Protein AF-A0AAN8Q9J7-F1 (afdb_monomer)

Nearest PDB structures (foldseek):
  6deh-assembly2_B  TM=2.857E-01  e=5.276E-06  Legionella pneumophila subsp. pneumophila str. Philadelphia 1
  7kzt-assembly1_V  TM=1.355E-01  e=4.125E+00  Homo sapiens

Radius of gyration: 26.32 Å; Cα contacts (8 Å, |Δi|>4): 710; chains: 1; bounding box: 63×50×73 Å

Structure (mmCIF, N/CA/C/O backbone):
data_AF-A0AAN8Q9J7-F1
#
_entry.id   AF-A0AAN8Q9J7-F1
#
loop_
_atom_site.group_PDB
_atom_site.id
_atom_site.type_symbol
_atom_site.label_atom_id
_atom_site.label_alt_id
_atom_site.label_comp_id
_atom_site.label_asym_id
_atom_site.label_entity_id
_atom_site.label_seq_id
_atom_site.pdbx_PDB_ins_code
_atom_site.Cartn_x
_atom_site.Cartn_y
_atom_site.Cartn_z
_atom_site.occupancy
_atom_site.B_iso_or_equiv
_atom_site.auth_seq_id
_atom_site.auth_comp_id
_atom_site.auth_asym_id
_atom_site.auth_atom_id
_atom_site.pdbx_PDB_model_num
ATOM 1 N N . MET A 1 1 ? 13.804 21.101 31.210 1.00 40.50 1 MET A N 1
ATOM 2 C CA . MET A 1 1 ? 14.594 20.624 30.059 1.00 40.50 1 MET A CA 1
ATOM 3 C C . MET A 1 1 ? 15.859 20.011 30.633 1.00 40.50 1 MET A C 1
ATOM 5 O O . MET A 1 1 ? 16.742 20.748 31.032 1.00 40.50 1 MET A O 1
ATOM 9 N N . GLU A 1 2 ? 15.914 18.690 30.745 1.00 24.64 2 GLU A N 1
ATOM 10 C CA . GLU A 1 2 ? 17.177 17.952 30.787 1.00 24.64 2 GLU A CA 1
ATOM 11 C C . GLU A 1 2 ? 17.130 17.060 29.550 1.00 24.64 2 GLU A C 1
ATOM 13 O O . GLU A 1 2 ? 16.285 16.171 29.439 1.00 24.64 2 GLU A O 1
ATOM 18 N N . LEU A 1 3 ? 17.947 17.389 28.551 1.00 27.78 3 LEU A N 1
ATOM 19 C CA . LEU A 1 3 ? 18.168 16.514 27.409 1.00 27.78 3 LEU A CA 1
ATOM 20 C C . LEU A 1 3 ? 18.913 15.290 27.941 1.00 27.78 3 LEU A C 1
ATOM 22 O O . LEU A 1 3 ? 20.107 15.360 28.224 1.00 27.78 3 LEU A O 1
ATOM 26 N N . VAL A 1 4 ? 18.205 14.172 28.106 1.00 27.62 4 VAL A N 1
ATOM 27 C CA . VAL A 1 4 ? 18.843 12.891 28.416 1.00 27.62 4 VAL A CA 1
ATOM 28 C C . VAL A 1 4 ? 19.590 12.445 27.162 1.00 27.62 4 VAL A C 1
ATOM 30 O O . VAL A 1 4 ? 19.025 11.849 26.247 1.00 27.62 4 VAL A O 1
ATOM 33 N N . CYS A 1 5 ? 20.870 12.796 27.103 1.00 31.28 5 CYS A N 1
ATOM 34 C CA . CYS A 1 5 ? 21.796 12.360 26.071 1.00 31.28 5 CYS A CA 1
ATOM 35 C C . CYS A 1 5 ? 22.150 10.892 26.342 1.00 31.28 5 CYS A C 1
ATOM 37 O O . CYS A 1 5 ? 22.930 10.590 27.247 1.00 31.28 5 CYS A O 1
ATOM 39 N N . TYR A 1 6 ? 21.550 9.962 25.598 1.00 40.44 6 TYR A N 1
ATOM 40 C CA . TYR A 1 6 ? 21.874 8.543 25.725 1.00 40.44 6 TYR A CA 1
ATOM 41 C C . TYR A 1 6 ? 23.104 8.229 24.868 1.00 40.44 6 TYR A C 1
ATOM 43 O O . TYR A 1 6 ? 23.051 8.263 23.640 1.00 40.44 6 TYR A O 1
ATOM 51 N N . ARG A 1 7 ? 24.237 7.959 25.520 1.00 37.88 7 ARG A N 1
ATOM 52 C CA . ARG A 1 7 ? 25.479 7.554 24.854 1.00 37.88 7 ARG A CA 1
ATOM 53 C C . ARG A 1 7 ? 25.479 6.030 24.752 1.00 37.88 7 ARG A C 1
ATOM 55 O O . ARG A 1 7 ? 25.598 5.348 25.769 1.00 37.88 7 ARG A O 1
ATOM 62 N N . PHE A 1 8 ? 25.289 5.498 23.549 1.00 41.09 8 PHE A N 1
ATOM 63 C CA . PHE A 1 8 ? 25.371 4.055 23.320 1.00 41.09 8 PHE A CA 1
ATOM 64 C C . PHE A 1 8 ? 26.795 3.565 23.623 1.00 41.09 8 PHE A C 1
ATOM 66 O O . PHE A 1 8 ? 27.769 4.241 23.289 1.00 41.09 8 PHE A O 1
ATOM 73 N N . ARG A 1 9 ? 26.904 2.428 24.323 1.00 40.47 9 ARG A N 1
ATOM 74 C CA . ARG A 1 9 ? 28.193 1.814 24.694 1.00 40.47 9 ARG A CA 1
ATOM 75 C C . ARG A 1 9 ? 28.806 0.998 23.555 1.00 40.47 9 ARG A C 1
ATOM 77 O O . ARG A 1 9 ? 30.019 0.834 23.537 1.00 40.47 9 ARG A O 1
ATOM 84 N N . ASP A 1 10 ? 27.975 0.554 22.616 1.00 37.03 10 ASP A N 1
ATOM 85 C CA . ASP A 1 10 ? 28.377 -0.233 21.453 1.00 37.03 10 ASP A CA 1
ATOM 86 C C . ASP A 1 10 ? 28.339 0.628 20.180 1.00 37.03 10 ASP A C 1
ATOM 88 O O . ASP A 1 10 ? 27.499 1.534 20.081 1.00 37.03 10 ASP A O 1
ATOM 92 N N . PRO A 1 11 ? 29.222 0.369 19.196 1.00 39.38 11 PRO A N 1
ATOM 93 C CA . PRO A 1 11 ? 29.170 1.042 17.907 1.00 39.38 11 PRO A CA 1
ATOM 94 C C . PRO A 1 11 ? 27.822 0.771 17.232 1.00 39.38 11 PRO A C 1
ATOM 96 O O . PRO A 1 11 ? 27.410 -0.374 17.043 1.00 39.38 11 PRO A O 1
ATOM 99 N N . ILE A 1 12 ? 27.121 1.845 16.873 1.00 42.59 12 ILE A N 1
ATOM 100 C CA . ILE A 1 12 ? 25.923 1.766 16.042 1.00 42.59 12 ILE A CA 1
ATOM 101 C C . ILE A 1 12 ? 26.398 1.414 14.633 1.00 42.59 12 ILE A C 1
ATOM 103 O O . ILE A 1 12 ? 27.066 2.223 13.990 1.00 42.59 12 ILE A O 1
ATOM 107 N N . HIS A 1 13 ? 26.059 0.220 14.152 1.00 35.44 13 HIS A N 1
ATOM 108 C CA . HIS A 1 13 ? 26.163 -0.084 12.731 1.00 35.44 13 HIS A CA 1
ATOM 109 C C . HIS A 1 13 ? 25.012 0.620 12.011 1.00 35.44 13 HIS A C 1
ATOM 111 O O . HIS A 1 13 ? 23.863 0.187 12.083 1.00 35.44 13 HIS A O 1
ATOM 117 N N . LEU A 1 14 ? 25.322 1.744 11.365 1.00 41.03 14 LEU A N 1
ATOM 118 C CA . LEU A 1 14 ? 24.473 2.299 10.320 1.00 41.03 14 LEU A CA 1
ATOM 119 C C . LEU A 1 14 ? 24.719 1.469 9.060 1.00 41.03 14 LEU A C 1
ATOM 121 O O . LEU A 1 14 ? 25.851 1.425 8.585 1.00 41.03 14 LEU A O 1
ATOM 125 N N . ASP A 1 15 ? 23.679 0.816 8.549 1.00 37.69 15 ASP A N 1
ATOM 126 C CA . ASP A 1 15 ? 23.682 0.329 7.173 1.00 37.69 15 ASP A CA 1
ATOM 127 C C . ASP A 1 15 ? 23.227 1.494 6.288 1.00 37.69 15 ASP A C 1
ATOM 129 O O . ASP A 1 15 ? 22.051 1.851 6.195 1.00 37.69 15 ASP A O 1
ATOM 133 N N . ASP A 1 16 ? 24.216 2.200 5.761 1.00 44.53 16 ASP A N 1
ATOM 134 C CA . ASP A 1 16 ? 24.122 3.484 5.076 1.00 44.53 16 ASP A CA 1
ATOM 135 C C . ASP A 1 16 ? 23.669 3.366 3.614 1.00 44.53 16 ASP A C 1
ATOM 137 O O . ASP A 1 16 ? 23.516 4.380 2.930 1.00 44.53 16 ASP A O 1
ATOM 141 N N . THR A 1 17 ? 23.393 2.152 3.137 1.00 42.88 17 THR A N 1
ATOM 142 C CA . THR A 1 17 ? 23.034 1.921 1.735 1.00 42.88 17 THR A CA 1
ATOM 143 C C . THR A 1 17 ? 21.559 2.154 1.409 1.00 42.88 17 THR A C 1
ATOM 145 O O . THR A 1 17 ? 21.257 2.480 0.263 1.00 42.88 17 THR A O 1
ATOM 148 N N . ASP A 1 18 ? 20.647 2.091 2.388 1.00 51.59 18 ASP A N 1
ATOM 149 C CA . ASP A 1 18 ? 19.205 2.157 2.103 1.00 51.59 18 ASP A CA 1
ATOM 150 C C . ASP A 1 18 ? 18.405 3.205 2.890 1.00 51.59 18 ASP A C 1
ATOM 152 O O . ASP A 1 18 ? 17.250 3.451 2.541 1.00 51.59 18 ASP A O 1
ATOM 156 N N . GLY A 1 19 ? 18.974 3.869 3.903 1.00 54.72 19 GLY A N 1
ATOM 157 C CA . GLY A 1 19 ? 18.200 4.785 4.759 1.00 54.72 19 GLY A CA 1
ATOM 158 C C . GLY A 1 19 ? 17.335 4.079 5.804 1.00 54.72 19 GLY A C 1
ATOM 159 O O . GLY A 1 19 ? 16.417 4.676 6.374 1.00 54.72 19 GLY A O 1
ATOM 160 N N . TYR A 1 20 ? 17.612 2.797 6.025 1.00 52.31 20 TYR A N 1
ATOM 161 C CA . TYR A 1 20 ? 17.050 1.993 7.093 1.00 52.31 20 TYR A CA 1
ATOM 162 C C . TYR A 1 20 ? 17.973 2.091 8.305 1.00 52.31 20 TYR A C 1
ATOM 164 O O . TYR A 1 20 ? 19.178 1.883 8.198 1.00 52.31 20 TYR A O 1
ATOM 172 N N . PHE A 1 21 ? 17.424 2.420 9.468 1.00 59.34 21 PHE A N 1
ATOM 173 C CA . PHE A 1 21 ? 18.171 2.405 10.713 1.00 59.34 21 PHE A CA 1
ATOM 174 C C . PHE A 1 21 ? 17.582 1.363 11.647 1.00 59.34 21 PHE A C 1
ATOM 176 O O . PHE A 1 21 ? 16.366 1.233 11.790 1.00 59.34 21 PHE A O 1
ATOM 183 N N . VAL A 1 22 ? 18.473 0.659 12.332 1.00 54.31 22 VAL A N 1
ATOM 184 C CA . VAL A 1 22 ? 18.131 -0.183 13.470 1.00 54.31 22 VAL A CA 1
ATOM 185 C C . VAL A 1 22 ? 18.980 0.297 14.631 1.00 54.31 22 VAL A C 1
ATOM 187 O O . VAL A 1 22 ? 20.178 0.040 14.699 1.00 54.31 22 VAL A O 1
ATOM 190 N N . VAL A 1 23 ? 18.366 1.018 15.564 1.00 62.03 23 VAL A N 1
ATOM 191 C CA . VAL A 1 23 ? 18.978 1.235 16.873 1.00 62.03 23 VAL A CA 1
ATOM 192 C C . VAL A 1 23 ? 18.860 -0.081 17.632 1.00 62.03 23 VAL A C 1
ATOM 194 O O . VAL A 1 23 ? 17.752 -0.580 17.853 1.00 62.03 23 VAL A O 1
ATOM 197 N N . SER A 1 24 ? 20.015 -0.651 17.972 1.00 49.41 24 SER A N 1
ATOM 198 C CA . SER A 1 24 ? 20.171 -2.008 18.489 1.00 49.41 24 SER A CA 1
ATOM 199 C C . SER A 1 24 ? 19.206 -2.354 19.630 1.00 49.41 24 SER A C 1
ATOM 201 O O . SER A 1 24 ? 18.928 -1.564 20.533 1.00 49.41 24 SER A O 1
ATOM 203 N N . GLY A 1 25 ? 18.704 -3.589 19.584 1.00 46.22 25 GLY A N 1
ATOM 204 C CA . GLY A 1 25 ? 17.911 -4.214 20.632 1.00 46.22 25 GLY A CA 1
ATOM 205 C C . GLY A 1 25 ? 18.426 -5.620 20.905 1.00 46.22 25 GLY A C 1
ATOM 206 O O . GLY A 1 25 ? 18.593 -6.412 19.982 1.00 46.22 25 GLY A O 1
ATOM 207 N N . GLY A 1 26 ? 18.715 -5.927 22.167 1.00 39.22 26 GLY A N 1
ATOM 208 C CA . GLY A 1 26 ? 19.098 -7.276 22.580 1.00 39.22 26 GLY A CA 1
ATOM 209 C C . GLY A 1 26 ? 17.883 -8.181 22.800 1.00 39.22 26 GLY A C 1
ATOM 210 O O . GLY A 1 26 ? 16.735 -7.750 22.745 1.00 39.22 26 GLY A O 1
ATOM 211 N N . ARG A 1 27 ? 18.125 -9.435 23.199 1.00 34.97 27 ARG A N 1
ATOM 212 C CA . ARG A 1 27 ? 17.069 -10.393 23.601 1.00 34.97 27 ARG A CA 1
ATOM 213 C C . ARG A 1 27 ? 16.102 -9.840 24.668 1.00 34.97 27 ARG A C 1
ATOM 215 O O . ARG A 1 27 ? 14.987 -10.337 24.801 1.00 34.97 27 ARG A O 1
ATOM 222 N N . PHE A 1 28 ? 16.532 -8.815 25.406 1.00 37.84 28 PHE A N 1
ATOM 223 C CA . PHE A 1 28 ? 15.805 -8.187 26.511 1.00 37.84 28 PHE A CA 1
ATOM 224 C C . PHE A 1 28 ? 15.392 -6.724 26.262 1.00 37.84 28 PHE A C 1
ATOM 226 O O . PHE A 1 28 ? 14.591 -6.197 27.028 1.00 37.84 28 PHE A O 1
ATOM 233 N N . MET A 1 29 ? 15.891 -6.065 25.209 1.00 40.44 29 MET A N 1
ATOM 234 C CA . MET A 1 29 ? 15.525 -4.684 24.868 1.00 40.44 29 MET A CA 1
ATOM 235 C C . MET A 1 29 ? 15.033 -4.629 23.429 1.00 40.44 29 MET A C 1
ATOM 237 O O . MET A 1 29 ? 15.730 -5.058 22.518 1.00 40.44 29 MET A O 1
ATOM 241 N N . ARG A 1 30 ? 13.828 -4.096 23.215 1.00 43.56 30 ARG A N 1
ATOM 242 C CA . ARG A 1 30 ? 13.313 -3.887 21.858 1.00 43.56 30 ARG A CA 1
ATOM 243 C C . ARG A 1 30 ? 14.168 -2.840 21.152 1.00 43.56 30 ARG A C 1
ATOM 245 O O . ARG A 1 30 ? 14.327 -1.745 21.683 1.00 43.56 30 ARG A O 1
ATOM 252 N N . GLY A 1 31 ? 14.677 -3.188 19.974 1.00 52.00 31 GLY A N 1
ATOM 253 C CA . GLY A 1 31 ? 15.330 -2.232 19.088 1.00 52.00 31 GLY A CA 1
ATOM 254 C C . GLY A 1 31 ? 14.319 -1.237 18.523 1.00 52.00 31 GLY A C 1
ATOM 255 O O . GLY A 1 31 ? 13.109 -1.490 18.540 1.00 52.00 31 GLY A O 1
ATOM 256 N N . ILE A 1 32 ? 14.818 -0.104 18.040 1.00 55.06 32 ILE A N 1
ATOM 257 C CA . ILE A 1 32 ? 14.027 0.863 17.276 1.00 55.06 32 ILE A CA 1
ATOM 258 C C . ILE A 1 32 ? 14.460 0.718 15.830 1.00 55.06 32 ILE A C 1
ATOM 260 O O . ILE A 1 32 ? 15.601 1.020 15.501 1.00 55.06 32 ILE A O 1
ATOM 264 N N . GLU A 1 33 ? 13.551 0.260 14.986 1.00 58.53 33 GLU A N 1
ATOM 265 C CA . GLU A 1 33 ? 13.760 0.209 13.546 1.00 58.53 33 GLU A CA 1
ATOM 266 C C . GLU A 1 33 ? 12.921 1.285 12.859 1.00 58.53 33 GLU A C 1
ATOM 268 O O . GLU A 1 33 ? 11.818 1.622 13.311 1.00 58.53 33 GLU A O 1
ATOM 273 N N . GLY A 1 34 ? 13.452 1.848 11.784 1.00 55.81 34 GLY A N 1
ATOM 274 C CA . GLY A 1 34 ? 12.728 2.807 10.972 1.00 55.81 34 GLY A CA 1
ATOM 275 C C . GLY A 1 34 ? 13.454 3.127 9.679 1.00 55.81 34 GLY A C 1
ATOM 276 O O . GLY A 1 34 ? 14.642 2.870 9.518 1.00 55.81 34 GLY A O 1
ATOM 277 N N . TYR A 1 35 ? 12.715 3.720 8.754 1.00 54.75 35 TYR A N 1
ATOM 278 C CA . TYR A 1 35 ? 13.225 4.165 7.469 1.00 54.75 35 TYR A CA 1
ATOM 279 C C . TYR A 1 35 ? 13.162 5.691 7.414 1.00 54.75 35 TYR A C 1
ATOM 281 O O . TYR A 1 35 ? 12.073 6.256 7.527 1.00 54.75 35 TYR A O 1
ATOM 289 N N . TYR A 1 36 ? 14.304 6.366 7.276 1.00 60.09 36 TYR A N 1
ATOM 290 C CA . TYR A 1 36 ? 14.356 7.821 7.077 1.00 60.09 36 TYR A CA 1
ATOM 291 C C . TYR A 1 36 ? 14.706 8.211 5.629 1.00 60.09 36 TYR A C 1
ATOM 293 O O . TYR A 1 36 ? 14.695 9.397 5.304 1.00 60.09 36 TYR A O 1
ATOM 301 N N . GLY A 1 37 ? 14.949 7.231 4.748 1.00 48.62 37 GLY A N 1
ATOM 302 C CA . GLY A 1 37 ? 15.274 7.456 3.336 1.00 48.62 37 GLY A CA 1
ATOM 303 C C . GLY A 1 37 ? 16.772 7.573 3.045 1.00 48.62 37 GLY A C 1
ATOM 304 O O . GLY A 1 37 ? 17.579 7.670 3.970 1.00 48.62 37 GLY A O 1
ATOM 305 N N . PRO A 1 38 ? 17.170 7.549 1.762 1.00 45.66 38 PRO A N 1
ATOM 306 C CA . PRO A 1 38 ? 18.577 7.624 1.381 1.00 45.66 38 PRO A CA 1
ATOM 307 C C . PRO A 1 38 ? 19.191 8.964 1.827 1.00 45.66 38 PRO A C 1
ATOM 309 O O . PRO A 1 38 ? 18.768 10.029 1.375 1.00 45.66 38 PRO A O 1
ATOM 312 N N . LEU A 1 39 ? 20.197 8.923 2.712 1.00 45.56 39 LEU A N 1
ATOM 313 C CA . LEU A 1 39 ? 20.986 10.103 3.087 1.00 45.56 39 LEU A CA 1
ATOM 314 C C . LEU A 1 39 ? 22.143 10.268 2.097 1.00 45.56 39 LEU A C 1
ATOM 316 O O . LEU A 1 39 ? 22.950 9.357 1.935 1.00 45.56 39 LEU A O 1
ATOM 320 N N . VAL A 1 40 ? 22.295 11.445 1.494 1.00 42.34 40 VAL A N 1
ATOM 321 C CA . VAL A 1 40 ? 23.512 11.767 0.736 1.00 42.34 40 VAL A CA 1
ATOM 322 C C . VAL A 1 40 ? 24.518 12.420 1.683 1.00 42.34 40 VAL A C 1
ATOM 324 O O . VAL A 1 40 ? 24.353 13.576 2.074 1.00 42.34 40 VAL A O 1
ATOM 327 N N . TYR A 1 41 ? 25.566 11.684 2.060 1.00 40.66 41 TYR A N 1
ATOM 328 C CA . TYR A 1 41 ? 26.693 12.235 2.814 1.00 40.66 41 TYR A CA 1
ATOM 329 C C . TYR A 1 41 ? 27.675 12.923 1.854 1.00 40.66 41 TYR A C 1
ATOM 331 O O . TYR A 1 41 ? 28.265 12.285 0.983 1.00 40.66 41 TYR A O 1
ATOM 339 N N . TYR A 1 42 ? 27.883 14.232 2.005 1.00 38.16 42 TYR A N 1
ATOM 340 C CA . TYR A 1 42 ? 28.943 14.938 1.283 1.00 38.16 42 TYR A CA 1
ATOM 341 C C . TYR A 1 42 ? 30.278 14.692 1.996 1.00 38.16 42 TYR A C 1
ATOM 343 O O . TYR A 1 42 ? 30.622 15.396 2.944 1.00 38.16 42 TYR A O 1
ATOM 351 N N . SER A 1 43 ? 31.049 13.705 1.531 1.00 37.28 43 SER A N 1
ATOM 352 C CA . SER A 1 43 ? 32.257 13.200 2.205 1.00 37.28 43 SER A CA 1
ATOM 353 C C . SER A 1 43 ? 33.438 14.174 2.329 1.00 37.28 43 SER A C 1
ATOM 355 O O . SER A 1 43 ? 34.487 13.756 2.794 1.00 37.28 43 SER A O 1
ATOM 357 N N . ASN A 1 44 ? 33.311 15.455 1.962 1.00 35.88 44 ASN A N 1
ATOM 358 C CA . ASN A 1 44 ? 34.439 16.402 1.990 1.00 35.88 44 ASN A CA 1
ATOM 359 C C . ASN A 1 44 ? 34.130 17.802 2.540 1.00 35.88 44 ASN A C 1
ATOM 361 O O . ASN A 1 44 ? 34.946 18.712 2.401 1.00 35.88 44 ASN A O 1
ATOM 365 N N . ARG A 1 45 ? 32.988 18.005 3.201 1.00 38.88 45 ARG A N 1
ATOM 366 C CA . ARG A 1 45 ? 32.755 19.213 4.005 1.00 38.88 45 ARG A CA 1
ATOM 367 C C . ARG A 1 45 ? 31.925 18.833 5.214 1.00 38.88 45 ARG A C 1
ATOM 369 O O . ARG A 1 45 ? 30.713 18.979 5.184 1.00 38.88 45 ARG A O 1
ATOM 376 N N . ILE A 1 46 ? 32.579 18.369 6.274 1.00 41.59 46 ILE A N 1
ATOM 377 C CA . ILE A 1 46 ? 32.032 18.558 7.617 1.00 41.59 46 ILE A CA 1
ATOM 378 C C . ILE A 1 46 ? 32.238 20.056 7.864 1.00 41.59 46 ILE A C 1
ATOM 380 O O . ILE A 1 46 ? 33.386 20.468 8.056 1.00 41.59 46 ILE A O 1
ATOM 384 N N . PRO A 1 47 ? 31.208 20.923 7.774 1.00 40.56 47 PRO A N 1
ATOM 385 C CA . PRO A 1 47 ? 31.378 22.249 8.341 1.00 40.56 47 PRO A CA 1
ATOM 386 C C . PRO A 1 47 ? 31.711 22.012 9.817 1.00 40.56 47 PRO A C 1
ATOM 388 O O . PRO A 1 47 ? 31.213 21.047 10.395 1.00 40.56 47 PRO A O 1
ATOM 391 N N . A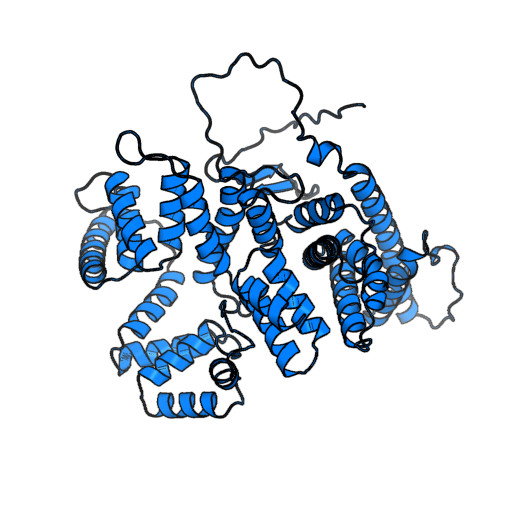SN A 1 48 ? 32.545 22.850 10.433 1.00 40.25 48 ASN A N 1
ATOM 392 C CA . ASN A 1 48 ? 32.734 22.857 11.887 1.00 40.25 48 ASN A CA 1
ATOM 393 C C . ASN A 1 48 ? 31.403 23.232 12.567 1.00 40.25 48 ASN A C 1
ATOM 395 O O . ASN A 1 48 ? 31.228 24.322 13.107 1.00 40.25 48 ASN A O 1
ATOM 399 N N . VAL A 1 49 ? 30.422 22.340 12.501 1.00 43.53 49 VAL A N 1
ATOM 400 C CA . VAL A 1 49 ? 29.169 22.418 13.210 1.00 43.53 49 VAL A CA 1
ATOM 401 C C . VAL A 1 49 ? 29.521 21.918 14.597 1.00 43.53 49 VAL A C 1
ATOM 403 O O . VAL A 1 49 ? 29.471 20.723 14.882 1.00 43.53 49 VAL A O 1
ATOM 406 N N . ARG A 1 50 ? 29.941 22.850 15.464 1.00 43.31 50 ARG A N 1
ATOM 407 C CA . ARG A 1 50 ? 29.753 22.698 16.914 1.00 43.31 50 ARG A CA 1
ATOM 408 C C . ARG A 1 50 ? 28.361 22.123 17.075 1.00 43.31 50 ARG A C 1
ATOM 410 O O . ARG A 1 50 ? 27.464 22.825 16.629 1.00 43.31 50 ARG A O 1
ATOM 417 N N . THR A 1 51 ? 28.229 20.898 17.597 1.00 44.09 51 THR A N 1
ATOM 418 C CA . THR A 1 51 ? 26.977 20.164 17.874 1.00 44.09 51 THR A CA 1
ATOM 419 C C . THR A 1 51 ? 25.784 21.110 17.925 1.00 44.09 51 THR A C 1
ATOM 421 O O . THR A 1 51 ? 25.425 21.605 18.993 1.00 44.09 51 THR A O 1
ATOM 424 N N . SER A 1 52 ? 25.257 21.469 16.754 1.00 43.28 52 SER A N 1
ATOM 425 C CA . SER A 1 52 ? 24.229 22.490 16.675 1.00 43.28 52 SER A CA 1
ATOM 426 C C . SER A 1 52 ? 22.993 21.754 17.107 1.00 43.28 52 SER A C 1
ATOM 428 O O . SER A 1 52 ? 22.710 20.690 16.547 1.00 43.28 52 SER A O 1
ATOM 430 N N . GLU A 1 53 ? 22.351 22.269 18.151 1.00 48.22 53 GLU A N 1
ATOM 431 C CA . GLU A 1 53 ? 21.094 21.771 18.693 1.00 48.22 53 GLU A CA 1
ATOM 432 C C . GLU A 1 53 ? 20.260 21.148 17.580 1.00 48.22 53 GLU A C 1
ATOM 434 O O . GLU A 1 53 ? 20.029 21.791 16.556 1.00 48.22 53 GLU A O 1
ATOM 439 N N . VAL A 1 54 ? 19.866 19.882 17.750 1.00 49.44 54 VAL A N 1
ATOM 440 C CA . VAL A 1 54 ? 18.988 19.199 16.799 1.00 49.44 54 VAL A CA 1
ATOM 441 C C . VAL A 1 54 ? 17.811 20.132 16.532 1.00 49.44 54 VAL A C 1
ATOM 443 O O . VAL A 1 54 ? 16.990 20.374 17.422 1.00 49.44 54 VAL A O 1
ATOM 446 N N . ILE A 1 55 ? 17.757 20.709 15.328 1.00 53.62 55 ILE A N 1
ATOM 447 C CA . ILE A 1 55 ? 16.699 21.638 14.943 1.00 53.62 55 ILE A CA 1
ATOM 448 C C . ILE A 1 55 ? 15.467 20.779 14.696 1.00 53.62 55 ILE A C 1
ATOM 450 O O . ILE A 1 55 ? 15.192 20.338 13.586 1.00 53.62 55 ILE A O 1
ATOM 454 N N . VAL A 1 56 ? 14.754 20.479 15.779 1.00 56.28 56 VAL A N 1
ATOM 455 C CA . VAL A 1 56 ? 13.454 19.824 15.712 1.00 56.28 56 VAL A CA 1
ATOM 456 C C . VAL A 1 56 ? 12.520 20.789 14.984 1.00 56.28 56 VAL A C 1
ATOM 458 O O . VAL A 1 56 ? 12.349 21.907 15.476 1.00 56.28 56 VAL A O 1
ATOM 461 N N . PRO A 1 57 ? 11.916 20.395 13.852 1.00 61.03 57 PRO A N 1
ATOM 462 C CA . PRO A 1 57 ? 11.002 21.261 13.129 1.00 61.03 57 PRO A CA 1
ATOM 463 C C . PRO A 1 57 ? 9.867 21.763 14.030 1.00 61.03 57 PRO A C 1
ATOM 465 O O . PRO A 1 57 ? 9.339 21.007 14.851 1.00 61.03 57 PRO A O 1
ATOM 468 N N . ASP A 1 58 ? 9.461 23.025 13.882 1.00 65.81 58 ASP A N 1
ATOM 469 C CA . ASP A 1 58 ? 8.509 23.668 14.807 1.00 65.81 58 ASP A CA 1
ATOM 470 C C . ASP A 1 58 ? 7.158 22.943 14.892 1.00 65.81 58 ASP A C 1
ATOM 472 O O . ASP A 1 58 ? 6.510 22.900 15.942 1.00 65.81 58 ASP A O 1
ATOM 476 N N . HIS A 1 59 ? 6.764 22.284 13.804 1.00 62.03 59 HIS A N 1
ATOM 477 C CA . HIS A 1 59 ? 5.583 21.435 13.759 1.00 62.03 59 HIS A CA 1
ATOM 478 C C . HIS A 1 59 ? 5.717 20.231 14.708 1.00 62.03 59 HIS A C 1
ATOM 480 O O . HIS A 1 59 ? 4.771 19.987 15.458 1.00 62.03 59 HIS A O 1
ATOM 486 N N . ILE A 1 60 ? 6.886 19.571 14.786 1.00 65.75 60 ILE A N 1
ATOM 487 C CA . ILE A 1 60 ? 7.178 18.504 15.768 1.00 65.75 60 ILE A CA 1
ATOM 488 C C . ILE A 1 60 ? 7.225 19.064 17.190 1.00 65.75 60 ILE A C 1
ATOM 490 O O . ILE A 1 60 ? 6.641 18.462 18.088 1.00 65.75 60 ILE A O 1
ATOM 494 N N . ARG A 1 61 ? 7.862 20.224 17.412 1.00 67.81 61 ARG A N 1
ATOM 495 C CA . ARG A 1 61 ? 7.924 20.856 18.751 1.00 67.81 61 ARG A CA 1
ATOM 496 C C . ARG A 1 61 ? 6.538 21.136 19.319 1.00 67.81 61 ARG A C 1
ATOM 498 O O . ARG A 1 61 ? 6.327 21.061 20.524 1.00 67.81 61 ARG A O 1
ATOM 505 N N . SER A 1 62 ? 5.589 21.445 18.440 1.00 68.38 62 SER A N 1
ATOM 506 C CA . SER A 1 62 ? 4.206 21.706 18.820 1.00 68.38 62 SER A CA 1
ATOM 507 C C . SER A 1 62 ? 3.361 20.446 19.061 1.00 68.38 62 SER A C 1
ATOM 509 O O . SER A 1 62 ? 2.209 20.562 19.487 1.00 68.38 62 SER A O 1
ATOM 511 N N . LEU A 1 63 ? 3.904 19.250 18.803 1.00 70.44 63 LEU A N 1
ATOM 512 C CA . LEU A 1 63 ? 3.267 17.981 19.145 1.00 70.44 63 LEU A CA 1
ATOM 513 C C . LEU A 1 63 ? 3.570 17.609 20.600 1.00 70.44 63 LEU A C 1
ATOM 515 O O . LEU A 1 63 ? 4.726 17.470 20.990 1.00 70.44 63 LEU A O 1
ATOM 519 N N . ASN A 1 64 ? 2.536 17.329 21.397 1.00 74.62 64 ASN A N 1
ATOM 520 C CA . ASN A 1 64 ? 2.702 16.766 22.743 1.00 74.62 64 ASN A CA 1
ATOM 521 C C . ASN A 1 64 ? 2.985 15.248 22.693 1.00 74.62 64 ASN A C 1
ATOM 523 O O . ASN A 1 64 ? 2.234 14.433 23.235 1.00 74.62 64 ASN A O 1
ATOM 527 N N . LEU A 1 65 ? 4.063 14.865 22.001 1.00 77.06 65 LEU A N 1
ATOM 528 C CA . LEU A 1 65 ? 4.519 13.478 21.854 1.00 77.06 65 LEU A CA 1
ATOM 529 C C . LEU A 1 65 ? 4.790 12.831 23.216 1.00 77.06 65 LEU A C 1
ATOM 531 O O . LEU A 1 65 ? 4.347 11.714 23.476 1.00 77.06 65 LEU A O 1
ATOM 535 N N . THR A 1 66 ? 5.474 13.555 24.103 1.00 79.81 66 THR A N 1
ATOM 536 C CA . THR A 1 66 ? 5.849 13.069 25.434 1.00 79.81 66 THR A CA 1
ATOM 537 C C . THR A 1 66 ? 4.622 12.782 26.293 1.00 79.81 66 THR A C 1
ATOM 539 O O . THR A 1 66 ? 4.517 11.697 26.862 1.00 79.81 66 THR A O 1
ATOM 542 N N . GLY A 1 67 ? 3.656 13.705 26.341 1.00 83.12 67 GLY A N 1
ATOM 543 C CA . GLY A 1 67 ? 2.421 13.508 27.099 1.00 83.12 67 GLY A CA 1
ATOM 544 C C . GLY A 1 67 ? 1.575 12.362 26.544 1.00 83.12 67 GLY A C 1
ATOM 545 O O . GLY A 1 67 ? 1.024 11.572 27.313 1.00 83.12 67 GLY A O 1
ATOM 546 N N . TRP A 1 68 ? 1.522 12.213 25.215 1.00 83.50 68 TRP A N 1
ATOM 547 C CA . TRP A 1 68 ? 0.875 11.063 24.585 1.00 83.50 68 TRP A CA 1
ATOM 548 C C . TRP A 1 68 ? 1.533 9.743 25.003 1.00 83.50 68 TRP A C 1
ATOM 550 O O . TRP A 1 68 ? 0.846 8.839 25.480 1.00 83.50 68 TRP A O 1
ATOM 560 N N . LEU A 1 69 ? 2.860 9.643 24.878 1.00 85.38 69 LEU A N 1
ATOM 561 C CA . LEU A 1 69 ? 3.625 8.443 25.227 1.00 85.38 69 LEU A CA 1
ATOM 562 C C . LEU A 1 69 ? 3.468 8.071 26.704 1.00 85.38 69 LEU A C 1
ATOM 564 O O . LEU A 1 69 ? 3.210 6.908 27.005 1.00 85.38 69 LEU A O 1
ATOM 568 N N . GLN A 1 70 ? 3.542 9.042 27.615 1.00 88.31 70 GLN A N 1
ATOM 569 C CA . GLN A 1 70 ? 3.349 8.817 29.051 1.00 88.31 70 GLN A CA 1
ATOM 570 C C . GLN A 1 70 ? 1.935 8.311 29.368 1.00 88.31 70 GLN A C 1
ATOM 572 O O . GLN A 1 70 ? 1.769 7.317 30.078 1.00 88.31 70 GLN A O 1
ATOM 577 N N . SER A 1 71 ? 0.905 8.942 28.794 1.00 88.19 71 SER A N 1
ATOM 578 C CA . SER A 1 71 ? -0.487 8.495 28.944 1.00 88.19 71 SER A CA 1
ATOM 579 C C . SER A 1 71 ? -0.677 7.063 28.432 1.00 88.19 71 SER A C 1
ATOM 581 O O . SER A 1 71 ? -1.341 6.237 29.070 1.00 88.19 71 SER A O 1
ATOM 583 N N . CYS A 1 72 ? -0.036 6.752 27.304 1.00 90.75 72 CYS A N 1
ATOM 584 C CA . CYS A 1 72 ? -0.071 5.452 26.658 1.00 90.75 72 CYS A CA 1
ATOM 585 C C . CYS A 1 72 ? 0.627 4.365 27.489 1.00 90.75 72 CYS A C 1
ATOM 587 O O . CYS A 1 72 ? 0.050 3.301 27.708 1.00 90.75 72 CYS A O 1
ATOM 589 N N . GLN A 1 73 ? 1.821 4.647 28.020 1.00 91.69 73 GLN A N 1
ATOM 590 C CA . GLN A 1 73 ? 2.557 3.756 28.922 1.00 91.69 73 GLN A CA 1
ATOM 591 C C . GLN A 1 73 ? 1.765 3.478 30.203 1.00 91.69 73 GLN A C 1
ATOM 593 O O . GLN A 1 73 ? 1.616 2.321 30.598 1.00 91.69 73 GLN A O 1
ATOM 598 N N . GLY A 1 74 ? 1.174 4.513 30.810 1.00 91.81 74 GLY A N 1
ATOM 599 C CA . GLY A 1 74 ? 0.317 4.350 31.985 1.00 91.81 74 GLY A CA 1
ATOM 600 C C . GLY A 1 74 ? -0.910 3.475 31.702 1.00 91.81 74 GLY A C 1
ATOM 601 O O . GLY A 1 74 ? -1.283 2.641 32.523 1.00 91.81 74 GLY A O 1
ATOM 602 N N . PHE A 1 75 ? -1.520 3.615 30.521 1.00 93.81 75 PHE A N 1
ATOM 603 C CA . PHE A 1 75 ? -2.622 2.748 30.095 1.00 93.81 75 PHE A CA 1
ATOM 604 C C . PHE A 1 75 ? -2.178 1.299 29.847 1.00 93.81 75 PHE A C 1
ATOM 606 O O . PHE A 1 75 ? -2.854 0.371 30.293 1.00 93.81 75 PHE A O 1
ATOM 613 N N . GLN A 1 76 ? -1.051 1.092 29.160 1.00 94.38 76 GLN A N 1
ATOM 614 C CA . GLN A 1 76 ? -0.497 -0.240 28.905 1.00 94.38 76 GLN A CA 1
ATOM 615 C C . GLN A 1 76 ? -0.196 -0.980 30.212 1.00 94.38 76 GLN A C 1
ATOM 617 O O . GLN A 1 76 ? -0.563 -2.148 30.339 1.00 94.38 76 GLN A O 1
ATOM 622 N N . LEU A 1 77 ? 0.424 -0.299 31.181 1.00 93.31 77 LEU A N 1
ATOM 623 C CA . LEU A 1 77 ? 0.747 -0.864 32.490 1.00 93.31 77 LEU A CA 1
ATOM 624 C C . LEU A 1 77 ? -0.521 -1.257 33.257 1.00 93.31 77 LEU A C 1
ATOM 626 O O . LEU A 1 77 ? -0.636 -2.393 33.712 1.00 93.31 77 LEU A O 1
ATOM 630 N N . GLU A 1 78 ? -1.501 -0.352 33.341 1.00 93.19 78 GLU A N 1
ATOM 631 C CA . GLU A 1 78 ? -2.785 -0.628 33.995 1.00 93.19 78 GLU A CA 1
ATOM 632 C C . GLU A 1 78 ? -3.476 -1.849 33.375 1.00 93.19 78 GLU A C 1
ATOM 634 O O . GLU A 1 78 ? -3.923 -2.752 34.088 1.00 93.19 78 GLU A O 1
ATOM 639 N N . LEU A 1 79 ? -3.560 -1.894 32.042 1.00 92.94 79 LEU A N 1
ATOM 640 C CA . LEU A 1 79 ? -4.227 -2.988 31.348 1.00 92.94 79 LEU A CA 1
ATOM 641 C C . LEU A 1 79 ? -3.467 -4.305 31.518 1.00 92.94 79 LEU A C 1
ATOM 643 O O . LEU A 1 79 ? -4.098 -5.346 31.677 1.00 92.94 79 LEU A O 1
ATOM 647 N N . HIS A 1 80 ? -2.134 -4.267 31.521 1.00 92.56 80 HIS A N 1
ATOM 648 C CA . HIS A 1 80 ? -1.298 -5.442 31.743 1.00 92.56 80 HIS A CA 1
ATOM 649 C C . HIS A 1 80 ? -1.525 -6.055 33.129 1.00 92.56 80 HIS A C 1
ATOM 651 O O . HIS A 1 80 ? -1.749 -7.264 33.230 1.00 92.56 80 HIS A O 1
ATOM 657 N N . ILE A 1 81 ? -1.533 -5.227 34.178 1.00 91.12 81 ILE A N 1
ATOM 658 C CA . ILE A 1 81 ? -1.802 -5.665 35.554 1.00 91.12 81 ILE A CA 1
ATOM 659 C C . ILE A 1 81 ? -3.188 -6.311 35.629 1.00 91.12 81 ILE A C 1
ATOM 661 O O . ILE A 1 81 ? -3.325 -7.449 36.081 1.00 91.12 81 ILE A O 1
ATOM 665 N N . LYS A 1 82 ? -4.217 -5.627 35.111 1.00 91.25 82 LYS A N 1
ATOM 666 C CA . LYS A 1 82 ? -5.599 -6.123 35.171 1.00 91.25 82 LYS A CA 1
ATOM 667 C C . LYS A 1 82 ? -5.790 -7.418 34.388 1.00 91.25 82 LYS A C 1
ATOM 669 O O . LYS A 1 82 ? -6.421 -8.347 34.880 1.00 91.25 82 LYS A O 1
ATOM 674 N N . LEU A 1 83 ? -5.231 -7.495 33.181 1.00 90.12 83 LEU A N 1
ATOM 675 C CA . LEU A 1 83 ? -5.303 -8.685 32.337 1.00 90.12 83 LEU A CA 1
ATOM 676 C C . LEU A 1 83 ? -4.630 -9.884 33.011 1.00 90.12 83 LEU A C 1
ATOM 678 O O . LEU A 1 83 ? -5.185 -10.979 32.990 1.00 90.12 83 LEU A O 1
ATOM 682 N N . THR A 1 84 ? -3.481 -9.669 33.653 1.00 89.31 84 THR A N 1
ATOM 683 C CA . THR A 1 84 ? -2.779 -10.710 34.415 1.00 89.31 84 THR A CA 1
ATOM 684 C C . THR A 1 84 ? -3.637 -11.203 35.580 1.00 89.31 84 THR A C 1
ATOM 686 O O . THR A 1 84 ? -3.835 -12.409 35.711 1.00 89.31 84 THR A O 1
ATOM 689 N N . GLY A 1 85 ? -4.241 -10.291 36.350 1.00 89.31 85 GLY A N 1
ATOM 690 C CA . GLY A 1 85 ? -5.174 -10.646 37.425 1.00 89.31 85 GLY A CA 1
ATOM 691 C C . GLY A 1 85 ? -6.392 -11.438 36.935 1.00 89.31 85 GLY A C 1
ATOM 692 O O . GLY A 1 85 ? -6.758 -12.450 37.528 1.00 89.31 85 GLY A O 1
ATOM 693 N N . TYR A 1 86 ? -7.002 -11.039 35.813 1.00 89.56 86 TYR A N 1
ATOM 694 C CA . TYR A 1 86 ? -8.135 -11.773 35.239 1.00 89.56 86 TYR A CA 1
ATOM 695 C C . TYR A 1 86 ? -7.752 -13.159 34.714 1.00 89.56 86 TYR A C 1
ATOM 697 O O . TYR A 1 86 ? -8.537 -14.093 34.859 1.00 89.56 86 TYR A O 1
ATOM 705 N N . LEU A 1 87 ? -6.567 -13.310 34.116 1.00 87.88 87 LEU A N 1
ATOM 706 C CA . LEU A 1 87 ? -6.078 -14.603 33.633 1.00 87.88 87 LEU A CA 1
ATOM 707 C C . LEU A 1 87 ? -5.763 -15.564 34.786 1.00 87.88 87 LEU A C 1
ATOM 709 O O . LEU A 1 87 ? -6.059 -16.749 34.660 1.00 87.88 87 LEU A O 1
ATOM 713 N N . LEU A 1 88 ? -5.212 -15.066 35.899 1.00 85.94 88 LEU A N 1
ATOM 714 C CA . LEU A 1 88 ? -5.000 -15.861 37.115 1.00 85.94 88 LEU A CA 1
ATOM 715 C C . LEU A 1 88 ? -6.334 -16.370 37.672 1.00 85.94 88 LEU A C 1
ATOM 717 O O . LEU A 1 88 ? -6.515 -17.574 37.815 1.00 85.94 88 LEU A O 1
ATOM 721 N N . ARG A 1 89 ? -7.327 -15.485 37.822 1.00 82.88 89 ARG A N 1
ATOM 722 C CA . ARG A 1 89 ? -8.682 -15.875 38.252 1.00 82.88 89 ARG A CA 1
ATOM 723 C C . ARG A 1 89 ? -9.355 -16.869 37.324 1.00 82.88 89 ARG A C 1
ATOM 725 O O . ARG A 1 89 ? -10.084 -17.739 37.777 1.00 82.88 89 ARG A O 1
ATOM 732 N N . ALA A 1 90 ? -9.179 -16.706 36.015 1.00 81.88 90 ALA A N 1
ATOM 733 C CA . ALA A 1 90 ? -9.758 -17.622 35.041 1.00 81.88 90 ALA A CA 1
ATOM 734 C C . ALA A 1 90 ? -9.150 -19.030 35.148 1.00 81.88 90 ALA A C 1
ATOM 736 O O . ALA A 1 90 ? -9.843 -19.994 34.837 1.00 81.88 90 ALA A O 1
ATOM 737 N N . ARG A 1 91 ? -7.893 -19.147 35.607 1.00 77.62 91 ARG A N 1
ATOM 738 C CA . ARG A 1 91 ? -7.261 -20.431 35.944 1.00 77.62 91 ARG A CA 1
ATOM 739 C C . ARG A 1 91 ? -7.801 -20.986 37.261 1.00 77.62 91 ARG A C 1
ATOM 741 O O . ARG A 1 91 ? -8.254 -22.117 37.282 1.00 77.62 91 ARG A O 1
ATOM 748 N N . GLU A 1 92 ? -7.866 -20.174 38.313 1.00 76.31 92 GLU A N 1
ATOM 749 C CA . GLU A 1 92 ? -8.383 -20.593 39.631 1.00 76.31 92 GLU A CA 1
ATOM 750 C C . GLU A 1 92 ? -9.869 -21.001 39.592 1.00 76.31 92 GLU A C 1
ATOM 752 O O . GLU A 1 92 ? -10.290 -21.944 40.257 1.00 76.31 92 GLU A O 1
ATOM 757 N N . LYS A 1 93 ? -10.690 -20.340 38.764 1.00 64.75 93 LYS A N 1
ATOM 758 C CA . LYS A 1 93 ? -12.106 -20.698 38.565 1.00 64.75 93 LYS A CA 1
ATOM 759 C C . LYS A 1 93 ? -12.327 -21.985 37.769 1.00 64.75 93 LYS A C 1
ATOM 761 O O . LYS A 1 93 ? -13.454 -22.474 37.762 1.00 64.75 93 LYS A O 1
ATOM 766 N N . GLN A 1 94 ? -11.303 -22.541 37.114 1.00 57.03 94 GLN A N 1
ATOM 767 C CA . GLN A 1 94 ? -11.381 -23.927 36.638 1.00 57.03 94 GLN A CA 1
ATOM 768 C C . GLN A 1 94 ? -11.328 -24.931 37.802 1.00 57.03 94 GLN A C 1
ATOM 770 O O . GLN A 1 94 ? -11.754 -26.065 37.616 1.00 57.03 94 GLN A O 1
ATOM 775 N N . GLU A 1 95 ? -10.883 -24.515 38.993 1.00 51.03 95 GLU A N 1
ATOM 776 C CA . GLU A 1 95 ? -10.725 -25.375 40.174 1.00 51.03 95 GLU A CA 1
ATOM 777 C C . GLU A 1 95 ? -11.770 -25.112 41.276 1.00 51.03 95 GLU A C 1
ATOM 779 O O . GLU A 1 95 ? -12.002 -25.984 42.110 1.00 51.03 95 GLU A O 1
ATOM 784 N N . SER A 1 96 ? -12.464 -23.965 41.292 1.00 49.31 96 SER A N 1
ATOM 785 C CA . SER A 1 96 ? -13.544 -23.719 42.265 1.00 49.31 96 SER A CA 1
ATOM 786 C C . SER A 1 96 ? -14.585 -22.679 41.821 1.00 49.31 96 SER A C 1
ATOM 788 O O . SER A 1 96 ? -14.280 -21.633 41.240 1.00 49.31 96 SER A O 1
ATOM 790 N N . ALA A 1 97 ? -15.857 -22.962 42.123 1.00 46.88 97 ALA A N 1
ATOM 791 C CA . ALA A 1 97 ? -16.999 -22.109 41.805 1.00 46.88 97 ALA A CA 1
ATOM 792 C C . ALA A 1 97 ? -17.301 -21.136 42.959 1.00 46.88 97 ALA A C 1
ATOM 794 O O . ALA A 1 97 ? -18.064 -21.460 43.864 1.00 46.88 97 ALA A O 1
ATOM 795 N N . VAL A 1 98 ? -16.735 -19.923 42.915 1.00 46.31 98 VAL A N 1
ATOM 796 C CA . VAL A 1 98 ? -17.118 -18.831 43.833 1.00 46.31 98 VAL A CA 1
ATOM 797 C C . VAL A 1 98 ? -17.597 -17.587 43.069 1.00 46.31 98 VAL A C 1
ATOM 799 O O . VAL A 1 98 ? -17.054 -17.178 42.030 1.00 46.31 98 VAL A O 1
ATOM 802 N N . THR A 1 99 ? -18.680 -17.013 43.596 1.00 50.09 99 THR A N 1
ATOM 803 C CA . THR A 1 99 ? -19.446 -15.856 43.110 1.00 50.09 99 THR A CA 1
ATOM 804 C C . THR A 1 99 ? -18.614 -14.569 43.006 1.00 50.09 99 THR A C 1
ATOM 806 O O . THR A 1 99 ? -17.741 -14.337 43.840 1.00 50.09 99 THR A O 1
ATOM 809 N N . PRO A 1 100 ? -18.860 -13.691 42.009 1.00 52.59 100 PRO A N 1
ATOM 810 C CA . PRO A 1 100 ? -18.013 -12.528 41.768 1.00 52.59 100 PRO A CA 1
ATOM 811 C C . PRO A 1 100 ? -18.439 -11.319 42.614 1.00 52.59 100 PRO A C 1
ATOM 813 O O . PRO A 1 100 ? -19.463 -10.699 42.337 1.00 52.59 100 PRO A O 1
ATOM 816 N N . HIS A 1 101 ? -17.611 -10.924 43.582 1.00 53.03 101 HIS A N 1
ATOM 817 C CA . HIS A 1 101 ? -17.620 -9.557 44.107 1.00 53.03 101 HIS A CA 1
ATOM 818 C C . HIS A 1 101 ? -16.693 -8.689 43.234 1.00 53.03 101 HIS A C 1
ATOM 820 O O . HIS A 1 101 ? -15.603 -9.127 42.859 1.00 53.03 101 HIS A O 1
ATOM 826 N N . CYS A 1 102 ? -17.129 -7.487 42.842 1.00 55.81 102 CYS A N 1
ATOM 827 C CA . CYS A 1 102 ? -16.275 -6.544 42.111 1.00 55.81 102 CYS A CA 1
ATOM 828 C C . CYS A 1 102 ? -15.214 -5.999 43.069 1.00 55.81 102 CYS A C 1
ATOM 830 O O . CYS A 1 102 ? -15.532 -5.211 43.955 1.00 55.81 102 CYS A O 1
ATOM 832 N N . GLU A 1 103 ? -13.961 -6.409 42.898 1.00 64.69 103 GLU A N 1
ATOM 833 C CA . GLU A 1 103 ? -12.882 -5.915 43.749 1.00 64.69 103 GLU A CA 1
ATOM 834 C C . GLU A 1 103 ? -12.428 -4.501 43.359 1.00 64.69 103 GLU A C 1
ATOM 836 O O . GLU A 1 103 ? -12.448 -4.155 42.173 1.00 64.69 103 GLU A O 1
ATOM 841 N N . PRO A 1 104 ? -11.963 -3.685 44.324 1.00 67.38 104 PRO A N 1
ATOM 842 C CA . PRO A 1 104 ? -11.565 -2.295 44.087 1.00 67.38 104 PRO A CA 1
ATOM 843 C C . PRO A 1 104 ? -10.526 -2.120 42.970 1.00 67.38 104 PRO A C 1
ATOM 845 O O . PRO A 1 104 ? -10.583 -1.148 42.218 1.00 67.38 104 PRO A O 1
ATOM 848 N N . TRP A 1 105 ? -9.616 -3.086 42.797 1.00 74.56 105 TRP A N 1
ATOM 849 C CA . TRP A 1 105 ? -8.607 -3.044 41.735 1.00 74.56 105 TRP A CA 1
ATOM 850 C C . TRP A 1 105 ? -9.191 -3.252 40.331 1.00 74.56 105 TRP A C 1
ATOM 852 O O . TRP A 1 105 ? -8.526 -2.926 39.348 1.00 74.56 105 TRP A O 1
ATOM 862 N N . GLU A 1 106 ? -10.421 -3.765 40.187 1.00 76.06 106 GLU A N 1
ATOM 863 C CA . GLU A 1 106 ? -11.078 -3.931 38.887 1.00 76.06 106 GLU A CA 1
ATOM 864 C C . GLU A 1 106 ? -11.543 -2.583 38.308 1.00 76.06 106 GLU A C 1
ATOM 866 O O . GLU A 1 106 ? -11.638 -2.442 37.084 1.00 76.06 106 GLU A O 1
ATOM 871 N N . ALA A 1 107 ? -11.739 -1.558 39.146 1.00 78.31 107 ALA A N 1
ATOM 872 C CA . ALA A 1 107 ? -12.147 -0.228 38.707 1.00 78.31 107 ALA A CA 1
ATOM 873 C C . ALA A 1 107 ? -11.069 0.427 37.812 1.00 78.31 107 ALA A C 1
ATOM 875 O O . ALA A 1 107 ? -9.883 0.406 38.147 1.00 78.31 107 ALA A O 1
ATOM 876 N N . PRO A 1 108 ? -11.429 0.970 36.637 1.00 81.75 108 PRO A N 1
ATOM 877 C CA . PRO A 1 108 ? -10.475 1.631 35.751 1.00 81.75 108 PRO A CA 1
ATOM 878 C C . PRO A 1 108 ? -10.063 2.993 36.307 1.00 81.75 108 PRO A C 1
ATOM 880 O O . PRO A 1 108 ? -10.902 3.717 36.842 1.00 81.75 108 PRO A O 1
ATOM 883 N N . SER A 1 109 ? -8.805 3.376 36.086 1.00 81.62 109 SER A N 1
ATOM 884 C CA . SER A 1 109 ? -8.263 4.658 36.565 1.00 81.62 109 SER A CA 1
ATOM 885 C C . SER A 1 109 ? -8.912 5.882 35.904 1.00 81.62 109 SER A C 1
ATOM 887 O O . SER A 1 109 ? -8.906 6.972 36.466 1.00 81.62 109 SER A O 1
ATOM 889 N N . ALA A 1 110 ? -9.513 5.708 34.721 1.00 83.75 110 ALA A N 1
ATOM 890 C CA . ALA A 1 110 ? -10.222 6.758 33.999 1.00 83.75 110 ALA A CA 1
ATOM 891 C C . ALA A 1 110 ? -11.520 6.233 33.351 1.00 83.75 110 ALA A C 1
ATOM 893 O O . ALA A 1 110 ? -11.546 5.096 32.860 1.00 83.75 110 ALA A O 1
ATOM 894 N N . PRO A 1 111 ? -12.586 7.056 33.240 1.00 84.62 111 PRO A N 1
ATOM 895 C CA . PRO A 1 111 ? -13.865 6.645 32.648 1.00 84.62 111 PRO A CA 1
ATOM 896 C C . PRO A 1 111 ? -13.728 6.091 31.226 1.00 84.62 111 PRO A C 1
ATOM 898 O O . PRO A 1 111 ? -14.318 5.065 30.894 1.00 84.62 111 PRO A O 1
ATOM 901 N N . GLN A 1 112 ? -12.878 6.714 30.411 1.00 83.56 112 GLN A N 1
ATOM 902 C CA . GLN A 1 112 ? -12.598 6.299 29.036 1.00 83.56 112 GLN A CA 1
ATOM 903 C C . GLN A 1 112 ? -11.966 4.900 28.921 1.00 83.56 112 GLN A C 1
ATOM 905 O O . GLN A 1 112 ? -12.143 4.234 27.904 1.00 83.56 112 GLN A O 1
ATOM 910 N N . ARG A 1 113 ? -11.275 4.409 29.962 1.00 88.38 113 ARG A N 1
ATOM 911 C CA . ARG A 1 113 ? -10.617 3.084 29.984 1.00 88.38 113 ARG A CA 1
ATOM 912 C C . ARG A 1 113 ? -11.573 1.948 30.375 1.00 88.38 113 ARG A C 1
ATOM 914 O O . ARG A 1 113 ? -11.225 0.777 30.226 1.00 88.38 113 ARG A O 1
ATOM 921 N N . ARG A 1 114 ? -12.801 2.269 30.819 1.00 87.62 114 ARG A N 1
ATOM 922 C CA . ARG A 1 114 ? -13.830 1.291 31.240 1.00 87.62 114 ARG A CA 1
ATOM 923 C C . ARG A 1 114 ? -14.070 0.201 30.206 1.00 87.62 114 ARG A C 1
ATOM 925 O O . ARG A 1 114 ? -14.209 -0.965 30.571 1.00 87.62 114 ARG A O 1
ATOM 932 N N . TYR A 1 115 ? -14.118 0.572 28.930 1.00 87.06 115 TYR A N 1
ATOM 933 C CA . TYR A 1 115 ? -14.413 -0.375 27.862 1.00 87.06 115 TYR A CA 1
ATOM 934 C C . TYR A 1 115 ? -13.292 -1.409 27.680 1.00 87.06 115 TYR A C 1
ATOM 936 O O . TYR A 1 115 ? -13.568 -2.607 27.664 1.00 87.06 115 TYR A O 1
ATOM 944 N N . ALA A 1 116 ? -12.031 -0.968 27.633 1.00 91.31 116 ALA A N 1
ATOM 945 C CA . ALA A 1 116 ? -10.878 -1.859 27.506 1.00 91.31 116 ALA A CA 1
ATOM 946 C C . ALA A 1 116 ? -10.730 -2.812 28.698 1.00 91.31 116 ALA A C 1
ATOM 948 O O . ALA A 1 116 ? -10.471 -3.998 28.502 1.00 91.31 116 ALA A O 1
ATOM 949 N N . VAL A 1 117 ? -10.962 -2.325 29.921 1.00 91.50 117 VAL A N 1
ATOM 950 C CA . VAL A 1 117 ? -10.911 -3.160 31.131 1.00 91.50 117 VAL A CA 1
ATOM 951 C C . VAL A 1 117 ? -12.009 -4.228 31.128 1.00 91.50 117 VAL A C 1
ATOM 953 O O . VAL A 1 117 ? -11.729 -5.399 31.382 1.00 91.50 117 VAL A O 1
ATOM 956 N N . ARG A 1 118 ? -13.249 -3.865 30.769 1.00 90.44 118 ARG A N 1
ATOM 957 C CA . ARG A 1 118 ? -14.342 -4.845 30.627 1.00 90.44 118 ARG A CA 1
ATOM 958 C C . ARG A 1 118 ? -14.033 -5.887 29.557 1.00 90.44 118 ARG A C 1
ATOM 960 O O . ARG A 1 118 ? -14.256 -7.074 29.783 1.00 90.44 118 ARG A O 1
ATOM 967 N N . LEU A 1 119 ? -13.494 -5.458 28.416 1.00 90.94 119 LEU A N 1
ATOM 968 C CA . LEU A 1 119 ? -13.095 -6.367 27.347 1.00 90.94 119 LEU A CA 1
ATOM 969 C C . LEU A 1 119 ? -11.998 -7.336 27.804 1.00 90.94 119 LEU A C 1
ATOM 971 O O . LEU A 1 119 ? -12.086 -8.524 27.503 1.00 90.94 119 LEU A O 1
ATOM 975 N N . ALA A 1 120 ? -11.009 -6.856 28.562 1.00 91.31 120 ALA A N 1
ATOM 976 C CA . ALA A 1 120 ? -9.943 -7.694 29.108 1.00 91.31 120 ALA A CA 1
ATOM 977 C C . ALA A 1 120 ? -10.512 -8.794 30.008 1.00 91.31 120 ALA A C 1
ATOM 979 O O . ALA A 1 120 ? -10.138 -9.955 29.859 1.00 91.31 120 ALA A O 1
ATOM 980 N N . LYS A 1 121 ? -11.471 -8.447 30.876 1.00 90.44 121 LYS A N 1
ATOM 981 C CA . LYS A 1 121 ? -12.161 -9.404 31.751 1.00 90.44 121 LYS A CA 1
ATOM 982 C C . LYS A 1 121 ? -12.899 -10.484 30.953 1.00 90.44 121 LYS A C 1
ATOM 984 O O . LYS A 1 121 ? -12.753 -11.664 31.253 1.00 90.44 121 LYS A O 1
ATOM 989 N N . ILE A 1 122 ? -13.649 -10.089 29.919 1.00 89.88 122 ILE A N 1
ATOM 990 C CA . ILE A 1 122 ? -14.413 -11.015 29.061 1.00 89.88 122 ILE A CA 1
ATOM 991 C C . ILE A 1 122 ? -13.486 -11.933 28.255 1.00 89.88 122 ILE A C 1
ATOM 993 O O . ILE A 1 122 ? -13.745 -13.126 28.131 1.00 89.88 122 ILE A O 1
ATOM 997 N N . LEU A 1 123 ? -12.411 -11.394 27.677 1.00 89.06 123 LEU A N 1
ATOM 998 C CA . LEU A 1 123 ? -11.477 -12.200 26.890 1.00 89.06 123 LEU A CA 1
ATOM 999 C C . LEU A 1 123 ? -10.687 -13.163 27.775 1.00 89.06 123 LEU A C 1
ATOM 1001 O O . LEU A 1 123 ? -10.514 -14.320 27.397 1.00 89.06 123 LEU A O 1
ATOM 1005 N N . ALA A 1 124 ? -10.264 -12.719 28.959 1.00 88.75 124 ALA A N 1
ATOM 1006 C CA . ALA A 1 124 ? -9.600 -13.578 29.929 1.00 88.75 124 ALA A CA 1
ATOM 1007 C C . ALA A 1 124 ? -10.508 -14.730 30.387 1.00 88.75 124 ALA A C 1
ATOM 1009 O O . ALA A 1 124 ? -10.054 -15.872 30.420 1.00 88.75 124 ALA A O 1
ATOM 1010 N N . SER A 1 125 ? -11.793 -14.465 30.666 1.00 86.12 125 SER A N 1
ATOM 1011 C CA . SER A 1 125 ? -12.735 -15.520 31.059 1.00 86.12 125 SER A CA 1
ATOM 1012 C C . SER A 1 125 ? -13.051 -16.484 29.914 1.00 86.12 125 SER A C 1
ATOM 1014 O O . SER A 1 125 ? -13.062 -17.693 30.120 1.00 86.12 125 SER A O 1
ATOM 1016 N N . LYS A 1 126 ? -13.254 -15.978 28.690 1.00 86.06 126 LYS A N 1
ATOM 1017 C CA . LYS A 1 126 ? -13.606 -16.802 27.522 1.00 86.06 126 LYS A CA 1
ATOM 1018 C C . LYS A 1 126 ? -12.465 -17.709 27.056 1.00 86.06 126 LYS A C 1
ATOM 1020 O O . LYS A 1 126 ? -12.721 -18.799 26.556 1.00 86.06 126 LYS A O 1
ATOM 1025 N N . HIS A 1 127 ? -11.217 -17.256 27.170 1.00 83.94 127 HIS A N 1
ATOM 1026 C CA . HIS A 1 127 ? -10.054 -18.001 26.681 1.00 83.94 127 HIS A CA 1
ATOM 1027 C C . HIS A 1 127 ? -9.387 -18.899 27.736 1.00 83.94 127 HIS A C 1
ATOM 1029 O O . HIS A 1 127 ? -8.375 -19.526 27.416 1.00 83.94 127 HIS A O 1
ATOM 1035 N N . GLY A 1 128 ? -9.966 -18.999 28.943 1.00 61.44 128 GLY A N 1
ATOM 1036 C CA . GLY A 1 128 ? -9.798 -20.132 29.866 1.00 61.44 128 GLY A CA 1
ATOM 1037 C C . GLY A 1 128 ? -8.355 -20.594 30.087 1.00 61.44 128 GLY A C 1
ATOM 1038 O O . GLY A 1 128 ? -8.073 -21.781 29.982 1.00 61.44 128 GLY A O 1
ATOM 1039 N N . GLY A 1 129 ? -7.427 -19.656 30.305 1.00 62.53 129 GLY A N 1
ATOM 1040 C CA . GLY A 1 129 ? -6.019 -19.950 30.603 1.00 62.53 129 GLY A CA 1
ATOM 1041 C C . GLY A 1 129 ? -5.018 -19.723 29.459 1.00 62.53 129 GLY A C 1
ATOM 1042 O O . GLY A 1 129 ? -3.814 -19.641 29.737 1.00 62.53 129 GLY A O 1
ATOM 1043 N N . ARG A 1 130 ? -5.469 -19.528 28.204 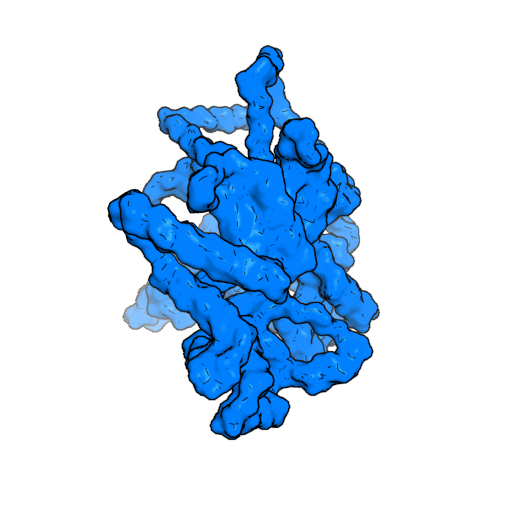1.00 74.44 130 ARG A N 1
ATOM 1044 C CA . ARG A 1 130 ? -4.593 -19.054 27.110 1.00 74.44 130 ARG A CA 1
ATOM 1045 C C . ARG A 1 130 ? -4.180 -17.603 27.365 1.00 74.44 130 ARG A C 1
ATOM 1047 O O . ARG A 1 130 ? -5.017 -16.755 27.665 1.00 74.44 130 ARG A O 1
ATOM 1054 N N . LYS A 1 131 ? -2.883 -17.308 27.227 1.00 73.38 131 LYS A N 1
ATOM 1055 C CA . LYS A 1 131 ? -2.338 -15.961 27.444 1.00 73.38 131 LYS A CA 1
ATOM 1056 C C . LYS A 1 131 ? -2.915 -14.994 26.405 1.00 73.38 131 LYS A C 1
ATOM 1058 O O . LYS A 1 131 ? -2.550 -15.050 25.235 1.00 73.38 131 LYS A O 1
ATOM 1063 N N . VAL A 1 132 ? -3.802 -14.105 26.844 1.00 87.25 132 VAL A N 1
ATOM 1064 C CA . VAL A 1 132 ? -4.199 -12.915 26.083 1.00 87.25 132 VAL A CA 1
ATOM 1065 C C . VAL A 1 132 ? -3.101 -11.869 26.279 1.00 87.25 132 VAL A C 1
ATOM 1067 O O . VAL A 1 132 ? -2.675 -11.626 27.406 1.00 87.25 132 VAL A O 1
ATOM 1070 N N . ASP A 1 133 ? -2.614 -11.270 25.197 1.00 89.25 133 ASP A N 1
ATOM 1071 C CA . ASP A 1 133 ? -1.597 -10.220 25.238 1.00 89.25 133 ASP A CA 1
ATOM 1072 C C . ASP A 1 133 ? -2.175 -8.845 24.864 1.00 89.25 133 ASP A C 1
ATOM 1074 O O . ASP A 1 133 ? -3.293 -8.717 24.354 1.00 89.25 133 ASP A O 1
ATOM 1078 N N . LEU A 1 134 ? -1.396 -7.789 25.119 1.00 91.25 134 LEU A N 1
ATOM 1079 C CA . LEU A 1 134 ? -1.799 -6.416 24.806 1.00 91.25 134 LEU A CA 1
ATOM 1080 C C . LEU A 1 134 ? -2.076 -6.232 23.304 1.00 91.25 134 LEU A C 1
ATOM 1082 O O . LEU A 1 134 ? -3.032 -5.556 22.938 1.00 91.25 134 LEU A O 1
ATOM 1086 N N . ALA A 1 135 ? -1.312 -6.888 22.426 1.00 91.00 135 ALA A N 1
ATOM 1087 C CA . ALA A 1 135 ? -1.524 -6.794 20.983 1.00 91.00 135 ALA A CA 1
ATOM 1088 C C . ALA A 1 135 ? -2.878 -7.394 20.555 1.00 91.00 135 ALA A C 1
ATOM 1090 O O . ALA A 1 135 ? -3.596 -6.800 19.747 1.00 91.00 135 ALA A O 1
ATOM 1091 N N . SER A 1 136 ? -3.270 -8.541 21.119 1.00 91.88 136 SER A N 1
ATOM 1092 C CA . SER A 1 136 ? -4.594 -9.138 20.898 1.00 91.88 136 SER A CA 1
ATOM 1093 C C . SER A 1 136 ? -5.708 -8.245 21.429 1.00 91.88 136 SER A C 1
ATOM 1095 O O . SER A 1 136 ? -6.718 -8.076 20.747 1.00 91.88 136 SER A O 1
ATOM 1097 N N . MET A 1 137 ? -5.501 -7.607 22.586 1.00 93.94 137 MET A N 1
ATOM 1098 C CA . MET A 1 137 ? -6.420 -6.597 23.120 1.00 93.94 137 MET A CA 1
ATOM 1099 C C . MET A 1 137 ? -6.585 -5.412 22.157 1.00 93.94 137 MET A C 1
ATOM 1101 O O . MET A 1 137 ? -7.711 -4.997 21.888 1.00 93.94 137 MET A O 1
ATOM 1105 N N . GLY A 1 138 ? -5.493 -4.909 21.572 1.00 94.69 138 GLY A N 1
ATOM 1106 C CA . GLY A 1 138 ? -5.529 -3.842 20.566 1.00 94.69 138 GLY A CA 1
ATOM 1107 C C . GLY A 1 138 ? -6.271 -4.235 19.286 1.00 94.69 138 GLY A C 1
ATOM 1108 O O . GLY A 1 138 ? -7.037 -3.441 18.734 1.00 94.69 138 GLY A O 1
ATOM 1109 N N . ARG A 1 139 ? -6.106 -5.477 18.810 1.00 94.19 139 ARG A N 1
ATOM 1110 C CA . ARG A 1 139 ? -6.884 -6.010 17.674 1.00 94.19 139 ARG A CA 1
ATOM 1111 C C . ARG A 1 139 ? -8.368 -6.136 18.012 1.00 94.19 139 ARG A C 1
ATOM 1113 O O . ARG A 1 139 ? -9.206 -5.735 17.205 1.00 94.19 139 ARG A O 1
ATOM 1120 N N . ALA A 1 140 ? -8.686 -6.642 19.202 1.00 94.31 140 ALA A N 1
ATOM 1121 C CA . ALA A 1 140 ? -10.057 -6.807 19.666 1.00 94.31 140 ALA A CA 1
ATOM 1122 C C . ALA A 1 140 ? -10.771 -5.454 19.808 1.00 94.31 140 ALA A C 1
ATOM 1124 O O . ALA A 1 140 ? -11.859 -5.293 19.257 1.00 94.31 140 ALA A O 1
ATOM 1125 N N . LEU A 1 141 ? -10.136 -4.462 20.445 1.00 95.75 141 LEU A N 1
ATOM 1126 C CA . LEU A 1 141 ? -10.673 -3.102 20.561 1.00 95.75 141 LEU A CA 1
ATOM 1127 C C . LEU A 1 141 ? -10.976 -2.495 19.191 1.00 95.75 141 LEU A C 1
ATOM 1129 O O . LEU A 1 141 ? -12.091 -2.037 18.969 1.00 95.75 141 LEU A O 1
ATOM 1133 N N . TYR A 1 142 ? -10.031 -2.564 18.251 1.00 95.69 142 TYR A N 1
ATOM 1134 C CA . TYR A 1 142 ? -10.249 -2.071 16.890 1.00 95.69 142 TYR A CA 1
ATOM 1135 C C . TYR A 1 142 ? -11.423 -2.777 16.198 1.00 95.69 142 TYR A C 1
ATOM 1137 O O . TYR A 1 142 ? -12.299 -2.121 15.638 1.00 95.69 142 TYR A O 1
ATOM 1145 N N . SER A 1 143 ? -11.485 -4.111 16.278 1.00 94.31 143 SER A N 1
ATOM 1146 C CA . SER A 1 143 ? -12.572 -4.887 15.668 1.00 94.31 143 SER A CA 1
ATOM 1147 C C . SER A 1 143 ? -13.947 -4.549 16.256 1.00 94.31 143 SER A C 1
ATOM 1149 O O . SER A 1 143 ? -14.931 -4.473 15.522 1.00 94.31 143 SER A O 1
ATOM 1151 N N . LEU A 1 144 ? -14.015 -4.287 17.564 1.00 92.62 144 LEU A N 1
ATOM 1152 C CA . LEU A 1 144 ? -15.241 -3.896 18.252 1.00 92.62 144 LEU A CA 1
ATOM 1153 C C . LEU A 1 144 ? -15.656 -2.468 17.910 1.00 92.62 144 LEU A C 1
ATOM 1155 O O . LEU A 1 144 ? -16.844 -2.235 17.702 1.00 92.62 144 LEU A O 1
ATOM 1159 N N . SER A 1 145 ? -14.703 -1.541 17.786 1.00 92.81 145 SER A N 1
ATOM 1160 C CA . SER A 1 145 ? -14.972 -0.187 17.294 1.00 92.81 145 SER A CA 1
ATOM 1161 C C . SER A 1 145 ? -15.613 -0.225 15.907 1.00 92.81 145 SER A C 1
ATOM 1163 O O . SER A 1 145 ? -16.651 0.398 15.702 1.00 92.81 145 SER A O 1
ATOM 1165 N N . LEU A 1 146 ? -15.062 -1.019 14.980 1.00 91.56 146 LEU A N 1
ATOM 1166 C CA . LEU A 1 146 ? -15.647 -1.187 13.645 1.00 91.56 146 LEU A CA 1
ATOM 1167 C C . LEU A 1 146 ? -17.019 -1.873 13.685 1.00 91.56 146 LEU A C 1
ATOM 1169 O O . LEU A 1 146 ? -17.926 -1.478 12.961 1.00 91.56 146 LEU A O 1
ATOM 1173 N N . ARG A 1 147 ? -17.205 -2.881 14.547 1.00 90.62 147 ARG A N 1
ATOM 1174 C CA . ARG A 1 147 ? -18.514 -3.527 14.724 1.00 90.62 147 ARG A CA 1
ATOM 1175 C C . ARG A 1 147 ? -19.563 -2.539 15.233 1.00 90.62 147 ARG A C 1
ATOM 1177 O O . ARG A 1 147 ? -20.696 -2.582 14.768 1.00 90.62 147 ARG A O 1
ATOM 1184 N N . LYS A 1 148 ? -19.190 -1.656 16.160 1.00 89.00 148 LYS A N 1
ATOM 1185 C CA . LYS A 1 148 ? -20.089 -0.633 16.697 1.00 89.00 148 LYS A CA 1
ATOM 1186 C C . LYS A 1 148 ? -20.503 0.381 15.628 1.00 89.00 148 LYS A C 1
ATOM 1188 O O . LYS A 1 148 ? -21.673 0.735 15.578 1.00 89.00 148 LYS A O 1
ATOM 1193 N N . LEU A 1 149 ? -19.583 0.777 14.743 1.00 87.75 149 LEU A N 1
ATOM 1194 C CA . LEU A 1 149 ? -19.923 1.613 13.583 1.00 87.75 149 LEU A CA 1
ATOM 1195 C C . LEU A 1 149 ? -20.960 0.951 12.675 1.00 87.75 149 LEU A C 1
ATOM 1197 O O . LEU A 1 149 ? -21.924 1.599 12.293 1.00 87.75 149 LEU A O 1
ATOM 1201 N N . ARG A 1 150 ? -20.792 -0.345 12.384 1.00 86.81 150 ARG A N 1
ATOM 1202 C CA . ARG A 1 150 ? -21.730 -1.106 11.541 1.00 86.81 150 ARG A CA 1
ATOM 1203 C C . ARG A 1 150 ? -23.129 -1.224 12.140 1.00 86.81 150 ARG A C 1
ATOM 1205 O O . ARG A 1 150 ? -24.109 -1.229 11.413 1.00 86.81 150 ARG A O 1
ATOM 1212 N N . GLN A 1 151 ? -23.220 -1.386 13.458 1.00 82.94 151 GLN A N 1
ATOM 1213 C CA . GLN A 1 151 ? -24.491 -1.639 14.144 1.00 82.94 151 GLN A CA 1
ATOM 1214 C C . GLN A 1 151 ? -25.346 -0.382 14.328 1.00 82.94 151 GLN A C 1
ATOM 1216 O O . GLN A 1 151 ? -26.562 -0.489 14.419 1.00 82.94 151 GLN A O 1
ATOM 1221 N N . GLU A 1 152 ? -24.727 0.794 14.400 1.00 72.38 152 GLU A N 1
ATOM 1222 C CA . GLU A 1 152 ? -25.415 2.063 14.660 1.00 72.38 152 GLU A CA 1
ATOM 1223 C C . GLU A 1 152 ? -25.580 2.897 13.371 1.00 72.38 152 GLU A C 1
ATOM 1225 O O . GLU A 1 152 ? -25.508 4.123 13.408 1.00 72.38 152 GLU A O 1
ATOM 1230 N N . SER A 1 153 ? -25.811 2.237 12.224 1.00 57.44 153 SER A N 1
ATOM 1231 C CA . SER A 1 153 ? -25.828 2.812 10.861 1.00 57.44 153 SER A CA 1
ATOM 1232 C C . SER A 1 153 ? -26.928 3.852 10.579 1.00 57.44 153 SER A C 1
ATOM 1234 O O . SER A 1 153 ? -27.127 4.259 9.434 1.00 57.44 153 SER A O 1
ATOM 1236 N N . THR A 1 154 ? -27.648 4.325 11.595 1.00 53.00 154 THR A N 1
ATOM 1237 C CA . THR A 1 154 ? -28.662 5.376 11.479 1.00 53.00 154 THR A CA 1
ATOM 1238 C C . THR A 1 154 ? -28.005 6.757 11.437 1.00 53.00 154 THR A C 1
ATOM 1240 O O . THR A 1 154 ? -28.091 7.485 12.420 1.00 53.00 154 THR A O 1
ATOM 1243 N N . GLY A 1 155 ? -27.298 7.103 10.352 1.00 55.28 155 GLY A N 1
ATOM 1244 C CA . GLY A 1 155 ? -26.914 8.477 9.949 1.00 55.28 155 GLY A CA 1
ATOM 1245 C C . GLY A 1 155 ? -26.201 9.394 10.964 1.00 55.28 155 GLY A C 1
ATOM 1246 O O . GLY A 1 155 ? -25.909 10.545 10.652 1.00 55.28 155 GLY A O 1
ATOM 1247 N N . SER A 1 156 ? -25.921 8.933 12.183 1.00 63.50 156 SER A N 1
ATOM 1248 C CA . SER A 1 156 ? -25.460 9.760 13.289 1.00 63.50 156 SER A CA 1
ATOM 1249 C C . SER A 1 156 ? -23.949 9.674 13.380 1.00 63.50 156 SER A C 1
ATOM 1251 O O . SER A 1 156 ? -23.369 8.681 13.819 1.00 63.50 156 SER A O 1
ATOM 1253 N N . THR A 1 157 ? -23.283 10.765 13.029 1.00 69.00 157 THR A N 1
ATOM 1254 C CA . THR A 1 157 ? -21.833 10.919 13.199 1.00 69.00 157 THR A CA 1
ATOM 1255 C C . THR A 1 157 ? -21.397 10.832 14.673 1.00 69.00 157 THR A C 1
ATOM 1257 O O . THR A 1 157 ? -20.222 10.607 14.959 1.00 69.00 157 THR A O 1
ATOM 1260 N N . GLY A 1 158 ? -22.334 10.892 15.631 1.00 76.25 158 GLY A N 1
ATOM 1261 C CA . GLY A 1 158 ? -22.077 10.729 17.066 1.00 76.25 158 GLY A CA 1
ATOM 1262 C C . GLY A 1 158 ? -21.587 9.333 17.482 1.00 76.25 158 GLY A C 1
ATOM 1263 O O . GLY A 1 158 ? -21.044 9.166 18.579 1.00 76.25 158 GLY A O 1
ATOM 1264 N N . VAL A 1 159 ? -21.740 8.309 16.633 1.00 83.81 159 VAL A N 1
ATOM 1265 C CA . VAL A 1 159 ? -21.111 6.992 16.856 1.00 83.81 159 VAL A CA 1
ATOM 1266 C C . VAL A 1 159 ? -19.589 7.103 16.760 1.00 83.81 159 VAL A C 1
ATOM 1268 O O . VAL A 1 159 ? -18.883 6.502 17.572 1.00 83.81 159 VAL A O 1
ATOM 1271 N N . VAL A 1 160 ? -19.085 7.917 15.824 1.00 85.06 160 VAL A N 1
ATOM 1272 C CA . VAL A 1 160 ? -17.648 8.098 15.592 1.00 85.06 160 VAL A CA 1
ATOM 1273 C C . VAL A 1 160 ? -16.974 8.682 16.831 1.00 85.06 160 VAL A C 1
ATOM 1275 O O . VAL A 1 160 ? -16.025 8.090 17.341 1.00 85.06 160 VAL A O 1
ATOM 1278 N N . ASN A 1 161 ? -17.533 9.748 17.411 1.00 85.69 161 ASN A N 1
ATOM 1279 C CA . ASN A 1 161 ? -17.010 10.337 18.647 1.00 85.69 161 ASN A CA 1
ATOM 1280 C C . ASN A 1 161 ? -16.893 9.295 19.783 1.00 85.69 161 ASN A C 1
ATOM 1282 O O . ASN A 1 161 ? -15.884 9.206 20.483 1.00 85.69 161 ASN A O 1
ATOM 1286 N N . ARG A 1 162 ? -17.894 8.412 19.917 1.00 86.38 162 ARG A N 1
ATOM 1287 C CA . ARG A 1 162 ? -17.915 7.361 20.952 1.00 86.38 162 ARG A CA 1
ATOM 1288 C C . ARG A 1 162 ? -16.877 6.258 20.740 1.00 86.38 162 ARG A C 1
ATOM 1290 O O . ARG A 1 162 ? -16.508 5.601 21.715 1.00 86.38 162 ARG A O 1
ATOM 1297 N N . ILE A 1 163 ? -16.418 6.025 19.510 1.00 90.25 163 ILE A N 1
ATOM 1298 C CA . ILE A 1 163 ? -15.387 5.016 19.222 1.00 90.25 163 ILE A CA 1
ATOM 1299 C C . ILE A 1 163 ? -13.964 5.586 19.187 1.00 90.25 163 ILE A C 1
ATOM 1301 O O . ILE A 1 163 ? -13.018 4.796 19.200 1.00 90.25 163 ILE A O 1
ATOM 1305 N N . MET A 1 164 ? -13.787 6.914 19.208 1.00 89.94 164 MET A N 1
ATOM 1306 C CA . MET A 1 164 ? -12.459 7.539 19.185 1.00 89.94 164 MET A CA 1
ATOM 1307 C C . MET A 1 164 ? -11.589 7.090 20.358 1.00 89.94 164 MET A C 1
ATOM 1309 O O . MET A 1 164 ? -10.471 6.626 20.151 1.00 89.94 164 MET A O 1
ATOM 1313 N N . ALA A 1 165 ? -12.103 7.135 21.591 1.00 90.06 165 ALA A N 1
ATOM 1314 C CA . ALA A 1 165 ? -11.338 6.690 22.757 1.00 90.06 165 ALA A CA 1
ATOM 1315 C C . ALA A 1 165 ? -10.914 5.202 22.665 1.00 90.06 165 ALA A C 1
ATOM 1317 O O . ALA A 1 165 ? -9.731 4.915 22.865 1.00 90.06 165 ALA A O 1
ATOM 1318 N N . PRO A 1 166 ? -11.805 4.250 22.311 1.00 92.94 166 PRO A N 1
ATOM 1319 C CA . PRO A 1 166 ? -11.413 2.872 22.008 1.00 92.94 166 PRO A CA 1
ATOM 1320 C C . PRO A 1 166 ? -10.390 2.712 20.872 1.00 92.94 166 PRO A C 1
ATOM 1322 O O . PRO A 1 166 ? -9.508 1.862 20.983 1.00 92.94 166 PRO A O 1
ATOM 1325 N N . LEU A 1 167 ? -10.475 3.500 19.792 1.00 94.00 167 LEU A N 1
ATOM 1326 C CA . LEU A 1 167 ? -9.503 3.457 18.688 1.00 94.00 167 LEU A CA 1
ATOM 1327 C C . LEU A 1 167 ? -8.117 3.939 19.127 1.00 94.00 167 LEU A C 1
ATOM 1329 O O . LEU A 1 167 ? -7.118 3.277 18.852 1.00 94.00 167 LEU A O 1
ATOM 1333 N N . LEU A 1 168 ? -8.058 5.049 19.859 1.00 92.69 168 LEU A N 1
ATOM 1334 C CA . LEU A 1 168 ? -6.826 5.585 20.427 1.00 92.69 168 LEU A CA 1
ATOM 1335 C C . LEU A 1 168 ? -6.179 4.599 21.410 1.00 92.69 168 LEU A C 1
ATOM 1337 O O . LEU A 1 168 ? -4.973 4.363 21.357 1.00 92.69 168 LEU A O 1
ATOM 1341 N N . GLN A 1 169 ? -6.987 3.943 22.248 1.00 94.00 169 GLN A N 1
ATOM 1342 C CA . GLN A 1 169 ? -6.526 2.865 23.126 1.00 94.00 169 GLN A CA 1
ATOM 1343 C C . GLN A 1 169 ? -6.020 1.657 22.333 1.00 94.00 169 GLN A C 1
ATOM 1345 O O . GLN A 1 169 ? -4.965 1.122 22.661 1.00 94.00 169 GLN A O 1
ATOM 1350 N N . ALA A 1 170 ? -6.714 1.241 21.270 1.00 95.75 170 ALA A N 1
ATOM 1351 C CA . ALA A 1 170 ? -6.236 0.177 20.389 1.00 95.75 170 ALA A CA 1
ATOM 1352 C C . ALA A 1 170 ? -4.878 0.528 19.764 1.00 95.75 170 ALA A C 1
ATOM 1354 O O . ALA A 1 170 ? -3.981 -0.315 19.725 1.00 95.75 170 ALA A O 1
ATOM 1355 N N . GLY A 1 171 ? -4.715 1.780 19.334 1.00 93.31 171 GLY A N 1
ATOM 1356 C CA . GLY A 1 171 ? -3.455 2.324 18.848 1.00 93.31 171 GLY A CA 1
ATOM 1357 C C . GLY A 1 171 ? -2.343 2.255 19.887 1.00 93.31 171 GLY A C 1
ATOM 1358 O O . GLY A 1 171 ? -1.262 1.746 19.602 1.00 93.31 171 GLY A O 1
ATOM 1359 N N . CYS A 1 172 ? -2.649 2.638 21.126 1.00 92.62 172 CYS A N 1
ATOM 1360 C CA . CYS A 1 172 ? -1.742 2.489 22.258 1.00 92.62 172 CYS A CA 1
ATOM 1361 C C . CYS A 1 172 ? -1.307 1.050 22.527 1.00 92.62 172 CYS A C 1
ATOM 1363 O O . CYS A 1 172 ? -0.218 0.822 23.036 1.00 92.62 172 CYS A O 1
ATOM 1365 N N . LEU A 1 173 ? -2.119 0.062 22.169 1.00 93.06 173 LEU A N 1
ATOM 1366 C CA . LEU A 1 173 ? -1.771 -1.353 22.288 1.00 93.06 173 LEU A CA 1
ATOM 1367 C C . LEU A 1 173 ? -1.042 -1.902 21.045 1.00 93.06 173 LEU A C 1
ATOM 1369 O O . LEU A 1 173 ? -0.907 -3.116 20.893 1.00 93.06 173 LEU A O 1
ATOM 1373 N N . GLY A 1 174 ? -0.560 -1.019 20.164 1.00 89.25 174 GLY A N 1
ATOM 1374 C CA . GLY A 1 174 ? 0.236 -1.355 18.983 1.00 89.25 174 GLY A CA 1
ATOM 1375 C C . GLY A 1 174 ? -0.582 -1.646 17.724 1.00 89.25 174 GLY A C 1
ATOM 1376 O O . GLY A 1 174 ? -0.094 -2.343 16.834 1.00 89.25 174 GLY A O 1
ATOM 1377 N N . ASN A 1 175 ? -1.831 -1.174 17.639 1.00 93.81 175 ASN A N 1
ATOM 1378 C CA . ASN A 1 175 ? -2.653 -1.33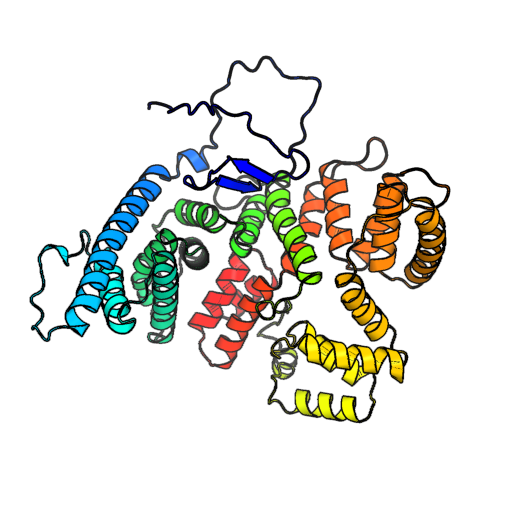2 16.440 1.00 93.81 175 ASN A CA 1
ATOM 1379 C C . ASN A 1 175 ? -2.530 -0.120 15.500 1.00 93.81 175 ASN A C 1
ATOM 1381 O O . ASN A 1 175 ? -3.290 0.845 15.601 1.00 93.81 175 ASN A O 1
ATOM 1385 N N . ASN A 1 176 ? -1.621 -0.212 14.530 1.00 92.88 176 ASN A N 1
ATOM 1386 C CA . ASN A 1 176 ? -1.361 0.853 13.554 1.00 92.88 176 ASN A CA 1
ATOM 1387 C C . ASN A 1 176 ? -2.588 1.198 12.695 1.00 92.88 176 ASN A C 1
ATOM 1389 O O . ASN A 1 176 ? -2.809 2.364 12.376 1.00 92.88 176 ASN A O 1
ATOM 1393 N N . ARG A 1 177 ? -3.454 0.214 12.394 1.00 92.62 177 ARG A N 1
ATOM 1394 C CA . ARG A 1 177 ? -4.705 0.445 11.645 1.00 92.62 177 ARG A CA 1
ATOM 1395 C C . ARG A 1 177 ? -5.662 1.351 12.417 1.00 92.62 177 ARG A C 1
ATOM 1397 O O . ARG A 1 177 ? -6.360 2.160 11.812 1.00 92.62 177 ARG A O 1
ATOM 1404 N N . ALA A 1 178 ? -5.701 1.206 13.742 1.00 95.00 178 ALA A N 1
ATOM 1405 C CA . ALA A 1 178 ? -6.524 2.045 14.606 1.00 95.00 178 ALA A CA 1
ATOM 1406 C C . ALA A 1 178 ? -5.988 3.481 14.678 1.00 95.00 178 ALA A C 1
ATOM 1408 O O . ALA A 1 178 ? -6.779 4.421 14.627 1.00 95.00 178 ALA A O 1
ATOM 1409 N N . LEU A 1 179 ? -4.661 3.651 14.747 1.00 94.12 179 LEU A N 1
ATOM 1410 C CA . LEU A 1 179 ? -4.012 4.967 14.716 1.00 94.12 179 LEU A CA 1
ATOM 1411 C C . LEU A 1 179 ? -4.239 5.685 13.382 1.00 94.12 179 LEU A C 1
ATOM 1413 O O . LEU A 1 179 ? -4.631 6.848 13.393 1.00 94.12 179 LEU A O 1
ATOM 1417 N N . HIS A 1 180 ? -4.090 4.990 12.251 1.00 94.69 180 HIS A N 1
ATOM 1418 C CA . HIS A 1 180 ? -4.370 5.579 10.938 1.00 94.69 180 HIS A CA 1
ATOM 1419 C C . HIS A 1 180 ? -5.834 5.943 10.765 1.00 94.69 180 HIS A C 1
ATOM 1421 O O . HIS A 1 180 ? -6.136 7.048 10.340 1.00 94.69 180 HIS A O 1
ATOM 1427 N N . LEU A 1 181 ? -6.759 5.056 11.148 1.00 94.12 181 LEU A N 1
ATOM 1428 C CA . LEU A 1 181 ? -8.179 5.396 11.109 1.00 94.12 181 LEU A CA 1
ATOM 1429 C C . LEU A 1 181 ? -8.477 6.616 11.991 1.00 94.12 181 LEU A C 1
ATOM 1431 O O . LEU A 1 181 ? -9.196 7.513 11.572 1.00 94.12 181 LEU A O 1
ATOM 1435 N N . SER A 1 182 ? -7.887 6.690 13.185 1.00 92.94 182 SER A N 1
ATOM 1436 C CA . SER A 1 182 ? -8.036 7.863 14.054 1.00 92.94 182 SER A CA 1
ATOM 1437 C C . SER A 1 182 ? -7.491 9.124 13.380 1.00 92.94 182 SER A C 1
ATOM 1439 O O . SER A 1 182 ? -8.146 10.160 13.416 1.00 92.94 182 SER A O 1
ATOM 1441 N N . SER A 1 183 ? -6.328 9.033 12.727 1.00 91.88 183 SER A N 1
ATOM 1442 C CA . SER A 1 183 ? -5.745 10.129 11.949 1.00 91.88 183 SER A CA 1
ATOM 1443 C C . SER A 1 183 ? -6.691 10.620 10.851 1.00 91.88 183 SER A C 1
ATOM 1445 O O . SER A 1 183 ? -6.958 11.815 10.768 1.00 91.88 183 SER A O 1
ATOM 1447 N N . VAL A 1 184 ? -7.247 9.694 10.068 1.00 92.00 184 VAL A N 1
ATOM 1448 C CA . VAL A 1 184 ? -8.218 9.951 8.994 1.00 92.00 184 VAL A CA 1
ATOM 1449 C C . VAL A 1 184 ? -9.471 10.647 9.528 1.00 92.00 184 VAL A C 1
ATOM 1451 O O . VAL A 1 184 ? -9.928 11.627 8.945 1.00 92.00 184 VAL A O 1
ATOM 1454 N N . LEU A 1 185 ? -10.004 10.197 10.666 1.00 90.69 185 LEU A N 1
ATOM 1455 C CA . LEU A 1 185 ? -11.186 10.798 11.294 1.00 90.69 185 LEU A CA 1
ATOM 1456 C C . LEU A 1 185 ? -10.912 12.216 11.817 1.00 90.69 185 LEU A C 1
ATOM 1458 O O . LEU A 1 185 ? -11.739 13.106 11.632 1.00 90.69 185 LEU A O 1
ATOM 1462 N N . TYR A 1 186 ? -9.741 12.457 12.416 1.00 88.69 186 TYR A N 1
ATOM 1463 C CA . TYR A 1 186 ? -9.334 13.807 12.823 1.00 88.69 186 TYR A CA 1
ATOM 1464 C C . TYR A 1 186 ? -9.081 14.734 11.626 1.00 88.69 186 TYR A C 1
ATOM 1466 O O . TYR A 1 186 ? -9.407 15.913 11.707 1.00 88.69 186 TYR A O 1
ATOM 1474 N N . SER A 1 187 ? -8.512 14.210 10.536 1.00 87.19 187 SER A N 1
ATOM 1475 C CA . SER A 1 187 ? -8.209 14.956 9.304 1.00 87.19 187 SER A CA 1
ATOM 1476 C C . SER A 1 187 ? -9.476 15.399 8.577 1.00 87.19 187 SER A C 1
ATOM 1478 O O . SER A 1 187 ? -9.655 16.577 8.285 1.00 87.19 187 SER A O 1
ATOM 1480 N N . SER A 1 188 ? -10.393 14.453 8.357 1.00 86.69 188 SER A N 1
ATOM 1481 C CA . SER A 1 188 ? -11.668 14.684 7.666 1.00 86.69 188 SER A CA 1
ATOM 1482 C C . SER A 1 188 ? -12.694 15.437 8.520 1.00 86.69 188 SER A C 1
ATOM 1484 O O . SER A 1 188 ? -13.652 16.002 7.996 1.00 86.69 188 SER A O 1
ATOM 1486 N N . GLY A 1 189 ? -12.535 15.429 9.849 1.00 85.69 189 GLY A N 1
ATOM 1487 C CA . GLY A 1 189 ? -13.521 15.967 10.785 1.00 85.69 189 GLY A CA 1
ATOM 1488 C C . GLY A 1 189 ? -14.810 15.140 10.864 1.00 85.69 189 GLY A C 1
ATOM 1489 O O . GLY A 1 189 ? -15.813 15.617 11.399 1.00 85.69 189 GLY A O 1
ATOM 1490 N N . LEU A 1 190 ? -14.818 13.909 10.340 1.00 85.38 190 LEU A N 1
ATOM 1491 C CA . LEU A 1 190 ? -16.003 13.060 10.349 1.00 85.38 190 LEU A CA 1
ATOM 1492 C C . LEU A 1 190 ? -16.339 12.612 11.775 1.00 85.38 190 LEU A C 1
ATOM 1494 O O . LEU A 1 190 ? -15.653 11.776 12.355 1.00 85.38 190 LEU A O 1
ATOM 1498 N N . GLY A 1 191 ? -17.425 13.153 12.333 1.00 77.81 191 GLY A N 1
ATOM 1499 C CA . GLY A 1 191 ? -17.939 12.774 13.654 1.00 77.81 191 GLY A CA 1
ATOM 1500 C C . GLY A 1 191 ? -16.986 13.042 14.820 1.00 77.81 191 GLY A C 1
ATOM 1501 O O . GLY A 1 191 ? -17.151 12.474 15.900 1.00 77.81 191 GLY A O 1
ATOM 1502 N N . VAL A 1 192 ? -16.020 13.935 14.606 1.00 81.50 192 VAL A N 1
ATOM 1503 C CA . VAL A 1 192 ? -15.127 14.494 15.618 1.00 81.50 192 VAL A CA 1
ATOM 1504 C C . VAL A 1 192 ? -15.299 16.013 15.600 1.00 81.50 192 VAL A C 1
ATOM 1506 O O . VAL A 1 192 ? -15.473 16.611 14.540 1.00 81.50 192 VAL A O 1
ATOM 1509 N N . GLU A 1 193 ? -15.282 16.662 16.765 1.00 69.56 193 GLU A N 1
ATOM 1510 C CA . GLU A 1 193 ? -15.413 18.120 16.829 1.00 69.56 193 GLU A CA 1
ATOM 1511 C C . GLU A 1 193 ? -14.287 18.802 16.034 1.00 69.56 193 GLU A C 1
ATOM 1513 O O . GLU A 1 193 ? -13.105 18.584 16.318 1.00 69.56 193 GLU A O 1
ATOM 1518 N N . ARG A 1 194 ? -14.649 19.685 15.086 1.00 58.00 194 ARG A N 1
ATOM 1519 C CA . ARG A 1 194 ? -13.715 20.478 14.249 1.00 58.00 194 ARG A CA 1
ATOM 1520 C C . ARG A 1 194 ? -12.706 21.314 15.043 1.00 58.00 194 ARG A C 1
ATOM 1522 O O . ARG A 1 194 ? -11.713 21.759 14.485 1.00 58.00 194 ARG A O 1
ATOM 1529 N N . ARG A 1 195 ? -12.941 21.527 16.342 1.00 56.75 195 ARG A N 1
ATOM 1530 C CA . ARG A 1 195 ? -11.986 22.176 17.257 1.00 56.75 195 ARG A CA 1
ATOM 1531 C C . ARG A 1 195 ? -10.754 21.308 17.552 1.00 56.75 195 ARG A C 1
ATOM 1533 O O . ARG A 1 195 ? -9.820 21.783 18.192 1.00 56.75 195 ARG A O 1
ATOM 1540 N N . SER A 1 196 ? -10.742 20.052 17.104 1.00 61.88 196 SER A N 1
ATOM 1541 C CA . SER A 1 196 ? -9.606 19.149 17.268 1.00 61.88 196 SER A CA 1
ATOM 1542 C C . SER A 1 196 ? -8.409 19.613 16.422 1.00 61.88 196 SER A C 1
ATOM 1544 O O . SER A 1 196 ? -8.556 19.811 15.218 1.00 61.88 196 SER A O 1
ATOM 1546 N N . PRO A 1 197 ? -7.210 19.777 17.010 1.00 69.94 197 PRO A N 1
ATOM 1547 C CA . PRO A 1 197 ? -6.037 20.248 16.281 1.00 69.94 197 PRO A CA 1
ATOM 1548 C C . PRO A 1 197 ? -5.644 19.291 15.151 1.00 69.94 197 PRO A C 1
ATOM 1550 O O . PRO A 1 197 ? -5.385 18.118 15.413 1.00 69.94 197 PRO A O 1
ATOM 1553 N N . ILE A 1 198 ? -5.456 19.800 13.930 1.00 77.00 198 ILE A N 1
ATOM 1554 C CA . ILE A 1 198 ? -4.919 19.032 12.786 1.00 77.00 198 ILE A CA 1
ATOM 1555 C C . ILE A 1 198 ? -3.555 18.380 13.087 1.00 77.00 198 ILE A C 1
ATOM 1557 O O . ILE A 1 198 ? -3.195 17.333 12.551 1.00 77.00 198 ILE A O 1
ATOM 1561 N N . LYS A 1 199 ? -2.841 18.950 14.063 1.00 78.19 199 LYS A N 1
ATOM 1562 C CA . LYS A 1 199 ? -1.627 18.412 14.683 1.00 78.19 199 LYS A CA 1
ATOM 1563 C C . LYS A 1 199 ? -1.805 16.980 15.208 1.00 78.19 199 LYS A C 1
ATOM 1565 O O . LYS A 1 199 ? -0.880 16.182 15.100 1.00 78.19 199 LYS A O 1
ATOM 1570 N N . TRP A 1 200 ? -2.984 16.625 15.729 1.00 81.81 200 TRP A N 1
ATOM 1571 C CA . TRP A 1 200 ? -3.283 15.255 16.164 1.00 81.81 200 TRP A CA 1
ATOM 1572 C C . TRP A 1 200 ? -3.391 14.286 14.995 1.00 81.81 200 TRP A C 1
ATOM 1574 O O . TRP A 1 200 ? -2.872 13.178 15.092 1.00 81.81 200 TRP A O 1
ATOM 1584 N N . ALA A 1 201 ? -4.007 14.692 13.882 1.00 87.69 201 ALA A N 1
ATOM 1585 C CA . ALA A 1 201 ? -4.067 13.855 12.687 1.00 87.69 201 ALA A CA 1
ATOM 1586 C C . ALA A 1 201 ? -2.652 13.537 12.184 1.00 87.69 201 ALA A C 1
ATOM 1588 O O . ALA A 1 201 ? -2.341 12.382 11.880 1.00 87.69 201 ALA A O 1
ATOM 1589 N N . TRP A 1 202 ? -1.768 14.534 12.166 1.00 85.75 202 TRP A N 1
ATOM 1590 C CA . TRP A 1 202 ? -0.379 14.335 11.767 1.00 85.75 202 TRP A CA 1
ATOM 1591 C C . TRP A 1 202 ? 0.406 13.459 12.755 1.00 85.75 202 TRP A C 1
ATOM 1593 O O . TRP A 1 202 ? 0.999 12.463 12.343 1.00 85.75 202 TRP A O 1
ATOM 1603 N N . LEU A 1 203 ? 0.319 13.734 14.062 1.00 86.44 203 LEU A N 1
ATOM 1604 C CA . LEU A 1 203 ? 0.920 12.899 15.110 1.00 86.44 203 LEU A CA 1
ATOM 1605 C C . LEU A 1 203 ? 0.493 11.430 14.991 1.00 86.44 203 LEU A C 1
ATOM 1607 O O . LEU A 1 203 ? 1.324 10.526 15.028 1.00 86.44 203 LEU A O 1
ATOM 1611 N N . LEU A 1 204 ? -0.805 11.180 14.823 1.00 90.25 204 LEU A N 1
ATOM 1612 C CA . LEU A 1 204 ? -1.332 9.827 14.678 1.00 90.25 204 LEU A CA 1
ATOM 1613 C C . LEU A 1 204 ? -0.864 9.166 13.377 1.00 90.25 204 LEU A C 1
ATOM 1615 O O . LEU A 1 204 ? -0.634 7.960 13.390 1.00 90.25 204 LEU A O 1
ATOM 1619 N N . SER A 1 205 ? -0.654 9.937 12.300 1.00 90.25 205 SER A N 1
ATOM 1620 C CA . SER A 1 205 ? -0.051 9.433 11.054 1.00 90.25 205 SER A CA 1
ATOM 1621 C C . SER A 1 205 ? 1.374 8.938 11.309 1.00 90.25 205 SER A C 1
ATOM 1623 O O . SER A 1 205 ? 1.682 7.790 10.995 1.00 90.25 205 SER A O 1
ATOM 1625 N N . LEU A 1 206 ? 2.208 9.750 11.972 1.00 87.31 206 LEU A N 1
ATOM 1626 C CA . LEU A 1 206 ? 3.582 9.386 12.342 1.00 87.31 206 LEU A CA 1
ATOM 1627 C C . LEU A 1 206 ? 3.628 8.138 13.232 1.00 87.31 206 LEU A C 1
ATOM 1629 O O . LEU A 1 206 ? 4.398 7.216 12.977 1.00 87.31 206 LEU A O 1
ATOM 1633 N N . LEU A 1 207 ? 2.769 8.074 14.252 1.00 88.75 207 LEU A N 1
ATOM 1634 C CA . LEU A 1 207 ? 2.687 6.910 15.137 1.00 88.75 207 LEU A CA 1
ATOM 1635 C C . LEU A 1 207 ? 2.197 5.662 14.396 1.00 88.75 207 LEU A C 1
ATOM 1637 O O . LEU A 1 207 ? 2.684 4.566 14.654 1.00 88.75 207 LEU A O 1
ATOM 1641 N N . SER A 1 208 ? 1.245 5.814 13.474 1.00 91.62 208 SER A N 1
ATOM 1642 C CA . SER A 1 208 ? 0.739 4.692 12.683 1.00 91.62 208 SER A CA 1
ATOM 1643 C C . SER A 1 208 ? 1.754 4.163 11.674 1.00 91.62 208 SER A C 1
ATOM 1645 O O . SER A 1 208 ? 1.718 2.972 11.396 1.00 91.62 208 SER A O 1
ATOM 1647 N N . ALA A 1 209 ? 2.665 5.004 11.174 1.00 90.44 209 ALA A N 1
ATOM 1648 C CA . ALA A 1 209 ? 3.696 4.634 10.205 1.00 90.44 209 ALA A CA 1
ATOM 1649 C C . ALA A 1 209 ? 4.821 3.762 10.787 1.00 90.44 209 ALA A C 1
ATOM 1651 O O . ALA A 1 209 ? 5.594 3.185 10.026 1.00 90.44 209 ALA A O 1
ATOM 1652 N N . GLN A 1 210 ? 4.895 3.619 12.115 1.00 82.81 210 GLN A N 1
ATOM 1653 C CA . GLN A 1 210 ? 5.831 2.700 12.766 1.00 82.81 210 GLN A CA 1
ATOM 1654 C C . GLN A 1 210 ? 5.682 1.272 12.218 1.00 82.81 210 GLN A C 1
ATOM 1656 O O . GLN A 1 210 ? 4.565 0.832 11.937 1.00 82.81 210 GLN A O 1
ATOM 1661 N N . LYS A 1 211 ? 6.790 0.520 12.134 1.00 80.44 211 LYS A N 1
ATOM 1662 C CA . LYS A 1 211 ? 6.835 -0.831 11.529 1.00 80.44 211 LYS A CA 1
ATOM 1663 C C . LYS A 1 211 ? 6.372 -0.847 10.069 1.00 80.44 211 LYS A C 1
ATOM 1665 O O . LYS A 1 211 ? 5.640 -1.745 9.652 1.00 80.44 211 LYS A O 1
ATOM 1670 N N . ASP A 1 212 ? 6.706 0.222 9.358 1.00 84.88 212 ASP A N 1
ATOM 1671 C CA . ASP A 1 212 ? 6.447 0.418 7.939 1.00 84.88 212 ASP A CA 1
ATOM 1672 C C . ASP A 1 212 ? 4.995 0.184 7.502 1.00 84.88 212 ASP A C 1
ATOM 1674 O O . ASP A 1 212 ? 4.704 -0.389 6.446 1.00 84.88 212 ASP A O 1
ATOM 1678 N N . TRP A 1 213 ? 4.038 0.624 8.323 1.00 89.38 213 TRP A N 1
ATOM 1679 C CA . TRP A 1 213 ? 2.632 0.408 8.008 1.00 89.38 213 TRP A CA 1
ATOM 1680 C C . TRP A 1 213 ? 2.194 1.276 6.820 1.00 89.38 213 TRP A C 1
ATOM 1682 O O . TRP A 1 213 ? 2.072 2.502 6.893 1.00 89.38 213 TRP A O 1
ATOM 1692 N N . ARG A 1 214 ? 1.930 0.601 5.702 1.00 90.50 214 ARG A N 1
ATOM 1693 C CA . ARG A 1 214 ? 1.952 1.199 4.362 1.00 90.50 214 ARG A CA 1
ATOM 1694 C C . ARG A 1 214 ? 0.961 2.325 4.111 1.00 90.50 214 ARG A C 1
ATOM 1696 O O . ARG A 1 214 ? 1.341 3.310 3.499 1.00 90.50 214 ARG A O 1
ATOM 1703 N N . LEU A 1 215 ? -0.292 2.234 4.564 1.00 92.19 215 LEU A N 1
ATOM 1704 C CA . LEU A 1 215 ? -1.256 3.316 4.290 1.00 92.19 215 LEU A CA 1
ATOM 1705 C C . LEU A 1 215 ? -0.877 4.612 5.027 1.00 92.19 215 LEU A C 1
ATOM 1707 O O . LEU A 1 215 ? -1.109 5.698 4.508 1.00 92.19 215 LEU A O 1
ATOM 1711 N N . ALA A 1 216 ? -0.240 4.518 6.197 1.00 93.19 216 ALA A N 1
ATOM 1712 C CA . ALA A 1 216 ? 0.250 5.704 6.894 1.00 93.19 216 ALA A CA 1
ATOM 1713 C C . ALA A 1 216 ? 1.487 6.283 6.218 1.00 93.19 216 ALA A C 1
ATOM 1715 O O . ALA A 1 216 ? 1.590 7.500 6.113 1.00 93.19 216 ALA A O 1
ATOM 1716 N N . LEU A 1 217 ? 2.392 5.434 5.719 1.00 93.06 217 LEU A N 1
ATOM 1717 C CA . LEU A 1 217 ? 3.512 5.891 4.895 1.00 93.06 217 LEU A CA 1
ATOM 1718 C C . LEU A 1 217 ? 3.006 6.568 3.608 1.00 93.06 217 LEU A C 1
ATOM 1720 O O . LEU A 1 217 ? 3.475 7.651 3.278 1.00 93.06 217 LEU A O 1
ATOM 1724 N N . LEU A 1 218 ? 1.991 6.007 2.932 1.00 93.69 218 LEU A N 1
ATOM 1725 C CA . LEU A 1 218 ? 1.356 6.619 1.754 1.00 93.69 218 LEU A CA 1
ATOM 1726 C C . LEU A 1 218 ? 0.790 8.003 2.094 1.00 93.69 218 LEU A C 1
ATOM 1728 O O . LEU A 1 218 ? 1.023 8.965 1.362 1.00 93.69 218 LEU A O 1
ATOM 1732 N N . ARG A 1 219 ? 0.093 8.111 3.233 1.00 92.75 219 ARG A N 1
ATOM 1733 C CA . ARG A 1 219 ? -0.433 9.374 3.760 1.00 92.75 219 ARG A CA 1
ATOM 1734 C C . ARG A 1 219 ? 0.664 10.388 4.062 1.00 92.75 219 ARG A C 1
ATOM 1736 O O . ARG A 1 219 ? 0.547 11.531 3.638 1.00 92.75 219 ARG A O 1
ATOM 1743 N N . LEU A 1 220 ? 1.723 10.001 4.768 1.00 91.12 220 LEU A N 1
ATOM 1744 C CA . LEU A 1 220 ? 2.842 10.899 5.071 1.00 91.12 220 LEU A CA 1
ATOM 1745 C C . LEU A 1 220 ? 3.546 11.361 3.790 1.00 91.12 220 LEU A C 1
ATOM 1747 O O . LEU A 1 220 ? 3.792 12.555 3.631 1.00 91.12 220 LEU A O 1
ATOM 1751 N N . GLY A 1 221 ? 3.773 10.449 2.841 1.00 91.94 221 GLY A N 1
ATOM 1752 C CA . GLY A 1 221 ? 4.276 10.786 1.512 1.00 91.94 221 GLY A CA 1
ATOM 1753 C C . GLY A 1 221 ? 3.367 11.779 0.785 1.00 91.94 221 GLY A C 1
ATOM 1754 O O . GLY A 1 221 ? 3.852 12.727 0.174 1.00 91.94 221 GLY A O 1
ATOM 1755 N N . HIS A 1 222 ? 2.045 11.626 0.907 1.00 92.88 222 HIS A N 1
ATOM 1756 C CA . HIS A 1 222 ? 1.077 12.542 0.303 1.00 92.88 222 HIS A CA 1
ATOM 1757 C C . HIS A 1 222 ? 1.138 13.941 0.923 1.00 92.88 222 HIS A C 1
ATOM 1759 O O . HIS A 1 222 ? 1.193 14.926 0.185 1.00 92.88 222 HIS A O 1
ATOM 1765 N N . LEU A 1 223 ? 1.194 14.017 2.256 1.00 89.62 223 LEU A N 1
ATOM 1766 C CA . LEU A 1 223 ? 1.292 15.273 3.002 1.00 89.62 223 LEU A CA 1
ATOM 1767 C C . LEU A 1 223 ? 2.570 16.043 2.650 1.00 89.62 223 LEU A C 1
ATOM 1769 O O . LEU A 1 223 ? 2.493 17.231 2.350 1.00 89.62 223 LEU A O 1
ATOM 1773 N N . HIS A 1 224 ? 3.726 15.372 2.619 1.00 88.25 224 HIS A N 1
ATOM 1774 C CA . HIS A 1 224 ? 4.998 16.003 2.245 1.00 88.25 224 HIS A CA 1
ATOM 1775 C C . HIS A 1 224 ? 5.096 16.327 0.754 1.00 88.25 224 HIS A C 1
ATOM 1777 O O . HIS A 1 224 ? 5.805 17.253 0.383 1.00 88.25 224 HIS A O 1
ATOM 1783 N N . ARG A 1 225 ? 4.372 15.621 -0.117 1.00 90.94 225 ARG A N 1
ATOM 1784 C CA . ARG A 1 225 ? 4.328 15.955 -1.546 1.00 90.94 225 ARG A CA 1
ATOM 1785 C C . ARG A 1 225 ? 3.491 17.205 -1.829 1.00 90.94 225 ARG A C 1
ATOM 1787 O O . ARG A 1 225 ? 3.829 17.947 -2.744 1.00 90.94 225 ARG A O 1
ATOM 1794 N N . LEU A 1 226 ? 2.377 17.396 -1.118 1.00 90.69 226 LEU A N 1
ATOM 1795 C CA . LEU A 1 226 ? 1.481 18.542 -1.330 1.00 90.69 226 LEU A CA 1
ATOM 1796 C C . LEU A 1 226 ? 1.831 19.760 -0.469 1.00 90.69 226 LEU A C 1
ATOM 1798 O O . LEU A 1 226 ? 1.545 20.883 -0.872 1.00 90.69 226 LEU A O 1
ATOM 1802 N N . GLY A 1 227 ? 2.445 19.554 0.696 1.00 86.69 227 GLY A N 1
ATOM 1803 C CA . GLY A 1 227 ? 2.711 20.625 1.651 1.00 86.69 227 GLY A CA 1
ATOM 1804 C C . GLY A 1 227 ? 1.448 21.130 2.364 1.00 86.69 227 GLY A C 1
ATOM 1805 O O . GLY A 1 227 ? 1.237 22.335 2.492 1.00 86.69 227 GLY A O 1
ATOM 1806 N N . GLU A 1 228 ? 0.569 20.220 2.790 1.00 78.94 228 GLU A N 1
ATOM 1807 C CA . GLU A 1 228 ? -0.701 20.565 3.444 1.00 78.94 228 GLU A CA 1
ATOM 1808 C C . GLU A 1 228 ? -0.581 20.691 4.972 1.00 78.94 228 GLU A C 1
ATOM 1810 O O . GLU A 1 228 ? 0.351 20.198 5.606 1.00 78.94 228 GLU A O 1
ATOM 1815 N N . HIS A 1 229 ? -1.562 21.351 5.596 1.00 72.56 229 HIS A N 1
ATOM 1816 C CA . HIS A 1 229 ? -1.712 21.428 7.059 1.00 72.56 229 HIS A CA 1
ATOM 1817 C C . HIS A 1 229 ? -0.516 22.037 7.820 1.00 72.56 229 HIS A C 1
ATOM 1819 O O . HIS A 1 229 ? -0.295 21.730 8.994 1.00 72.56 229 HIS A O 1
ATOM 1825 N N . GLY A 1 230 ? 0.239 22.926 7.167 1.00 73.12 230 GLY A N 1
ATOM 1826 C CA . GLY A 1 230 ? 1.424 23.573 7.742 1.00 73.12 230 GLY A CA 1
ATOM 1827 C C . GLY A 1 230 ? 2.689 22.711 7.696 1.00 73.12 230 GLY A C 1
ATOM 1828 O O . GLY A 1 230 ? 3.691 23.071 8.313 1.00 73.12 230 GLY A O 1
ATOM 1829 N N . ILE A 1 231 ? 2.649 21.584 6.982 1.00 80.94 231 ILE A N 1
ATOM 1830 C CA . ILE A 1 231 ? 3.812 20.755 6.669 1.00 80.94 231 ILE A CA 1
ATOM 1831 C C . ILE A 1 231 ? 4.416 21.298 5.366 1.00 80.94 231 ILE A C 1
ATOM 1833 O O . ILE A 1 231 ? 3.675 21.480 4.404 1.00 80.94 231 ILE A O 1
ATOM 1837 N N . PRO A 1 232 ? 5.725 21.591 5.296 1.00 82.62 232 PRO A N 1
ATOM 1838 C CA . PRO A 1 232 ? 6.336 22.053 4.056 1.00 82.62 232 PRO A CA 1
ATOM 1839 C C . PRO A 1 232 ? 6.360 20.937 3.006 1.00 82.62 232 PRO A C 1
ATOM 1841 O O . PRO A 1 232 ? 6.531 19.759 3.335 1.00 82.62 232 PRO A O 1
ATOM 1844 N N . SER A 1 233 ? 6.227 21.326 1.736 1.00 88.56 233 SER A N 1
ATOM 1845 C CA . SER A 1 233 ? 6.451 20.408 0.623 1.00 88.56 233 SER A CA 1
ATOM 1846 C C . SER A 1 233 ? 7.924 19.998 0.591 1.00 88.56 233 SER A C 1
ATOM 1848 O O . SER A 1 233 ? 8.800 20.845 0.430 1.00 88.56 233 SER A O 1
ATOM 1850 N N . ASP A 1 234 ? 8.183 18.701 0.697 1.00 86.00 234 ASP A N 1
ATOM 1851 C CA . ASP A 1 234 ? 9.511 18.097 0.665 1.00 86.00 234 ASP A CA 1
ATOM 1852 C C . ASP A 1 234 ? 9.470 16.838 -0.220 1.00 86.00 234 ASP A C 1
ATOM 1854 O O . ASP A 1 234 ? 9.043 15.766 0.228 1.00 86.00 234 ASP A O 1
ATOM 1858 N N . PRO A 1 235 ? 9.878 16.953 -1.499 1.00 84.50 235 PRO A N 1
ATOM 1859 C CA . PRO A 1 235 ? 9.915 15.824 -2.420 1.00 84.50 235 PRO A CA 1
ATOM 1860 C C . PRO A 1 235 ? 10.859 14.704 -1.978 1.00 84.50 235 PRO A C 1
ATOM 1862 O O . PRO A 1 235 ? 10.610 13.551 -2.306 1.00 84.50 235 PRO A O 1
ATOM 1865 N N . ASP A 1 236 ? 11.920 15.011 -1.235 1.00 82.00 236 ASP A N 1
ATOM 1866 C CA . ASP A 1 236 ? 12.903 14.013 -0.814 1.00 82.00 236 ASP A CA 1
ATOM 1867 C C . ASP A 1 236 ? 12.367 13.177 0.348 1.00 82.00 236 ASP A C 1
ATOM 1869 O O . ASP A 1 236 ? 12.473 11.947 0.353 1.00 82.00 236 ASP A O 1
ATOM 1873 N N . LEU A 1 237 ? 11.677 13.822 1.286 1.00 83.31 237 LEU A N 1
ATOM 1874 C CA . LEU A 1 237 ? 10.975 13.119 2.352 1.00 83.31 237 LEU A CA 1
ATOM 1875 C C . LEU A 1 237 ? 9.748 12.357 1.825 1.00 83.31 237 LEU A C 1
ATOM 1877 O O . LEU A 1 237 ? 9.498 11.219 2.225 1.00 83.31 237 LEU A O 1
ATOM 1881 N N . ALA A 1 238 ? 9.005 12.935 0.875 1.00 88.69 238 ALA A N 1
ATOM 1882 C CA . ALA A 1 238 ? 7.925 12.227 0.191 1.00 88.69 238 ALA A CA 1
ATOM 1883 C C . ALA A 1 238 ? 8.448 10.993 -0.559 1.00 88.69 238 ALA A C 1
ATOM 1885 O O . ALA A 1 238 ? 7.833 9.926 -0.492 1.00 88.69 238 ALA A O 1
ATOM 1886 N N . TYR A 1 239 ? 9.598 11.124 -1.228 1.00 90.12 239 TYR A N 1
ATOM 1887 C CA . TYR A 1 239 ? 10.280 10.020 -1.891 1.00 90.12 239 TYR A CA 1
ATOM 1888 C C . TYR A 1 239 ? 10.589 8.901 -0.904 1.00 90.12 239 TYR A C 1
ATOM 1890 O O . TYR A 1 239 ? 10.224 7.765 -1.176 1.00 90.12 239 TYR A O 1
ATOM 1898 N N . ALA A 1 240 ? 11.183 9.217 0.250 1.00 85.56 240 ALA A N 1
ATOM 1899 C CA . ALA A 1 240 ? 11.530 8.229 1.267 1.00 85.56 240 ALA A CA 1
ATOM 1900 C C . ALA A 1 240 ? 10.314 7.409 1.733 1.00 85.56 240 ALA A C 1
ATOM 1902 O O . ALA A 1 240 ? 10.373 6.182 1.828 1.00 85.56 240 ALA A O 1
ATOM 1903 N N . TYR A 1 241 ? 9.179 8.065 1.986 1.00 90.81 241 TYR A N 1
ATOM 1904 C CA . TYR A 1 241 ? 7.965 7.352 2.378 1.00 90.81 241 TYR A CA 1
ATOM 1905 C C . TYR A 1 241 ? 7.448 6.430 1.271 1.00 90.81 241 TYR A C 1
ATOM 1907 O O . TYR A 1 241 ? 7.127 5.269 1.534 1.00 90.81 241 TYR A O 1
ATOM 1915 N N . TYR A 1 242 ? 7.378 6.922 0.033 1.00 94.25 242 TYR A N 1
ATOM 1916 C CA . TYR A 1 242 ? 6.871 6.135 -1.088 1.00 94.25 242 TYR A CA 1
ATOM 1917 C C . TYR A 1 242 ? 7.829 5.024 -1.526 1.00 94.25 242 TYR A C 1
ATOM 1919 O O . TYR A 1 242 ? 7.368 3.927 -1.833 1.00 94.25 242 TYR A O 1
ATOM 1927 N N . SER A 1 243 ? 9.141 5.261 -1.522 1.00 91.12 243 SER A N 1
ATOM 1928 C CA . SER A 1 243 ? 10.152 4.288 -1.946 1.00 91.12 243 SER A CA 1
ATOM 1929 C C . SER A 1 243 ? 10.185 3.068 -1.027 1.00 91.12 243 SER A C 1
ATOM 1931 O O . SER A 1 243 ? 10.262 1.946 -1.522 1.00 91.12 243 SER A O 1
ATOM 1933 N N . ASN A 1 244 ? 10.013 3.253 0.287 1.00 89.25 244 ASN A N 1
ATOM 1934 C CA . ASN A 1 244 ? 9.862 2.153 1.243 1.00 89.25 244 ASN A CA 1
ATOM 1935 C C . ASN A 1 244 ? 8.683 1.238 0.858 1.00 89.25 244 ASN A C 1
ATOM 1937 O O . ASN A 1 244 ? 8.824 0.022 0.721 1.00 89.25 244 ASN A O 1
ATOM 1941 N N . ILE A 1 245 ? 7.519 1.831 0.588 1.00 93.69 245 ILE A N 1
ATOM 1942 C CA . ILE A 1 245 ? 6.318 1.084 0.190 1.00 93.69 245 ILE A CA 1
ATOM 1943 C C . ILE A 1 245 ? 6.516 0.424 -1.175 1.00 93.69 245 ILE A C 1
ATOM 1945 O O . ILE A 1 245 ? 6.070 -0.703 -1.376 1.00 93.69 245 ILE A O 1
ATOM 1949 N N . ALA A 1 246 ? 7.171 1.105 -2.113 1.00 91.44 246 ALA A N 1
ATOM 1950 C CA . ALA A 1 246 ? 7.451 0.579 -3.440 1.00 91.44 246 ALA A CA 1
ATOM 1951 C C . ALA A 1 246 ? 8.380 -0.646 -3.368 1.00 91.44 246 ALA A C 1
ATOM 1953 O O . ALA A 1 246 ? 8.053 -1.681 -3.944 1.00 91.44 246 ALA A O 1
ATOM 1954 N N . LYS A 1 247 ? 9.459 -0.592 -2.573 1.00 87.31 247 LYS A N 1
ATOM 1955 C CA . LYS A 1 247 ? 10.346 -1.741 -2.306 1.00 87.31 247 LYS A CA 1
ATOM 1956 C C . LYS A 1 247 ? 9.589 -2.907 -1.666 1.00 87.31 247 LYS A C 1
ATOM 1958 O O . LYS A 1 247 ? 9.721 -4.049 -2.101 1.00 87.31 247 LYS A O 1
ATOM 1963 N N . GLN A 1 248 ? 8.724 -2.629 -0.691 1.00 88.88 248 GLN A N 1
ATOM 1964 C CA . GLN A 1 248 ? 7.840 -3.651 -0.125 1.00 88.88 248 GLN A CA 1
ATOM 1965 C C . GLN A 1 248 ? 6.852 -4.215 -1.155 1.00 88.88 248 GLN A C 1
ATOM 1967 O O . GLN A 1 248 ? 6.553 -5.401 -1.131 1.00 88.88 248 GLN A O 1
ATOM 1972 N N . THR A 1 249 ? 6.346 -3.386 -2.069 1.00 90.62 249 THR A N 1
ATOM 1973 C CA . THR A 1 249 ? 5.431 -3.811 -3.139 1.00 90.62 249 THR A CA 1
ATOM 1974 C C . THR A 1 249 ? 6.135 -4.731 -4.125 1.00 90.62 249 THR A C 1
ATOM 1976 O O . THR A 1 249 ? 5.574 -5.755 -4.497 1.00 90.62 249 THR A O 1
ATOM 1979 N N . SER A 1 250 ? 7.375 -4.410 -4.495 1.00 86.38 250 SER A N 1
ATOM 1980 C CA . SER A 1 250 ? 8.234 -5.314 -5.255 1.00 86.38 250 SER A CA 1
ATOM 1981 C C . SER A 1 250 ? 8.402 -6.649 -4.524 1.00 86.38 250 SER A C 1
ATOM 1983 O O . SER A 1 250 ? 8.072 -7.694 -5.079 1.00 86.38 250 SER A O 1
ATOM 1985 N N . SER A 1 251 ? 8.810 -6.630 -3.251 1.00 84.75 251 SER A N 1
ATOM 1986 C CA . SER A 1 251 ? 8.986 -7.847 -2.441 1.00 84.75 251 SER A CA 1
ATOM 1987 C C . SER A 1 251 ? 7.709 -8.696 -2.356 1.00 84.75 251 SER A C 1
ATOM 1989 O O . SER A 1 251 ? 7.748 -9.910 -2.541 1.00 84.75 251 SER A O 1
ATOM 1991 N N . ASP A 1 252 ? 6.549 -8.063 -2.185 1.00 83.50 252 ASP A N 1
ATOM 1992 C CA . ASP A 1 252 ? 5.249 -8.737 -2.183 1.00 83.50 252 ASP A CA 1
ATOM 1993 C C . ASP A 1 252 ? 4.901 -9.386 -3.523 1.00 83.50 252 ASP A C 1
ATOM 1995 O O . ASP A 1 252 ? 4.324 -10.468 -3.548 1.00 83.50 252 ASP A O 1
ATOM 1999 N N . GLN A 1 253 ? 5.229 -8.743 -4.649 1.00 76.31 253 GLN A N 1
ATOM 2000 C CA . GLN A 1 253 ? 5.030 -9.360 -5.962 1.00 76.31 253 GLN A CA 1
ATOM 2001 C C . GLN A 1 253 ? 5.923 -10.585 -6.150 1.00 76.31 253 GLN A C 1
ATOM 2003 O O . GLN A 1 253 ? 5.533 -11.521 -6.851 1.00 76.31 253 GLN A O 1
ATOM 2008 N N . HIS A 1 254 ? 7.100 -10.580 -5.521 1.00 72.50 254 HIS A N 1
ATOM 2009 C CA . HIS A 1 254 ? 8.011 -11.718 -5.485 1.00 72.50 254 HIS A CA 1
ATOM 2010 C C . HIS A 1 254 ? 7.560 -12.818 -4.512 1.00 72.50 254 HIS A C 1
ATOM 2012 O O . HIS A 1 254 ? 7.892 -13.981 -4.718 1.00 72.50 254 HIS A O 1
ATOM 2018 N N . ASN A 1 255 ? 6.791 -12.477 -3.476 1.00 76.50 255 ASN A N 1
ATOM 2019 C CA . ASN A 1 255 ? 6.281 -13.419 -2.483 1.00 76.50 255 ASN A CA 1
ATOM 2020 C C . ASN A 1 255 ? 4.796 -13.151 -2.168 1.00 76.50 255 ASN A C 1
ATOM 2022 O O . ASN A 1 255 ? 4.470 -12.601 -1.107 1.00 76.50 255 ASN A O 1
ATOM 2026 N N . PRO A 1 256 ? 3.886 -13.514 -3.091 1.00 71.75 256 PRO A N 1
ATOM 2027 C CA . PRO A 1 256 ? 2.473 -13.198 -2.955 1.00 71.75 256 PRO A CA 1
ATOM 2028 C C . PRO A 1 256 ? 1.853 -13.938 -1.766 1.00 71.75 256 PRO A C 1
ATOM 2030 O O . PRO A 1 256 ? 2.055 -15.137 -1.567 1.00 71.75 256 PRO A O 1
ATOM 2033 N N . SER A 1 257 ? 1.045 -13.224 -0.984 1.00 77.62 257 SER A N 1
ATOM 2034 C CA . SER A 1 257 ? 0.296 -13.779 0.143 1.00 77.62 257 SER A CA 1
ATOM 2035 C C . SER A 1 257 ? -1.218 -13.703 -0.096 1.00 77.62 257 SER A C 1
ATOM 2037 O O . SER A 1 257 ? -1.701 -12.724 -0.668 1.00 77.62 257 SER A O 1
ATOM 2039 N N . PRO A 1 258 ? -2.016 -14.641 0.448 1.00 75.62 258 PRO A N 1
ATOM 2040 C CA . PRO A 1 258 ? -3.480 -14.574 0.359 1.00 75.62 258 PRO A CA 1
ATOM 2041 C C . PRO A 1 258 ? -4.112 -13.360 1.065 1.00 75.62 258 PRO A C 1
ATOM 2043 O O . PRO A 1 258 ? -5.314 -13.138 0.970 1.00 75.62 258 PRO A O 1
ATOM 2046 N N . GLN A 1 259 ? -3.329 -12.596 1.835 1.00 75.31 259 GLN A N 1
ATOM 2047 C CA . GLN A 1 259 ? -3.793 -11.402 2.552 1.00 75.31 259 GLN A CA 1
ATOM 2048 C C . GLN A 1 259 ? -3.627 -10.110 1.734 1.00 75.31 259 GLN A C 1
ATOM 2050 O O . GLN A 1 259 ? -3.951 -9.023 2.226 1.00 75.31 259 GLN A O 1
ATOM 2055 N N . GLN A 1 260 ? -3.100 -10.219 0.517 1.00 78.12 260 GLN A N 1
ATOM 2056 C CA . GLN A 1 260 ? -2.971 -9.139 -0.451 1.00 78.12 260 GLN A CA 1
ATOM 2057 C C . GLN A 1 260 ? -4.014 -9.322 -1.550 1.00 78.12 260 GLN A C 1
ATOM 2059 O O . GLN A 1 260 ? -4.346 -10.442 -1.926 1.00 78.12 260 GLN A O 1
ATOM 2064 N N . MET A 1 261 ? -4.520 -8.209 -2.069 1.00 82.94 261 MET A N 1
ATOM 2065 C CA . MET A 1 261 ? -5.334 -8.205 -3.279 1.00 82.94 261 MET A CA 1
ATOM 2066 C C . MET A 1 261 ? -4.855 -7.108 -4.205 1.00 82.94 261 MET A C 1
ATOM 2068 O O . MET A 1 261 ? -4.352 -6.082 -3.752 1.00 82.94 261 MET A O 1
ATOM 2072 N N . PHE A 1 262 ? -5.018 -7.327 -5.499 1.00 85.44 262 PHE A N 1
ATOM 2073 C CA . PHE A 1 262 ? -4.681 -6.350 -6.514 1.00 85.44 262 PHE A CA 1
ATOM 2074 C C . PHE A 1 262 ? -5.415 -5.034 -6.286 1.00 85.44 262 PHE A C 1
ATOM 2076 O O . PHE A 1 262 ? -6.554 -4.992 -5.815 1.00 85.44 262 PHE A O 1
ATOM 2083 N N . VAL A 1 263 ? -4.737 -3.940 -6.607 1.00 88.25 263 VAL A N 1
ATOM 2084 C CA . VAL A 1 263 ? -5.315 -2.608 -6.484 1.00 88.25 263 VAL A CA 1
ATOM 2085 C C . VAL A 1 263 ? -6.157 -2.345 -7.722 1.00 88.25 263 VAL A C 1
ATOM 2087 O O . VAL A 1 263 ? -5.634 -2.139 -8.813 1.00 88.25 263 VAL A O 1
ATOM 2090 N N . GLU A 1 264 ? -7.474 -2.352 -7.545 1.00 85.81 264 GLU A N 1
ATOM 2091 C CA . GLU A 1 264 ? -8.429 -2.060 -8.610 1.00 85.81 264 GLU A CA 1
ATOM 2092 C C . GLU A 1 264 ? -9.029 -0.664 -8.416 1.00 85.81 264 GLU A C 1
ATOM 2094 O O . GLU A 1 264 ? -9.681 -0.373 -7.409 1.00 85.81 264 GLU A O 1
ATOM 2099 N N . SER A 1 265 ? -8.835 0.204 -9.408 1.00 84.31 265 SER A N 1
ATOM 2100 C CA . SER A 1 265 ? -9.457 1.531 -9.465 1.00 84.31 265 SER A CA 1
ATOM 2101 C C . SER A 1 265 ? -10.889 1.422 -9.994 1.00 84.31 265 SER A C 1
ATOM 2103 O O . SER A 1 265 ? -11.169 1.759 -11.142 1.00 84.31 265 SER A O 1
ATOM 2105 N N . ILE A 1 266 ? -11.796 0.900 -9.166 1.00 86.94 266 ILE A N 1
ATOM 2106 C CA . ILE A 1 266 ? -13.216 0.735 -9.508 1.00 86.94 266 ILE A CA 1
ATOM 2107 C C . ILE A 1 266 ? -13.986 2.001 -9.136 1.00 86.94 266 ILE A C 1
ATOM 2109 O O . ILE A 1 266 ? -13.953 2.439 -7.984 1.00 86.94 266 ILE A O 1
ATOM 2113 N N . TYR A 1 267 ? -14.697 2.562 -10.115 1.00 90.19 267 TYR A N 1
ATOM 2114 C CA . TYR A 1 267 ? -15.492 3.774 -9.951 1.00 90.19 267 TYR A CA 1
ATOM 2115 C C . TYR A 1 267 ? -16.971 3.455 -9.716 1.00 90.19 267 TYR A C 1
ATOM 2117 O O . TYR A 1 267 ? -17.614 2.832 -10.556 1.00 90.19 267 TYR A O 1
ATOM 2125 N N . LEU A 1 268 ? -17.520 3.906 -8.583 1.00 89.75 268 LEU A N 1
ATOM 2126 C CA . LEU A 1 268 ? -18.886 3.618 -8.129 1.00 89.75 268 LEU A CA 1
ATOM 2127 C C . LEU A 1 268 ? -19.973 4.227 -9.029 1.00 89.75 268 LEU A C 1
ATOM 2129 O O . LEU A 1 268 ? -21.107 3.762 -9.038 1.00 89.75 268 LEU A O 1
ATOM 2133 N N . ASN A 1 269 ? -19.645 5.261 -9.802 1.00 90.44 269 ASN A N 1
ATOM 2134 C CA . ASN A 1 269 ? -20.554 5.839 -10.792 1.00 90.44 269 ASN A CA 1
ATOM 2135 C C . ASN A 1 269 ? -20.592 5.045 -12.114 1.00 90.44 269 ASN A C 1
ATOM 2137 O O . ASN A 1 269 ? -21.465 5.292 -12.945 1.00 90.44 269 ASN A O 1
ATOM 2141 N N . ASN A 1 270 ? -19.675 4.093 -12.320 1.00 91.69 270 ASN A N 1
ATOM 2142 C CA . ASN A 1 270 ? -19.617 3.269 -13.519 1.00 91.69 270 ASN A CA 1
ATOM 2143 C C . ASN A 1 270 ? -20.369 1.946 -13.301 1.00 91.69 270 ASN A C 1
ATOM 2145 O O . ASN A 1 270 ? -19.819 0.965 -12.798 1.00 91.69 270 ASN A O 1
ATOM 2149 N N . LYS A 1 271 ? -21.641 1.920 -13.712 1.00 88.81 271 LYS A N 1
ATOM 2150 C CA . LYS A 1 271 ? -22.523 0.752 -13.555 1.00 88.81 271 LYS A CA 1
ATOM 2151 C C . LYS A 1 271 ? -22.020 -0.491 -14.292 1.00 88.81 271 LYS A C 1
ATOM 2153 O O . LYS A 1 271 ? -22.212 -1.592 -13.789 1.00 88.81 271 LYS A O 1
ATOM 2158 N N . GLU A 1 272 ? -21.368 -0.330 -15.442 1.00 87.62 272 GLU A N 1
ATOM 2159 C CA . GLU A 1 272 ? -20.849 -1.453 -16.233 1.00 87.62 272 GLU A CA 1
ATOM 2160 C C . GLU A 1 272 ? -19.691 -2.144 -15.507 1.00 87.62 272 GLU A C 1
ATOM 2162 O O . GLU A 1 272 ? -19.705 -3.358 -15.322 1.00 87.62 272 GLU A O 1
ATOM 2167 N N . VAL A 1 273 ? -18.726 -1.371 -14.999 1.00 86.06 273 VAL A N 1
ATOM 2168 C CA . VAL A 1 273 ? -17.586 -1.913 -14.237 1.00 86.06 273 VAL A CA 1
ATOM 2169 C C . VAL A 1 273 ? -18.039 -2.551 -12.923 1.00 86.06 273 VAL A C 1
ATOM 2171 O O . VAL A 1 273 ? -17.463 -3.556 -12.499 1.00 86.06 273 VAL A O 1
ATOM 2174 N N . LEU A 1 274 ? -19.077 -2.000 -12.286 1.00 87.25 274 LEU A N 1
ATOM 2175 C CA . LEU A 1 274 ? -19.694 -2.613 -11.111 1.00 87.25 274 LEU A CA 1
ATOM 2176 C C . LEU A 1 274 ? -20.387 -3.938 -11.448 1.00 87.25 274 LEU A C 1
ATOM 2178 O O . LEU A 1 274 ? -20.262 -4.878 -10.671 1.00 87.25 274 LEU A O 1
ATOM 2182 N N . ALA A 1 275 ? -21.061 -4.040 -12.597 1.00 83.62 275 ALA A N 1
ATOM 2183 C CA . ALA A 1 275 ? -21.698 -5.279 -13.052 1.00 83.62 275 ALA A CA 1
ATOM 2184 C C . ALA A 1 275 ? -20.684 -6.376 -13.428 1.00 83.62 275 ALA A C 1
ATOM 2186 O O . ALA A 1 275 ? -21.001 -7.559 -13.354 1.00 83.62 275 ALA A O 1
ATOM 2187 N N . LEU A 1 276 ? -19.456 -5.993 -13.793 1.00 81.88 276 LEU A N 1
ATOM 2188 C CA . LEU A 1 276 ? -18.343 -6.921 -14.012 1.00 81.88 276 LEU A CA 1
ATOM 2189 C C . LEU A 1 276 ? -17.701 -7.418 -12.707 1.00 81.88 276 LEU A C 1
ATOM 2191 O O . LEU A 1 276 ? -16.868 -8.324 -12.752 1.00 81.88 276 LEU A O 1
ATOM 2195 N N . GLN A 1 277 ? -18.048 -6.844 -11.547 1.00 84.56 277 GLN A N 1
ATOM 2196 C CA . GLN A 1 277 ? -17.584 -7.380 -10.270 1.00 84.56 277 GLN A CA 1
ATOM 2197 C C . G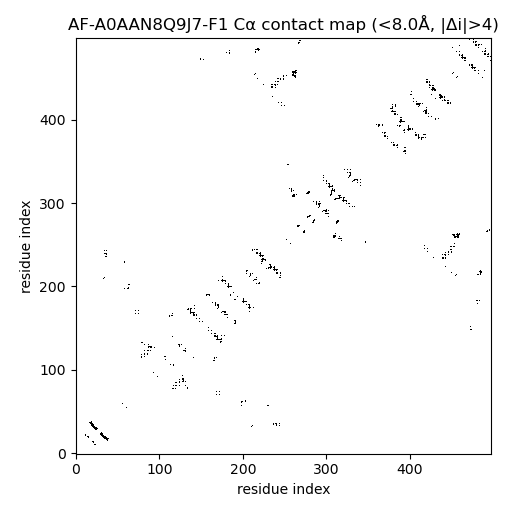LN A 1 277 ? -18.228 -8.737 -10.032 1.00 84.56 277 GLN A C 1
ATOM 2199 O O . GLN A 1 277 ? -19.445 -8.887 -10.044 1.00 84.56 277 GLN A O 1
ATOM 2204 N N . THR A 1 278 ? -17.384 -9.730 -9.808 1.00 77.69 278 THR A N 1
ATOM 2205 C CA . THR A 1 278 ? -17.781 -11.122 -9.684 1.00 77.69 278 THR A CA 1
ATOM 2206 C C . THR A 1 278 ? -17.360 -11.631 -8.304 1.00 77.69 278 THR A C 1
ATOM 2208 O O . THR A 1 278 ? -16.947 -10.883 -7.418 1.00 77.69 278 THR A O 1
ATOM 2211 N N . ASN A 1 279 ? -17.541 -12.918 -8.070 1.00 82.94 279 ASN A N 1
ATOM 2212 C CA . ASN A 1 279 ? -16.957 -13.653 -6.957 1.00 82.94 279 ASN A CA 1
ATOM 2213 C C . ASN A 1 279 ? -16.875 -15.126 -7.371 1.00 82.94 279 ASN A C 1
ATOM 2215 O O . ASN A 1 279 ? -17.221 -15.480 -8.500 1.00 82.94 279 ASN A O 1
ATOM 2219 N N . GLU A 1 280 ? -16.427 -15.993 -6.472 1.00 83.62 280 GLU A N 1
ATOM 2220 C CA . GLU A 1 280 ? -16.255 -17.419 -6.746 1.00 83.62 280 GLU A CA 1
ATOM 2221 C C . GLU A 1 280 ? -17.562 -18.143 -7.091 1.00 83.62 280 GLU A C 1
ATOM 2223 O O . GLU A 1 280 ? -17.507 -19.195 -7.725 1.00 83.62 280 GLU A O 1
ATOM 2228 N N . ASN A 1 281 ? -18.706 -17.582 -6.690 1.00 84.81 281 ASN A N 1
ATOM 2229 C CA . ASN A 1 281 ? -20.040 -18.151 -6.882 1.00 84.81 281 ASN A CA 1
ATOM 2230 C C . ASN A 1 281 ? -20.817 -17.484 -8.025 1.00 84.81 281 ASN A C 1
ATOM 2232 O O . ASN A 1 281 ? -21.970 -17.828 -8.266 1.00 84.81 281 ASN A O 1
ATOM 2236 N N . HIS A 1 282 ? -20.235 -16.489 -8.687 1.00 87.62 282 HIS A N 1
ATOM 2237 C CA . HIS A 1 282 ? -20.930 -15.705 -9.697 1.00 87.62 282 HIS A CA 1
ATOM 2238 C C . HIS A 1 282 ? -20.825 -16.372 -11.076 1.00 87.62 282 HIS A C 1
ATOM 2240 O O . HIS A 1 282 ? -19.787 -16.938 -11.436 1.00 87.62 282 HIS A O 1
ATOM 2246 N N . ASP A 1 283 ? -21.891 -16.273 -11.873 1.00 88.31 283 ASP A N 1
ATOM 2247 C CA . ASP A 1 283 ? -22.032 -17.001 -13.140 1.00 88.31 283 ASP A CA 1
ATOM 2248 C C . ASP A 1 283 ? -20.906 -16.697 -14.133 1.00 88.31 283 ASP A C 1
ATOM 2250 O O . ASP A 1 283 ? -20.416 -17.606 -14.799 1.00 88.31 283 ASP A O 1
ATOM 2254 N N . ILE A 1 284 ? -20.426 -15.448 -14.186 1.00 87.94 284 ILE A N 1
ATOM 2255 C CA . ILE A 1 284 ? -19.292 -15.049 -15.042 1.00 87.94 284 ILE A CA 1
ATOM 2256 C C . ILE A 1 284 ? -18.029 -15.840 -14.684 1.00 87.94 284 ILE A C 1
ATOM 2258 O O . ILE A 1 284 ? -17.331 -16.329 -15.572 1.00 87.94 284 ILE A O 1
ATOM 2262 N N . PHE A 1 285 ? -17.737 -16.010 -13.393 1.00 90.75 285 PHE A N 1
ATOM 2263 C CA . PHE A 1 285 ? -16.560 -16.759 -12.965 1.00 90.75 285 PHE A CA 1
ATOM 2264 C C . PHE A 1 285 ? -16.706 -18.256 -13.261 1.00 90.75 285 PHE A C 1
ATOM 2266 O O . PHE A 1 285 ? -15.767 -18.892 -13.746 1.00 90.75 285 PHE A O 1
ATOM 2273 N N . HIS A 1 286 ? -17.895 -18.824 -13.047 1.00 91.12 286 HIS A N 1
ATOM 2274 C CA . HIS A 1 286 ? -18.184 -20.206 -13.431 1.00 91.12 286 HIS A CA 1
ATOM 2275 C C . HIS A 1 286 ? -18.099 -20.426 -14.945 1.00 91.12 286 HIS A C 1
ATOM 2277 O O . HIS A 1 286 ? -17.528 -21.429 -15.384 1.00 91.12 286 HIS A O 1
ATOM 2283 N N . TRP A 1 287 ? -18.599 -19.480 -15.738 1.00 91.88 287 TRP A N 1
ATOM 2284 C CA . TRP A 1 287 ? -18.500 -19.491 -17.191 1.00 91.88 287 TRP A CA 1
ATOM 2285 C C . TRP A 1 287 ? -17.039 -19.422 -17.651 1.00 91.88 287 TRP A C 1
ATOM 2287 O O . TRP A 1 287 ? -16.623 -20.263 -18.446 1.00 91.88 287 TRP A O 1
ATOM 2297 N N . LEU A 1 288 ? -16.222 -18.525 -17.086 1.00 92.62 288 LEU A N 1
ATOM 2298 C CA . LEU A 1 288 ? -14.781 -18.466 -17.362 1.00 92.62 288 LEU A CA 1
ATOM 2299 C C . LEU A 1 288 ? -14.084 -19.789 -17.019 1.00 92.62 288 LEU A C 1
ATOM 2301 O O . LEU A 1 288 ? -13.296 -20.298 -17.814 1.00 92.62 288 LEU A O 1
ATOM 2305 N N . LYS A 1 289 ? -14.416 -20.413 -15.880 1.00 92.75 289 LYS A N 1
ATOM 2306 C CA . LYS A 1 289 ? -13.880 -21.738 -15.521 1.00 92.75 289 LYS A CA 1
ATOM 2307 C C . LYS A 1 289 ? -14.303 -22.829 -16.501 1.00 92.75 289 LYS A C 1
ATOM 2309 O O . LYS A 1 289 ? -13.513 -23.736 -16.762 1.00 92.75 289 LYS A O 1
ATOM 2314 N N . LEU A 1 290 ? -15.525 -22.776 -17.029 1.00 93.69 290 LEU A N 1
ATOM 2315 C CA . LEU A 1 290 ? -15.987 -23.706 -18.059 1.00 93.69 290 LEU A CA 1
ATOM 2316 C C . LEU A 1 290 ? -15.213 -23.506 -19.370 1.00 93.69 290 LEU A C 1
ATOM 2318 O O . LEU A 1 290 ? -14.715 -24.479 -19.927 1.00 93.69 290 LEU A O 1
ATOM 2322 N N . GLN A 1 291 ? -15.040 -22.261 -19.820 1.00 94.19 291 GLN A N 1
ATOM 2323 C CA . GLN A 1 291 ? -14.261 -21.950 -21.023 1.00 94.19 291 GLN A CA 1
ATOM 2324 C C . GLN A 1 291 ? -12.793 -22.369 -20.879 1.00 94.19 291 GLN A C 1
ATOM 2326 O O . GLN A 1 291 ? -12.230 -22.983 -21.784 1.00 94.19 291 GLN A O 1
ATOM 2331 N N . ALA A 1 292 ? -12.196 -22.141 -19.707 1.00 91.94 292 ALA A N 1
ATOM 2332 C CA . ALA A 1 292 ? -10.851 -22.610 -19.399 1.00 91.94 292 ALA A CA 1
ATOM 2333 C C . ALA A 1 292 ? -10.760 -24.147 -19.474 1.00 91.94 292 ALA A C 1
ATOM 2335 O O . ALA A 1 292 ? -9.843 -24.704 -20.076 1.00 91.94 292 ALA A O 1
ATOM 2336 N N . ARG A 1 293 ? -11.756 -24.873 -18.942 1.00 89.44 293 ARG A N 1
ATOM 2337 C CA . ARG A 1 293 ? -11.827 -26.344 -19.066 1.00 89.44 293 ARG A CA 1
ATOM 2338 C C . ARG A 1 293 ? -11.912 -26.810 -20.518 1.00 89.44 293 ARG A C 1
ATOM 2340 O O . ARG A 1 293 ? -11.296 -27.825 -20.830 1.00 89.44 293 ARG A O 1
ATOM 2347 N N . ASN A 1 294 ? -12.601 -26.054 -21.368 1.00 90.12 294 ASN A N 1
ATOM 2348 C CA . ASN A 1 294 ? -12.713 -26.312 -22.803 1.00 90.12 294 ASN A CA 1
ATOM 2349 C C . ASN A 1 294 ? -11.445 -25.939 -23.596 1.00 90.12 294 ASN A C 1
ATOM 2351 O O . ASN A 1 294 ? -11.398 -26.171 -24.799 1.00 90.12 294 ASN A O 1
ATOM 2355 N N . GLY A 1 295 ? -10.411 -25.398 -22.940 1.00 86.44 295 GLY A N 1
ATOM 2356 C CA . GLY A 1 295 ? -9.127 -25.078 -23.563 1.00 86.44 295 GLY A CA 1
ATOM 2357 C C . GLY A 1 295 ? -9.035 -23.671 -24.155 1.00 86.44 295 GLY A C 1
ATOM 2358 O O . GLY A 1 295 ? -8.122 -23.413 -24.932 1.00 86.44 295 GLY A O 1
ATOM 2359 N N . ALA A 1 296 ? -9.943 -22.755 -23.804 1.00 89.75 296 ALA A N 1
ATOM 2360 C CA . ALA A 1 296 ? -9.830 -21.360 -24.222 1.00 89.75 296 ALA A CA 1
ATOM 2361 C C . ALA A 1 296 ? -8.670 -20.665 -23.485 1.00 89.75 296 ALA A C 1
ATOM 2363 O O . ALA A 1 296 ? -8.704 -20.529 -22.259 1.00 89.75 296 ALA A O 1
ATOM 2364 N N . ALA A 1 297 ? -7.663 -20.201 -24.235 1.00 83.25 297 ALA A N 1
ATOM 2365 C CA . ALA A 1 297 ? -6.455 -19.576 -23.684 1.00 83.25 297 ALA A CA 1
ATOM 2366 C C . ALA A 1 297 ? -6.769 -18.320 -22.867 1.00 83.25 297 ALA A C 1
ATOM 2368 O O . ALA A 1 297 ? -6.327 -18.202 -21.725 1.00 83.25 297 ALA A O 1
ATOM 2369 N N . ASP A 1 298 ? -7.616 -17.443 -23.406 1.00 86.31 298 ASP A N 1
ATOM 2370 C CA . ASP A 1 298 ? -8.014 -16.200 -22.742 1.00 86.31 298 ASP A CA 1
ATOM 2371 C C . ASP A 1 298 ? -8.719 -16.465 -21.407 1.00 86.31 298 ASP A C 1
ATOM 2373 O O . ASP A 1 298 ? -8.536 -15.733 -20.434 1.00 86.31 298 ASP A O 1
ATOM 2377 N N . ALA A 1 299 ? -9.505 -17.544 -21.333 1.00 91.00 299 ALA A N 1
ATOM 2378 C CA . ALA A 1 299 ? -10.212 -17.928 -20.119 1.00 91.00 299 ALA A CA 1
ATOM 2379 C C . ALA A 1 299 ? -9.270 -18.553 -19.079 1.00 91.00 299 ALA A C 1
ATOM 2381 O O . ALA A 1 299 ? -9.362 -18.205 -17.903 1.00 91.00 299 ALA A O 1
ATOM 2382 N N . GLU A 1 300 ? -8.344 -19.428 -19.494 1.00 89.31 300 GLU A N 1
ATOM 2383 C CA . GLU A 1 300 ? -7.279 -19.955 -18.623 1.00 89.31 300 GLU A CA 1
ATOM 2384 C C . GLU A 1 300 ? -6.467 -18.802 -18.016 1.00 89.31 300 GLU A C 1
ATOM 2386 O O . GLU A 1 300 ? -6.283 -18.734 -16.801 1.00 89.31 300 GLU A O 1
ATOM 2391 N N . GLN A 1 301 ? -6.070 -17.838 -18.849 1.00 85.56 301 GLN A N 1
ATOM 2392 C CA . GLN A 1 301 ? -5.335 -16.648 -18.437 1.00 85.56 301 GLN A CA 1
ATOM 2393 C C . GLN A 1 301 ? -6.157 -15.753 -17.498 1.00 85.56 301 GLN A C 1
ATOM 2395 O O . GLN A 1 301 ? -5.639 -15.269 -16.489 1.00 85.56 301 GLN A O 1
ATOM 2400 N N . ALA A 1 302 ? -7.430 -15.499 -17.814 1.00 89.69 302 ALA A N 1
ATOM 2401 C CA . ALA A 1 302 ? -8.305 -14.676 -16.987 1.00 89.69 302 ALA A CA 1
ATOM 2402 C C . ALA A 1 302 ? -8.493 -15.296 -15.598 1.00 89.69 302 ALA A C 1
ATOM 2404 O O . ALA A 1 302 ? -8.241 -14.625 -14.598 1.00 89.69 302 ALA A O 1
ATOM 2405 N N . VAL A 1 303 ? -8.837 -16.586 -15.531 1.00 91.31 303 VAL A N 1
ATOM 2406 C CA . VAL A 1 303 ? -8.999 -17.313 -14.264 1.00 91.31 303 VAL A CA 1
ATOM 2407 C C . VAL A 1 303 ? -7.683 -17.347 -13.487 1.00 91.31 303 VAL A C 1
ATOM 2409 O O . VAL A 1 303 ? -7.688 -17.095 -12.281 1.00 91.31 303 VAL A O 1
ATOM 2412 N N . ALA A 1 304 ? -6.551 -17.583 -14.160 1.00 87.94 304 ALA A N 1
ATOM 2413 C CA . ALA A 1 304 ? -5.237 -17.552 -13.528 1.00 87.94 304 ALA A CA 1
ATOM 2414 C C . ALA A 1 304 ? -4.934 -16.185 -12.900 1.00 87.94 304 ALA A C 1
ATOM 2416 O O . ALA A 1 304 ? -4.543 -16.124 -11.738 1.00 87.94 304 ALA A O 1
ATOM 2417 N N . ARG A 1 305 ? -5.164 -15.078 -13.619 1.00 86.00 305 ARG A N 1
ATOM 2418 C CA . ARG A 1 305 ? -4.951 -13.723 -13.082 1.00 86.00 305 ARG A CA 1
ATOM 2419 C C . ARG A 1 305 ? -5.874 -13.415 -11.913 1.00 86.00 305 ARG A C 1
ATOM 2421 O O . ARG A 1 305 ? -5.397 -12.904 -10.903 1.00 86.00 305 ARG A O 1
ATOM 2428 N N . MET A 1 306 ? -7.157 -13.756 -12.026 1.00 89.69 306 MET A N 1
ATOM 2429 C CA . MET A 1 306 ? -8.135 -13.537 -10.960 1.00 89.69 306 MET A CA 1
ATOM 2430 C C . MET A 1 306 ? -7.738 -14.263 -9.677 1.00 89.69 306 MET A C 1
ATOM 2432 O O . MET A 1 306 ? -7.716 -13.645 -8.619 1.00 89.69 306 MET A O 1
ATOM 2436 N N . LEU A 1 307 ? -7.347 -15.536 -9.780 1.00 87.81 307 LEU A N 1
ATOM 2437 C CA . LEU A 1 307 ? -6.917 -16.343 -8.638 1.00 87.81 307 LEU A CA 1
ATOM 2438 C C . LEU A 1 307 ? -5.526 -15.959 -8.124 1.00 87.81 307 LEU A C 1
ATOM 2440 O O . LEU A 1 307 ? -5.270 -16.068 -6.933 1.00 87.81 307 LEU A O 1
ATOM 2444 N N . PHE A 1 308 ? -4.607 -15.517 -8.979 1.00 81.00 308 PHE A N 1
ATOM 2445 C CA . PHE A 1 308 ? -3.265 -15.143 -8.530 1.00 81.00 308 PHE A CA 1
ATOM 2446 C C . PHE A 1 308 ? -3.281 -13.817 -7.767 1.00 81.00 308 PHE A C 1
ATOM 2448 O O . PHE A 1 308 ? -2.681 -13.689 -6.704 1.00 81.00 308 PHE A O 1
ATOM 2455 N N . TRP A 1 309 ? -3.979 -12.828 -8.325 1.00 78.00 309 TRP A N 1
ATOM 2456 C CA . TRP A 1 309 ? -3.953 -11.444 -7.865 1.00 78.00 309 TRP A CA 1
ATOM 2457 C C . TRP A 1 309 ? -5.158 -11.065 -6.993 1.00 78.00 309 TRP A C 1
ATOM 2459 O O . TRP A 1 309 ? -5.176 -9.979 -6.416 1.00 78.00 309 TRP A O 1
ATOM 2469 N N . GLY A 1 310 ? -6.167 -11.930 -6.888 1.00 84.31 310 GLY A N 1
ATOM 2470 C CA . GLY A 1 310 ? -7.415 -11.636 -6.185 1.00 84.31 310 GLY A CA 1
ATOM 2471 C C . GLY A 1 310 ? -8.244 -10.541 -6.866 1.00 84.31 310 GLY A C 1
ATOM 2472 O O . GLY A 1 310 ? -8.710 -9.614 -6.204 1.00 84.31 310 GLY A O 1
ATOM 2473 N N . GLN A 1 311 ? -8.339 -10.577 -8.201 1.00 86.06 311 GLN A N 1
ATOM 2474 C CA . GLN A 1 311 ? -9.037 -9.553 -8.994 1.00 86.06 311 GLN A CA 1
ATOM 2475 C C . GLN A 1 311 ? -10.547 -9.795 -9.048 1.00 86.06 311 GLN A C 1
ATOM 2477 O O . GLN A 1 311 ? -11.019 -10.927 -8.924 1.00 86.06 311 GLN A O 1
ATOM 2482 N N . GLN A 1 312 ? -11.304 -8.721 -9.284 1.00 83.75 312 GLN A N 1
ATOM 2483 C CA . GLN A 1 312 ? -12.753 -8.733 -9.490 1.00 83.75 312 GLN A CA 1
ATOM 2484 C C . GLN A 1 312 ? -13.560 -9.427 -8.381 1.00 83.75 312 GLN A C 1
ATOM 2486 O O . GLN A 1 312 ? -14.686 -9.835 -8.627 1.00 83.75 312 GLN A O 1
ATOM 2491 N N . GLY A 1 313 ? -13.013 -9.540 -7.167 1.00 79.50 313 GLY A N 1
ATOM 2492 C CA . GLY A 1 313 ? -13.707 -10.078 -5.991 1.00 79.50 313 GLY A CA 1
ATOM 2493 C C . GLY A 1 313 ? -13.468 -11.560 -5.739 1.00 79.50 313 GLY A C 1
ATOM 2494 O O . GLY A 1 313 ? -14.025 -12.103 -4.791 1.00 79.50 313 GLY A O 1
ATOM 2495 N N . VAL A 1 314 ? -12.630 -12.202 -6.552 1.00 87.81 314 VAL A N 1
ATOM 2496 C CA . VAL A 1 314 ? -12.186 -13.580 -6.339 1.00 87.81 314 VAL A CA 1
ATOM 2497 C C . VAL A 1 314 ? -11.072 -13.600 -5.293 1.00 87.81 314 VAL A C 1
ATOM 2499 O O . VAL A 1 314 ? -10.147 -12.793 -5.345 1.00 87.81 314 VAL A O 1
ATOM 2502 N N . SER A 1 315 ? -11.141 -14.524 -4.341 1.00 85.62 315 SER A N 1
ATOM 2503 C CA . SER A 1 315 ? -10.103 -14.723 -3.332 1.00 85.62 315 SER A CA 1
ATOM 2504 C C . SER A 1 315 ? -8.836 -15.309 -3.961 1.00 85.62 315 SER A C 1
ATOM 2506 O O . SER A 1 315 ? -8.935 -16.197 -4.815 1.00 85.62 315 SER A O 1
ATOM 2508 N N . PRO A 1 316 ? -7.636 -14.883 -3.522 1.00 83.38 316 PRO A N 1
ATOM 2509 C CA . PRO A 1 316 ? -6.403 -15.447 -4.045 1.00 83.38 316 PRO A CA 1
ATOM 2510 C C . PRO A 1 316 ? -6.263 -16.956 -3.771 1.00 83.38 316 PRO A C 1
ATOM 2512 O O . PRO A 1 316 ? -6.322 -17.398 -2.623 1.00 83.38 316 PRO A O 1
ATOM 2515 N N . ASP A 1 317 ? -5.990 -17.731 -4.820 1.00 85.50 317 ASP A N 1
ATOM 2516 C CA . ASP A 1 317 ? -5.553 -19.130 -4.783 1.00 85.50 317 ASP A CA 1
ATOM 2517 C C . ASP A 1 317 ? -4.382 -19.306 -5.756 1.00 85.50 317 ASP A C 1
ATOM 2519 O O . ASP A 1 317 ? -4.531 -19.662 -6.929 1.00 85.50 317 ASP A O 1
ATOM 2523 N N . ILE A 1 318 ? -3.187 -19.032 -5.237 1.00 77.38 318 ILE A N 1
ATOM 2524 C CA . ILE A 1 318 ? -1.944 -19.032 -6.010 1.00 77.38 318 ILE A CA 1
ATOM 2525 C C . ILE A 1 318 ? -1.668 -20.422 -6.599 1.00 77.38 318 ILE A C 1
ATOM 2527 O O . ILE A 1 318 ? -1.197 -20.527 -7.728 1.00 77.38 318 ILE A O 1
ATOM 2531 N N . GLN A 1 319 ? -1.982 -21.504 -5.879 1.00 80.38 319 GLN A N 1
ATOM 2532 C CA . GLN A 1 319 ? -1.703 -22.861 -6.360 1.00 80.38 319 GLN A CA 1
ATOM 2533 C C . GLN A 1 319 ? -2.570 -23.213 -7.565 1.00 80.38 319 GLN A C 1
ATOM 2535 O O . GLN A 1 319 ? -2.070 -23.730 -8.566 1.00 80.38 319 GLN A O 1
ATOM 2540 N N . THR A 1 320 ? -3.866 -22.917 -7.484 1.00 86.19 320 THR A N 1
ATOM 2541 C CA . THR A 1 320 ? -4.778 -23.144 -8.606 1.00 86.19 320 THR A CA 1
ATOM 2542 C C . THR A 1 320 ? -4.451 -22.205 -9.766 1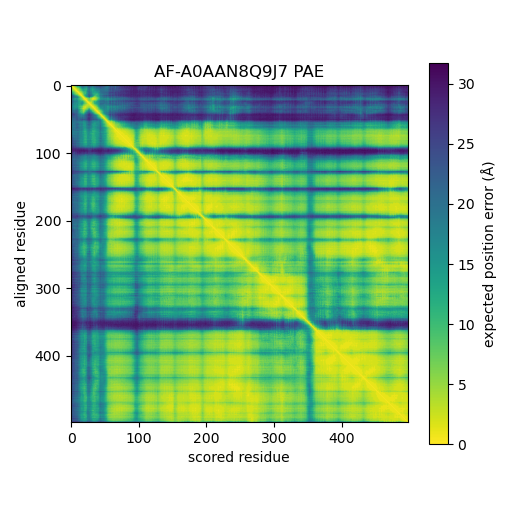.00 86.19 320 THR A C 1
ATOM 2544 O O . THR A 1 320 ? -4.450 -22.647 -10.915 1.00 86.19 320 THR A O 1
ATOM 2547 N N . ALA A 1 321 ? -4.080 -20.953 -9.488 1.00 85.06 321 ALA A N 1
ATOM 2548 C CA . ALA A 1 321 ? -3.641 -20.007 -10.508 1.00 85.06 321 ALA A CA 1
ATOM 2549 C C . ALA A 1 321 ? -2.420 -20.504 -11.297 1.00 85.06 321 ALA A C 1
ATOM 2551 O O . ALA A 1 321 ? -2.424 -20.452 -12.524 1.00 85.06 321 ALA A O 1
ATOM 2552 N N . VAL A 1 322 ? -1.402 -21.041 -10.613 1.00 78.69 322 VAL A N 1
ATOM 2553 C CA . VAL A 1 322 ? -0.204 -21.597 -11.263 1.00 78.69 322 VAL A CA 1
ATOM 2554 C C . VAL A 1 322 ? -0.564 -22.747 -12.196 1.00 78.69 322 VAL A C 1
ATOM 2556 O O . VAL A 1 322 ? -0.080 -22.772 -13.319 1.00 78.69 322 VAL A O 1
ATOM 2559 N N . ARG A 1 323 ? -1.480 -23.640 -11.804 1.00 83.94 323 ARG A N 1
ATOM 2560 C CA . ARG A 1 323 ? -1.945 -24.721 -12.692 1.00 83.94 323 ARG A CA 1
ATOM 2561 C C . ARG A 1 323 ? -2.637 -24.192 -13.949 1.00 83.94 323 ARG A C 1
ATOM 2563 O O . ARG A 1 323 ? -2.476 -24.772 -15.021 1.00 83.94 323 ARG A O 1
ATOM 2570 N N . HIS A 1 324 ? -3.415 -23.115 -13.829 1.00 86.38 324 HIS A N 1
ATOM 2571 C CA . HIS A 1 324 ? -4.025 -22.454 -14.985 1.00 86.38 324 HIS A CA 1
ATOM 2572 C C . HIS A 1 324 ? -2.955 -21.813 -15.889 1.00 86.38 324 HIS A C 1
ATOM 2574 O O . HIS A 1 324 ? -2.995 -22.012 -17.103 1.00 86.38 324 HIS A O 1
ATOM 2580 N N . TYR A 1 325 ? -1.937 -21.154 -15.318 1.00 76.69 325 TYR A N 1
ATOM 2581 C CA . TYR A 1 325 ? -0.796 -20.640 -16.087 1.00 76.69 325 TYR A CA 1
ATOM 2582 C C . TYR A 1 325 ? 0.025 -21.748 -16.761 1.00 76.69 325 TYR A C 1
ATOM 2584 O O . TYR A 1 325 ? 0.386 -21.607 -17.923 1.00 76.69 325 TYR A O 1
ATOM 2592 N N . GLU A 1 326 ? 0.286 -22.872 -16.089 1.00 74.19 326 GLU A N 1
ATOM 2593 C CA . GLU A 1 326 ? 0.966 -24.036 -16.677 1.00 74.19 326 GLU A CA 1
ATOM 2594 C C . GLU A 1 326 ? 0.181 -24.602 -17.859 1.00 74.19 326 GLU A C 1
ATOM 2596 O O . GLU A 1 326 ? 0.751 -24.880 -18.914 1.00 74.19 326 GLU A O 1
ATOM 2601 N N . ARG A 1 327 ? -1.143 -24.737 -17.715 1.00 81.06 327 ARG A N 1
ATOM 2602 C CA . ARG A 1 327 ? -2.012 -25.194 -18.803 1.00 81.06 327 ARG A CA 1
ATOM 2603 C C . ARG A 1 327 ? -1.984 -24.226 -19.982 1.00 81.06 327 ARG A C 1
ATOM 2605 O O . ARG A 1 327 ? -1.800 -24.687 -21.105 1.00 81.06 327 ARG A O 1
ATOM 2612 N N . GLY A 1 328 ? -2.116 -22.923 -19.739 1.00 78.38 328 GLY A N 1
ATOM 2613 C CA . GLY A 1 328 ? -2.036 -21.897 -20.783 1.00 78.38 328 GLY A CA 1
ATOM 2614 C C . GLY A 1 328 ? -0.676 -21.871 -21.488 1.00 78.38 328 GLY A C 1
ATOM 2615 O O . GLY A 1 328 ? -0.612 -21.851 -22.715 1.00 78.38 328 GLY A O 1
ATOM 2616 N N . ALA A 1 329 ? 0.416 -21.962 -20.728 1.00 68.88 329 ALA A N 1
ATOM 2617 C CA . ALA A 1 329 ? 1.775 -21.926 -21.258 1.00 68.88 329 ALA A CA 1
ATOM 2618 C C . ALA A 1 329 ? 2.130 -23.182 -22.069 1.00 68.88 329 ALA A C 1
ATOM 2620 O O . ALA A 1 329 ? 2.605 -23.073 -23.196 1.00 68.88 329 ALA A O 1
ATOM 2621 N N . VAL A 1 330 ? 1.889 -24.378 -21.517 1.00 72.06 330 VAL A N 1
ATOM 2622 C CA . VAL A 1 330 ? 2.325 -25.648 -22.125 1.00 72.06 330 VAL A CA 1
ATOM 2623 C C . VAL A 1 330 ? 1.382 -26.105 -23.232 1.00 72.06 330 VAL A C 1
ATOM 2625 O O . VAL A 1 330 ? 1.839 -26.622 -24.247 1.00 72.06 330 VAL A O 1
ATOM 2628 N N . ARG A 1 331 ? 0.064 -25.959 -23.046 1.00 73.06 331 ARG A N 1
ATOM 2629 C CA . ARG A 1 331 ? -0.916 -26.505 -24.001 1.00 73.06 331 ARG A CA 1
ATOM 2630 C C . ARG A 1 331 ? -1.250 -25.539 -25.123 1.00 73.06 331 ARG A C 1
ATOM 2632 O O . ARG A 1 331 ? -1.541 -25.988 -26.223 1.00 73.06 331 ARG A O 1
ATOM 2639 N N . LEU A 1 332 ? -1.263 -24.242 -24.826 1.00 73.31 332 LEU A N 1
ATOM 2640 C CA . LEU A 1 332 ? -1.786 -23.220 -25.734 1.00 73.31 332 LEU A CA 1
ATOM 2641 C C . LEU A 1 332 ? -0.692 -22.269 -26.229 1.00 73.31 332 LEU A C 1
ATOM 2643 O O . LEU A 1 332 ? -0.948 -21.478 -27.129 1.00 73.31 332 LEU A O 1
ATOM 2647 N N . GLY A 1 333 ? 0.521 -22.353 -25.669 1.00 67.81 333 GLY A N 1
ATOM 2648 C CA . GLY A 1 333 ? 1.638 -21.492 -26.049 1.00 67.81 333 GLY A CA 1
ATOM 2649 C C . GLY A 1 333 ? 1.388 -20.011 -25.756 1.00 67.81 333 GLY A C 1
ATOM 2650 O O . GLY A 1 333 ? 1.977 -19.167 -26.426 1.00 67.81 333 GLY A O 1
ATOM 2651 N N . ASP A 1 334 ? 0.509 -19.686 -24.798 1.00 66.88 334 ASP A N 1
ATOM 2652 C CA . ASP A 1 334 ? 0.121 -18.303 -24.502 1.00 66.88 334 ASP A CA 1
ATOM 2653 C C . ASP A 1 334 ? 1.313 -17.502 -23.933 1.00 66.88 334 ASP A C 1
ATOM 2655 O O . ASP A 1 334 ? 1.786 -17.813 -22.830 1.00 66.88 334 ASP A O 1
ATOM 2659 N N . PRO A 1 335 ? 1.781 -16.441 -24.622 1.00 62.88 335 PRO A N 1
ATOM 2660 C CA . PRO A 1 335 ? 2.912 -15.629 -24.177 1.00 62.88 335 PRO A CA 1
ATOM 2661 C C . PRO A 1 335 ? 2.719 -15.019 -22.786 1.00 62.88 335 PRO A C 1
ATOM 2663 O O . PRO A 1 335 ? 3.689 -14.864 -22.039 1.00 62.88 335 PRO A O 1
ATOM 2666 N N . VAL A 1 336 ? 1.480 -14.679 -22.406 1.00 66.06 336 VAL A N 1
ATOM 2667 C CA . VAL A 1 336 ? 1.225 -14.060 -21.100 1.00 66.06 336 VAL A CA 1
ATOM 2668 C C . VAL A 1 336 ? 1.334 -15.088 -19.983 1.00 66.06 336 VAL A C 1
ATOM 2670 O O . VAL A 1 336 ? 1.995 -14.822 -18.980 1.00 66.06 336 VAL A O 1
ATOM 2673 N N . SER A 1 337 ? 0.752 -16.272 -20.161 1.00 66.75 337 SER A N 1
ATOM 2674 C CA . SER A 1 337 ? 0.889 -17.389 -19.225 1.00 66.75 337 SER A CA 1
ATOM 2675 C C . SER A 1 337 ? 2.339 -17.845 -19.092 1.00 66.75 337 SER A C 1
ATOM 2677 O O . SER A 1 337 ? 2.789 -18.093 -17.976 1.00 66.75 337 SER A O 1
ATOM 2679 N N . ILE A 1 338 ? 3.102 -17.873 -20.191 1.00 65.12 338 ILE A N 1
ATOM 2680 C CA . ILE A 1 338 ? 4.542 -18.172 -20.166 1.00 65.12 338 ILE A CA 1
ATOM 2681 C C . ILE A 1 338 ? 5.291 -17.140 -19.318 1.00 65.12 338 ILE A C 1
ATOM 2683 O O . ILE A 1 338 ? 6.082 -17.525 -18.454 1.00 65.12 338 ILE A O 1
ATOM 2687 N N . ASN A 1 339 ? 5.032 -15.841 -19.511 1.00 62.34 339 ASN A N 1
ATOM 2688 C CA . ASN A 1 339 ? 5.701 -14.799 -18.729 1.00 62.34 339 ASN A CA 1
ATOM 2689 C C . ASN A 1 339 ? 5.339 -14.895 -17.235 1.00 62.34 339 ASN A C 1
ATOM 2691 O O . ASN A 1 339 ? 6.217 -14.887 -16.374 1.00 62.34 339 ASN A O 1
ATOM 2695 N N . GLN A 1 340 ? 4.052 -15.056 -16.913 1.00 64.69 340 GLN A N 1
ATOM 2696 C CA . GLN A 1 340 ? 3.593 -15.165 -15.523 1.00 64.69 340 GLN A CA 1
ATOM 2697 C C . GLN A 1 340 ? 4.127 -16.429 -14.833 1.00 64.69 340 GLN A C 1
ATOM 2699 O O . GLN A 1 340 ? 4.602 -16.357 -13.701 1.00 64.69 340 GLN A O 1
ATOM 2704 N N . LEU A 1 341 ? 4.138 -17.573 -15.522 1.00 63.25 341 LEU A N 1
ATOM 2705 C CA . LEU A 1 341 ? 4.731 -18.809 -15.012 1.00 63.25 341 LEU A CA 1
ATOM 2706 C C . LEU A 1 341 ? 6.245 -18.679 -14.815 1.00 63.25 341 LEU A C 1
ATOM 2708 O O . LEU A 1 341 ? 6.773 -19.174 -13.819 1.00 63.25 341 LEU A O 1
ATOM 2712 N N . SER A 1 342 ? 6.937 -17.992 -15.728 1.00 57.69 342 SER A N 1
ATOM 2713 C CA . SER A 1 342 ? 8.372 -17.715 -15.598 1.00 57.69 342 SER A CA 1
ATOM 2714 C C . SER A 1 342 ? 8.653 -16.863 -14.366 1.00 57.69 342 SER A C 1
ATOM 2716 O O . SER A 1 342 ? 9.547 -17.196 -13.594 1.00 57.69 342 SER A O 1
ATOM 2718 N N . ARG A 1 343 ? 7.842 -15.829 -14.106 1.00 56.25 343 ARG A N 1
ATOM 2719 C CA . ARG A 1 343 ? 7.940 -15.022 -12.879 1.00 56.25 343 ARG A CA 1
ATOM 2720 C C . ARG A 1 343 ? 7.759 -15.872 -11.617 1.00 56.25 343 ARG A C 1
ATOM 2722 O O . ARG A 1 343 ? 8.588 -15.786 -10.717 1.00 56.25 343 ARG A O 1
ATOM 2729 N N . VAL A 1 344 ? 6.736 -16.729 -11.567 1.00 58.25 344 VAL A N 1
ATOM 2730 C CA . VAL A 1 344 ? 6.483 -17.614 -10.411 1.00 58.25 344 VAL A CA 1
ATOM 2731 C C . VAL A 1 344 ? 7.579 -18.675 -10.233 1.00 58.25 344 VAL A C 1
ATOM 2733 O O . VAL A 1 344 ? 7.946 -19.018 -9.110 1.00 58.25 344 VAL A O 1
ATOM 2736 N N . SER A 1 345 ? 8.126 -19.200 -11.328 1.00 50.38 345 SER A N 1
ATOM 2737 C CA . SER A 1 345 ? 9.173 -20.229 -11.289 1.00 50.38 345 SER A CA 1
ATOM 2738 C C . SER A 1 345 ? 10.523 -19.647 -10.869 1.00 50.38 345 SER A C 1
ATOM 2740 O O . SER A 1 345 ? 11.185 -20.223 -10.007 1.00 50.38 345 SER A O 1
ATOM 2742 N N . CYS A 1 346 ? 10.892 -18.471 -11.392 1.00 44.22 346 CYS A N 1
ATOM 2743 C CA . CYS A 1 346 ? 12.112 -17.757 -11.007 1.00 44.22 346 CYS A CA 1
ATOM 2744 C C . CYS A 1 346 ? 12.130 -17.374 -9.517 1.00 44.22 346 CYS A C 1
ATOM 2746 O O . CYS A 1 346 ? 13.198 -17.365 -8.912 1.00 44.22 346 CYS A O 1
ATOM 2748 N N . GLN A 1 347 ? 10.968 -17.135 -8.893 1.00 43.41 347 GLN A N 1
ATOM 2749 C CA . GLN A 1 347 ? 10.858 -16.887 -7.445 1.00 43.41 347 GLN A CA 1
ATOM 2750 C C . GLN A 1 347 ? 11.299 -18.082 -6.580 1.00 43.41 347 GLN A C 1
ATOM 2752 O O . GLN A 1 347 ? 11.734 -17.885 -5.447 1.00 43.41 347 GLN A O 1
ATOM 2757 N N . ARG A 1 348 ? 11.207 -19.324 -7.083 1.00 36.78 348 ARG A N 1
ATOM 2758 C CA . ARG A 1 348 ? 11.614 -20.533 -6.334 1.00 36.78 348 ARG A CA 1
ATOM 2759 C C . ARG A 1 348 ? 13.109 -20.826 -6.422 1.00 36.78 348 ARG A C 1
ATOM 2761 O O . ARG A 1 348 ? 13.601 -21.667 -5.675 1.00 36.78 348 ARG A O 1
ATOM 2768 N N . SER A 1 349 ? 13.820 -20.144 -7.311 1.00 31.77 349 SER A N 1
ATOM 2769 C CA . SER A 1 349 ? 15.256 -20.286 -7.518 1.00 31.77 349 SER A CA 1
ATOM 2770 C C . SER A 1 349 ? 15.970 -19.029 -7.032 1.00 31.77 349 SER A C 1
ATOM 2772 O O . SER A 1 349 ? 16.253 -18.118 -7.807 1.00 31.77 349 SER A O 1
ATOM 2774 N N . THR A 1 350 ? 16.275 -18.974 -5.735 1.00 29.16 350 THR A N 1
ATOM 2775 C CA . THR A 1 350 ? 17.345 -18.099 -5.248 1.00 29.16 350 THR A CA 1
ATOM 2776 C C . THR A 1 350 ? 18.691 -18.591 -5.799 1.00 29.16 350 THR A C 1
ATOM 2778 O O . THR A 1 350 ? 18.886 -19.803 -5.942 1.00 29.16 350 THR A O 1
ATOM 2781 N N . PRO A 1 351 ? 19.645 -17.697 -6.112 1.00 33.34 351 PRO A N 1
ATOM 2782 C CA . PRO A 1 351 ? 20.939 -18.115 -6.633 1.00 33.34 351 PRO A CA 1
ATOM 2783 C C . PRO A 1 351 ? 21.766 -18.729 -5.498 1.00 33.34 351 PRO A C 1
ATOM 2785 O O . PRO A 1 351 ? 22.198 -18.029 -4.581 1.00 33.34 351 PRO A O 1
ATOM 2788 N N . LEU A 1 352 ? 21.991 -20.043 -5.546 1.00 29.72 352 LEU A N 1
ATOM 2789 C CA . LEU A 1 352 ? 23.023 -20.693 -4.741 1.00 29.72 352 LEU A CA 1
ATOM 2790 C C . LEU A 1 352 ? 24.389 -20.367 -5.353 1.00 29.72 352 LEU A C 1
ATOM 2792 O O . LEU A 1 352 ? 24.667 -20.672 -6.511 1.00 29.72 352 LEU A O 1
ATOM 2796 N N . ALA A 1 353 ? 25.222 -19.707 -4.553 1.00 34.16 353 ALA A N 1
ATOM 2797 C CA . ALA A 1 353 ? 26.583 -19.327 -4.887 1.00 34.16 353 ALA A CA 1
ATOM 2798 C C . ALA A 1 353 ? 27.463 -20.563 -5.141 1.00 34.16 353 ALA A C 1
ATOM 2800 O O . ALA A 1 353 ? 27.647 -21.396 -4.255 1.00 34.16 353 ALA A O 1
ATOM 2801 N N . GLY A 1 354 ? 28.054 -20.650 -6.333 1.00 33.12 354 GLY A N 1
ATOM 2802 C CA . GLY A 1 354 ? 29.084 -21.638 -6.641 1.00 33.12 354 GLY A CA 1
ATOM 2803 C C . GLY A 1 354 ? 29.505 -21.611 -8.108 1.00 33.12 354 GLY A C 1
ATOM 2804 O O . GLY A 1 354 ? 28.719 -21.965 -8.976 1.00 33.12 354 GLY A O 1
ATOM 2805 N N . THR A 1 355 ? 30.768 -21.244 -8.360 1.00 29.17 355 THR A N 1
ATOM 2806 C CA . THR A 1 355 ? 31.536 -21.305 -9.632 1.00 29.17 355 THR A CA 1
ATOM 2807 C C . THR A 1 355 ? 31.295 -20.237 -10.714 1.00 29.17 355 THR A C 1
ATOM 2809 O O . THR A 1 355 ? 30.591 -20.447 -11.691 1.00 29.17 355 THR A O 1
ATOM 2812 N N . MET A 1 356 ? 32.022 -19.114 -10.607 1.00 33.44 356 MET A N 1
ATOM 2813 C CA . MET A 1 356 ? 32.019 -17.967 -11.537 1.00 33.44 356 MET A CA 1
ATOM 2814 C C . MET A 1 356 ? 32.259 -18.268 -13.033 1.00 33.44 356 MET A C 1
ATOM 2816 O O . MET A 1 356 ? 31.860 -17.457 -13.862 1.00 33.44 356 MET A O 1
ATOM 2820 N N . SER A 1 357 ? 32.867 -19.395 -13.416 1.00 35.72 357 SER A N 1
ATOM 2821 C CA . SER A 1 357 ? 33.163 -19.690 -14.830 1.00 35.72 357 SER A CA 1
ATOM 2822 C C . SER A 1 357 ? 32.006 -20.337 -15.606 1.00 35.72 357 SER A C 1
ATOM 2824 O O . SER A 1 357 ? 32.006 -20.283 -16.836 1.00 35.72 357 SER A O 1
ATOM 2826 N N . SER A 1 358 ? 30.998 -20.918 -14.937 1.00 34.44 358 SER A N 1
ATOM 2827 C CA . SER A 1 358 ? 29.765 -21.365 -15.610 1.00 34.44 358 SER A CA 1
ATOM 2828 C C . SER A 1 358 ? 28.775 -20.212 -15.809 1.00 34.44 358 SER A C 1
ATOM 2830 O O . SER A 1 358 ? 28.093 -20.163 -16.829 1.00 34.44 358 SER A O 1
ATOM 2832 N N . PHE A 1 359 ? 28.767 -19.238 -14.889 1.00 40.47 359 PHE A N 1
ATOM 2833 C CA . PHE A 1 359 ? 27.855 -18.090 -14.917 1.00 40.47 359 PHE A CA 1
ATOM 2834 C C . PHE A 1 359 ? 28.030 -17.188 -16.147 1.00 40.47 359 PHE A C 1
ATOM 2836 O O . PHE A 1 359 ? 27.040 -16.680 -16.662 1.00 40.47 359 PHE A O 1
ATOM 2843 N N . GLU A 1 360 ? 29.247 -17.003 -16.674 1.00 45.69 360 GLU A N 1
ATOM 2844 C CA . GLU A 1 360 ? 29.456 -16.168 -17.872 1.00 45.69 360 GLU A CA 1
ATOM 2845 C C . GLU A 1 360 ? 28.733 -16.708 -19.117 1.00 45.69 360 GLU A C 1
ATOM 2847 O O . GLU A 1 360 ? 28.165 -15.930 -19.889 1.00 45.69 360 GLU A O 1
ATOM 2852 N N . LYS A 1 361 ? 28.701 -18.036 -19.302 1.00 44.84 361 LYS A N 1
ATOM 2853 C CA . LYS A 1 361 ? 27.968 -18.667 -20.416 1.00 44.84 361 LYS A CA 1
ATOM 2854 C C . LYS A 1 361 ? 26.454 -18.535 -20.242 1.00 44.84 361 LYS A C 1
ATOM 2856 O O . LYS A 1 361 ? 25.744 -18.317 -21.226 1.00 44.84 361 LYS A O 1
ATOM 2861 N N . ASP A 1 362 ? 25.972 -18.597 -19.003 1.00 56.34 362 ASP A N 1
ATOM 2862 C CA . ASP A 1 362 ? 24.552 -18.439 -18.690 1.00 56.34 362 ASP A CA 1
ATOM 2863 C C . ASP A 1 362 ? 24.086 -16.985 -18.859 1.00 56.34 362 ASP A C 1
ATOM 2865 O O . ASP A 1 362 ? 23.015 -16.749 -19.424 1.00 56.34 362 ASP A O 1
ATOM 2869 N N . TYR A 1 363 ? 24.913 -15.996 -18.499 1.00 60.41 363 TYR A N 1
ATOM 2870 C CA . TYR A 1 363 ? 24.608 -14.581 -18.734 1.00 60.41 363 TYR A CA 1
ATOM 2871 C C . TYR A 1 363 ? 24.605 -14.209 -20.216 1.00 60.41 363 TYR A C 1
ATOM 2873 O O . TYR A 1 363 ? 23.756 -13.424 -20.632 1.00 60.41 363 TYR A O 1
ATOM 2881 N N . GLN A 1 364 ? 25.489 -14.786 -21.036 1.00 70.69 364 GLN A N 1
ATOM 2882 C CA . GLN A 1 364 ? 25.452 -14.581 -22.490 1.00 70.69 364 GLN A CA 1
ATOM 2883 C C . GLN A 1 364 ? 24.123 -15.022 -23.094 1.00 70.69 364 GLN A C 1
ATOM 2885 O O . GLN A 1 364 ? 23.493 -14.263 -23.833 1.00 70.69 364 GLN A O 1
ATOM 2890 N N . ARG A 1 365 ? 23.660 -16.221 -22.734 1.00 64.56 365 ARG A N 1
ATOM 2891 C CA . ARG A 1 365 ? 22.378 -16.737 -23.211 1.00 64.56 365 ARG A CA 1
ATOM 2892 C C . ARG A 1 365 ? 21.195 -15.946 -22.645 1.00 64.56 365 ARG A C 1
ATOM 2894 O O . ARG A 1 365 ? 20.270 -15.631 -23.391 1.00 64.56 365 ARG A O 1
ATOM 2901 N N . ALA A 1 366 ? 21.224 -15.597 -21.359 1.00 60.88 366 ALA A N 1
ATOM 2902 C CA . ALA A 1 366 ? 20.171 -14.812 -20.717 1.00 60.88 366 ALA A CA 1
ATOM 2903 C C . ALA A 1 366 ? 20.040 -13.413 -21.335 1.00 60.88 366 ALA A C 1
ATOM 2905 O O . ALA A 1 366 ? 18.934 -12.990 -21.656 1.00 60.88 366 ALA A O 1
ATOM 2906 N N . VAL A 1 367 ? 21.161 -12.729 -21.585 1.00 76.62 367 VAL A N 1
ATOM 2907 C CA . VAL A 1 367 ? 21.172 -11.414 -22.239 1.00 76.62 367 VAL A CA 1
ATOM 2908 C C . VAL A 1 367 ? 20.616 -11.494 -23.655 1.00 76.62 367 VAL A C 1
ATOM 2910 O O . VAL A 1 367 ? 19.782 -10.667 -23.998 1.00 76.62 367 VAL A O 1
ATOM 2913 N N . GLN A 1 368 ? 20.980 -12.502 -24.455 1.00 73.69 368 GLN A N 1
ATOM 2914 C CA . GLN A 1 368 ? 20.403 -12.676 -25.797 1.00 73.69 368 GLN A CA 1
ATOM 2915 C C . GLN A 1 368 ? 18.876 -12.838 -25.756 1.00 73.69 368 GLN A C 1
ATOM 2917 O O . GLN A 1 368 ? 18.156 -12.206 -26.534 1.00 73.69 368 GLN A O 1
ATOM 2922 N N . LEU A 1 369 ? 18.372 -13.651 -24.823 1.00 58.94 369 LEU A N 1
ATOM 2923 C CA . LEU A 1 369 ? 16.935 -13.855 -24.634 1.00 58.94 369 LEU A CA 1
ATOM 2924 C C . LEU A 1 369 ? 16.239 -12.578 -24.149 1.00 58.94 369 LEU A C 1
ATOM 2926 O O . LEU A 1 369 ? 15.179 -12.222 -24.664 1.00 58.94 369 LEU A O 1
ATOM 2930 N N . TRP A 1 370 ? 16.837 -11.856 -23.200 1.00 75.44 370 TRP A N 1
ATOM 2931 C CA . TRP A 1 370 ? 16.293 -10.587 -22.726 1.00 75.44 370 TRP A CA 1
ATOM 2932 C C . TRP A 1 370 ? 16.348 -9.497 -23.793 1.00 75.44 370 TRP A C 1
ATOM 2934 O O . TRP A 1 370 ? 15.408 -8.724 -23.892 1.00 75.44 370 TRP A O 1
ATOM 2944 N N . GLU A 1 371 ? 17.364 -9.445 -24.650 1.00 83.81 371 GLU A N 1
ATOM 2945 C CA . GLU A 1 371 ? 17.397 -8.516 -25.785 1.00 83.81 371 GLU A CA 1
ATOM 2946 C C . GLU A 1 371 ? 16.299 -8.826 -26.804 1.00 83.81 371 GLU A C 1
ATOM 2948 O O . GLU A 1 371 ? 15.651 -7.916 -27.325 1.00 83.81 371 GLU A O 1
ATOM 2953 N N . GLN A 1 372 ? 16.047 -10.107 -27.080 1.00 73.19 372 GLN A N 1
ATOM 2954 C CA . GLN A 1 372 ? 14.942 -10.515 -27.942 1.00 73.19 372 GLN A CA 1
ATOM 2955 C C . GLN A 1 372 ? 13.579 -10.165 -27.324 1.00 73.19 372 GLN A C 1
ATOM 2957 O O . GLN A 1 372 ? 12.685 -9.707 -28.038 1.00 73.19 372 GLN A O 1
ATOM 2962 N N . ALA A 1 373 ? 13.418 -10.348 -26.013 1.00 67.81 373 ALA A N 1
ATOM 2963 C CA . ALA A 1 373 ? 12.201 -9.989 -25.292 1.00 67.81 373 ALA A CA 1
ATOM 2964 C C . ALA A 1 373 ? 12.027 -8.460 -25.148 1.00 67.81 373 ALA A C 1
ATOM 2966 O O . ALA A 1 373 ? 10.911 -7.959 -25.273 1.00 67.81 373 ALA A O 1
ATOM 2967 N N . ASP A 1 374 ? 13.109 -7.697 -24.962 1.00 82.88 374 ASP A N 1
ATOM 2968 C CA . ASP A 1 374 ? 13.111 -6.226 -24.921 1.00 82.88 374 ASP A CA 1
ATOM 2969 C C . ASP A 1 374 ? 12.665 -5.631 -26.263 1.00 82.88 374 ASP A C 1
ATOM 2971 O O . ASP A 1 374 ? 11.872 -4.685 -26.285 1.00 82.88 374 ASP A O 1
ATOM 2975 N N . LYS A 1 375 ? 13.104 -6.226 -27.384 1.00 87.69 375 LYS A N 1
ATOM 2976 C CA . LYS A 1 375 ? 12.638 -5.877 -28.740 1.00 87.69 375 LYS A CA 1
ATOM 2977 C C . LYS A 1 375 ? 11.139 -6.116 -28.927 1.00 87.69 375 LYS A C 1
ATOM 2979 O O . LYS A 1 375 ? 10.504 -5.388 -29.680 1.00 87.69 375 LYS A O 1
ATOM 2984 N N . GLN A 1 376 ? 10.578 -7.098 -28.225 1.00 76.62 376 GLN A N 1
ATOM 2985 C CA . GLN A 1 376 ? 9.140 -7.389 -28.209 1.00 76.62 376 GLN A CA 1
ATOM 2986 C C . GLN A 1 376 ? 8.369 -6.554 -27.174 1.00 76.62 376 GLN A C 1
ATOM 2988 O O . GLN A 1 376 ? 7.170 -6.743 -26.999 1.00 76.62 376 GLN A O 1
ATOM 2993 N N . GLY A 1 377 ? 9.032 -5.622 -26.481 1.00 82.00 377 GLY A N 1
ATOM 2994 C CA . GLY A 1 377 ? 8.381 -4.727 -25.529 1.00 82.00 377 GLY A CA 1
ATOM 2995 C C . GLY A 1 377 ? 8.234 -5.292 -24.116 1.00 82.00 377 GLY A C 1
ATOM 2996 O O . GLY A 1 377 ? 7.503 -4.710 -23.321 1.00 82.00 377 GLY A O 1
ATOM 2997 N N . SER A 1 378 ? 8.928 -6.381 -23.764 1.00 76.62 378 SER A N 1
ATOM 2998 C CA . SER A 1 378 ? 8.909 -6.899 -22.391 1.00 76.62 378 SER A CA 1
ATOM 2999 C C . SER A 1 378 ? 9.520 -5.888 -21.416 1.00 76.62 378 SER A C 1
ATOM 3001 O O . SER A 1 378 ? 10.644 -5.411 -21.601 1.00 76.62 378 SER A O 1
ATOM 3003 N N . SER A 1 379 ? 8.768 -5.532 -20.376 1.00 86.38 379 SER A N 1
ATOM 3004 C CA . SER A 1 379 ? 9.216 -4.618 -19.324 1.00 86.38 379 SER A CA 1
ATOM 3005 C C . SER A 1 379 ? 10.220 -5.295 -18.382 1.00 86.38 379 SER A C 1
ATOM 3007 O O . SER A 1 379 ? 11.266 -4.721 -18.085 1.00 86.38 379 SER A O 1
ATOM 3009 N N . ASP A 1 380 ? 9.971 -6.556 -18.020 1.00 78.31 380 ASP A N 1
ATOM 3010 C CA . ASP A 1 380 ? 10.853 -7.379 -17.180 1.00 78.31 380 ASP A CA 1
ATOM 3011 C C . ASP A 1 380 ? 12.222 -7.610 -17.845 1.00 78.31 380 ASP A C 1
ATOM 3013 O O . ASP A 1 380 ? 13.266 -7.546 -17.197 1.00 78.31 380 ASP A O 1
ATOM 3017 N N . ALA A 1 381 ? 12.245 -7.816 -19.166 1.00 76.44 381 ALA A N 1
ATOM 3018 C CA . ALA A 1 381 ? 13.495 -7.976 -19.906 1.00 76.44 381 ALA A CA 1
ATOM 3019 C C . ALA A 1 381 ? 14.338 -6.691 -19.905 1.00 76.44 381 ALA A C 1
ATOM 3021 O O . ALA A 1 381 ? 15.545 -6.746 -19.668 1.00 76.44 381 ALA A O 1
ATOM 3022 N N . ALA A 1 382 ? 13.701 -5.532 -20.107 1.00 88.75 382 ALA A N 1
ATOM 3023 C CA . ALA A 1 382 ? 14.369 -4.239 -19.992 1.00 88.75 382 ALA A CA 1
ATOM 3024 C C . ALA A 1 382 ? 14.929 -4.026 -18.578 1.00 88.75 382 ALA A C 1
ATOM 3026 O O . ALA A 1 382 ? 16.066 -3.581 -18.438 1.00 88.75 382 ALA A O 1
ATOM 3027 N N . MET A 1 383 ? 14.172 -4.389 -17.535 1.00 87.62 383 MET A N 1
ATOM 3028 C CA . MET A 1 383 ? 14.641 -4.322 -16.149 1.00 87.62 383 MET A CA 1
ATOM 3029 C C . MET A 1 383 ? 15.913 -5.151 -15.949 1.00 87.62 383 MET A C 1
ATOM 3031 O O . MET A 1 383 ? 16.926 -4.624 -15.491 1.00 87.62 383 MET A O 1
ATOM 3035 N N . ASN A 1 384 ? 15.881 -6.422 -16.352 1.00 79.62 384 ASN A N 1
ATOM 3036 C CA . ASN A 1 384 ? 17.007 -7.337 -16.187 1.00 79.62 384 ASN A CA 1
ATOM 3037 C C . ASN A 1 384 ? 18.249 -6.850 -16.942 1.00 79.62 384 ASN A C 1
ATOM 3039 O O . ASN A 1 384 ? 19.338 -6.835 -16.377 1.00 79.62 384 ASN A O 1
ATOM 3043 N N . LEU A 1 385 ? 18.101 -6.364 -18.180 1.00 84.50 385 LEU A N 1
ATOM 3044 C CA . LEU A 1 385 ? 19.215 -5.758 -18.921 1.00 84.50 385 LEU A CA 1
ATOM 3045 C C . LEU A 1 385 ? 19.788 -4.535 -18.192 1.00 84.50 385 LEU A C 1
ATOM 3047 O O . LEU A 1 385 ? 21.007 -4.380 -18.128 1.00 84.50 385 LEU A O 1
ATOM 3051 N N . GLY A 1 386 ? 18.935 -3.697 -17.598 1.00 91.12 386 GLY A N 1
ATOM 3052 C CA . GLY A 1 386 ? 19.366 -2.576 -16.763 1.00 91.12 386 GLY A CA 1
ATOM 3053 C C . GLY A 1 386 ? 20.204 -3.024 -15.563 1.00 91.12 386 GLY A C 1
ATOM 3054 O O . GLY A 1 386 ? 21.281 -2.469 -15.332 1.00 91.12 386 GLY A O 1
ATOM 3055 N N . VAL A 1 387 ? 19.772 -4.084 -14.870 1.00 83.44 387 VAL A N 1
ATOM 3056 C CA . VAL A 1 387 ? 20.519 -4.692 -13.758 1.00 83.44 387 VAL A CA 1
ATOM 3057 C C . VAL A 1 387 ? 21.887 -5.187 -14.229 1.00 83.44 387 VAL A C 1
ATOM 3059 O O . VAL A 1 387 ? 22.896 -4.837 -13.613 1.00 83.44 387 VAL A O 1
ATOM 3062 N N . MET A 1 388 ? 21.950 -5.893 -15.363 1.00 82.44 388 MET A N 1
ATOM 3063 C CA . MET A 1 388 ? 23.207 -6.389 -15.942 1.00 82.44 388 MET A CA 1
ATOM 3064 C C . MET A 1 388 ? 24.210 -5.265 -16.224 1.00 82.44 388 MET A C 1
ATOM 3066 O O . MET A 1 388 ? 25.391 -5.403 -15.902 1.00 82.44 388 MET A O 1
ATOM 3070 N N . TYR A 1 389 ? 23.757 -4.135 -16.779 1.00 91.00 389 TYR A N 1
ATOM 3071 C CA . TYR A 1 389 ? 24.617 -2.962 -16.972 1.00 91.00 389 TYR A CA 1
ATOM 3072 C C . TYR A 1 389 ? 25.006 -2.301 -15.649 1.00 91.00 389 TYR A C 1
ATOM 3074 O O . TYR A 1 389 ? 26.148 -1.876 -15.507 1.00 91.00 389 TYR A O 1
ATOM 3082 N N . SER A 1 390 ? 24.100 -2.219 -14.672 1.00 85.56 390 SER A N 1
ATOM 3083 C CA . SER A 1 390 ? 24.404 -1.586 -13.381 1.00 85.56 390 SER A CA 1
ATOM 3084 C C . SER A 1 390 ? 25.454 -2.356 -12.577 1.00 85.56 390 SER A C 1
ATOM 3086 O O . SER A 1 390 ? 26.304 -1.742 -11.936 1.00 85.56 390 SER A O 1
ATOM 3088 N N . GLN A 1 391 ? 25.416 -3.689 -12.656 1.00 79.94 391 GLN A N 1
ATOM 3089 C CA . GLN A 1 391 ? 26.302 -4.596 -11.927 1.00 79.94 391 GLN A CA 1
ATOM 3090 C C . GLN A 1 391 ? 27.559 -4.966 -12.729 1.00 79.94 391 GLN A C 1
ATOM 3092 O O . GLN A 1 391 ? 28.461 -5.597 -12.188 1.00 79.94 391 GLN A O 1
ATOM 3097 N N . GLY A 1 392 ? 27.637 -4.586 -14.011 1.00 86.06 392 GLY A N 1
ATOM 3098 C CA . GLY A 1 392 ? 28.749 -4.960 -14.892 1.00 86.06 392 GLY A CA 1
ATOM 3099 C C . GLY A 1 392 ? 28.791 -6.449 -15.232 1.00 86.06 392 GLY A C 1
ATOM 3100 O O . GLY A 1 392 ? 29.855 -6.978 -15.529 1.00 86.06 392 GLY A O 1
ATOM 3101 N N . LEU A 1 393 ? 27.640 -7.124 -15.176 1.00 80.31 393 LEU A N 1
ATOM 3102 C CA . LEU A 1 393 ? 27.492 -8.538 -15.530 1.00 80.31 393 LEU A CA 1
ATOM 3103 C C . LEU A 1 393 ? 27.150 -8.733 -17.011 1.00 80.31 393 LEU A C 1
ATOM 3105 O O . LEU A 1 393 ? 27.086 -9.862 -17.498 1.00 80.31 393 LEU A O 1
ATOM 3109 N N . TYR A 1 394 ? 26.894 -7.643 -17.738 1.00 82.88 394 TYR A N 1
ATOM 3110 C CA . TYR A 1 394 ? 26.628 -7.714 -19.165 1.00 82.88 394 TYR A CA 1
ATOM 3111 C C . TYR A 1 394 ? 27.874 -8.262 -19.901 1.00 82.88 394 TYR A C 1
ATOM 3113 O O . TYR A 1 394 ? 28.956 -7.687 -19.776 1.00 82.88 394 TYR A O 1
ATOM 3121 N N . PRO A 1 395 ? 27.751 -9.332 -20.710 1.00 79.75 395 PRO A N 1
ATOM 3122 C CA . PRO A 1 395 ? 28.892 -9.994 -21.335 1.00 79.75 395 PRO A CA 1
ATOM 3123 C C . PRO A 1 395 ? 29.791 -9.046 -22.134 1.00 79.75 395 PRO A C 1
ATOM 3125 O O . PRO A 1 395 ? 29.337 -8.359 -23.052 1.00 79.75 395 PRO A O 1
ATOM 3128 N N . GLY A 1 396 ? 31.081 -9.030 -21.791 1.00 85.00 396 GLY A N 1
ATOM 3129 C CA . GLY A 1 396 ? 32.090 -8.222 -22.478 1.00 85.00 396 GLY A CA 1
ATOM 3130 C C . GLY A 1 396 ? 31.953 -6.708 -22.276 1.00 85.00 396 GLY A C 1
ATOM 3131 O O . GLY A 1 396 ? 32.603 -5.950 -22.994 1.00 85.00 396 GLY A O 1
ATOM 3132 N N . LYS A 1 397 ? 31.120 -6.246 -21.333 1.00 90.12 397 LYS A N 1
ATOM 3133 C CA . LYS A 1 397 ? 30.945 -4.823 -21.020 1.00 90.12 397 LYS A CA 1
ATOM 3134 C C . LYS A 1 397 ? 31.122 -4.581 -19.525 1.00 90.12 397 LYS A C 1
ATOM 3136 O O . LYS A 1 397 ? 30.576 -5.301 -18.699 1.00 90.12 397 LYS A O 1
ATOM 3141 N N . ALA A 1 398 ? 31.867 -3.534 -19.186 1.00 91.94 398 ALA A N 1
ATOM 3142 C CA . ALA A 1 398 ? 31.961 -3.066 -17.810 1.00 91.94 398 ALA A CA 1
ATOM 3143 C C . ALA A 1 398 ? 30.628 -2.458 -17.339 1.00 91.94 398 ALA A C 1
ATOM 3145 O O . ALA A 1 398 ? 29.740 -2.165 -18.146 1.00 91.94 398 ALA A O 1
ATOM 3146 N N . ALA A 1 399 ? 30.505 -2.239 -16.028 1.00 89.56 399 ALA A N 1
ATOM 3147 C CA . ALA A 1 399 ? 29.345 -1.565 -15.461 1.00 89.56 399 ALA A CA 1
ATOM 3148 C C . ALA A 1 399 ? 29.161 -0.165 -16.073 1.00 89.56 399 ALA A C 1
ATOM 3150 O O . ALA A 1 399 ? 30.091 0.642 -16.100 1.00 89.56 399 ALA A O 1
ATOM 3151 N N . ASP A 1 400 ? 27.945 0.136 -16.524 1.00 94.69 400 ASP A N 1
ATOM 3152 C CA . ASP A 1 400 ? 27.582 1.420 -17.120 1.00 94.69 400 ASP A CA 1
ATOM 3153 C C . ASP A 1 400 ? 26.252 1.906 -16.537 1.00 94.69 400 ASP A C 1
ATOM 3155 O O . ASP A 1 400 ? 25.163 1.435 -16.881 1.00 94.69 400 ASP A O 1
ATOM 3159 N N . LYS A 1 401 ? 26.350 2.894 -15.641 1.00 91.69 401 LYS A N 1
ATOM 3160 C CA . LYS A 1 401 ? 25.196 3.490 -14.955 1.00 91.69 401 LYS A CA 1
ATOM 3161 C C . LYS A 1 401 ? 24.249 4.213 -15.910 1.00 91.69 401 LYS A C 1
ATOM 3163 O O . LYS A 1 401 ? 23.050 4.259 -15.646 1.00 91.69 401 LYS A O 1
ATOM 3168 N N . PHE A 1 402 ? 24.759 4.792 -16.998 1.00 96.62 402 PHE A N 1
ATOM 3169 C CA . PHE A 1 402 ? 23.912 5.491 -17.958 1.00 96.62 402 PHE A CA 1
ATOM 3170 C C . PHE A 1 402 ? 23.135 4.493 -18.813 1.00 96.62 402 PHE A C 1
ATOM 3172 O O . PHE A 1 402 ? 21.927 4.648 -18.975 1.00 96.62 402 PHE A O 1
ATOM 3179 N N . MET A 1 403 ? 23.784 3.424 -19.280 1.00 97.19 403 MET A N 1
ATOM 3180 C CA . MET A 1 403 ? 23.076 2.343 -19.969 1.00 97.19 403 MET A CA 1
ATOM 3181 C C . MET A 1 403 ? 22.040 1.683 -19.056 1.00 97.19 403 MET A C 1
ATOM 3183 O O . MET A 1 403 ? 20.894 1.527 -19.477 1.00 97.19 403 MET A O 1
ATOM 3187 N N . ALA A 1 404 ? 22.380 1.398 -17.795 1.00 95.50 404 ALA A N 1
ATOM 3188 C CA . ALA A 1 404 ? 21.417 0.902 -16.811 1.00 95.50 404 ALA A CA 1
ATOM 3189 C C . ALA A 1 404 ? 20.195 1.826 -16.691 1.00 95.50 404 ALA A C 1
ATOM 3191 O O . ALA A 1 404 ? 19.063 1.376 -16.851 1.00 95.50 404 ALA A O 1
ATOM 3192 N N . TYR A 1 405 ? 20.423 3.135 -16.533 1.00 97.06 405 TYR A N 1
ATOM 3193 C CA . TYR A 1 405 ? 19.368 4.149 -16.519 1.00 97.06 405 TYR A CA 1
ATOM 3194 C C . TYR A 1 405 ? 18.476 4.107 -17.769 1.00 97.06 405 TYR A C 1
ATOM 3196 O O . TYR A 1 405 ? 17.253 4.165 -17.643 1.00 97.06 405 TYR A O 1
ATOM 3204 N N . THR A 1 406 ? 19.045 3.974 -18.974 1.00 97.94 406 THR A N 1
ATOM 3205 C CA . THR A 1 406 ? 18.233 3.902 -20.205 1.00 97.94 406 THR A CA 1
ATOM 3206 C C . THR A 1 406 ? 17.310 2.685 -20.228 1.00 97.94 406 THR A C 1
ATOM 3208 O O . THR A 1 406 ? 16.170 2.786 -20.683 1.00 97.94 406 THR A O 1
ATOM 3211 N N . TYR A 1 407 ? 17.769 1.547 -19.707 1.00 96.88 407 TYR A N 1
ATOM 3212 C CA . TYR A 1 407 ? 16.970 0.330 -19.608 1.00 96.88 407 TYR A CA 1
ATOM 3213 C C . TYR A 1 407 ? 15.928 0.404 -18.488 1.00 96.88 407 TYR A C 1
ATOM 3215 O O . TYR A 1 407 ? 14.779 0.026 -18.714 1.00 96.88 407 TYR A O 1
ATOM 3223 N N . TYR A 1 408 ? 16.268 0.976 -17.330 1.00 96.56 408 TYR A N 1
ATOM 3224 C CA . TYR A 1 408 ? 15.300 1.248 -16.263 1.00 96.56 408 TYR A CA 1
ATOM 3225 C C . TYR A 1 408 ? 14.193 2.194 -16.726 1.00 96.56 408 TYR A C 1
ATOM 3227 O O . TYR A 1 408 ? 13.022 1.933 -16.468 1.00 96.56 408 TYR A O 1
ATOM 3235 N N . LEU A 1 409 ? 14.531 3.233 -17.497 1.00 97.38 409 LEU A N 1
ATOM 3236 C CA . LEU A 1 409 ? 13.544 4.134 -18.088 1.00 97.38 409 LEU A CA 1
ATOM 3237 C C . LEU A 1 409 ? 12.589 3.395 -19.037 1.00 97.38 409 LEU A C 1
ATOM 3239 O O . LEU A 1 409 ? 11.376 3.555 -18.917 1.00 97.38 409 LEU A O 1
ATOM 3243 N N . LYS A 1 410 ? 13.114 2.555 -19.942 1.00 96.88 410 LYS A N 1
ATOM 3244 C CA . LYS A 1 410 ? 12.285 1.716 -20.828 1.00 96.88 410 LYS A CA 1
ATOM 3245 C C . LYS A 1 410 ? 11.375 0.779 -20.031 1.00 96.88 410 LYS A C 1
ATOM 3247 O O . LYS A 1 410 ? 10.196 0.654 -20.347 1.00 96.88 410 LYS A O 1
ATOM 3252 N N . SER A 1 411 ? 11.924 0.128 -19.008 1.00 92.44 411 SER A N 1
ATOM 3253 C CA . SER A 1 411 ? 11.204 -0.791 -18.125 1.00 92.44 411 SER A CA 1
ATOM 3254 C C . SER A 1 411 ? 10.039 -0.095 -17.407 1.00 92.44 411 SER A C 1
ATOM 3256 O O . S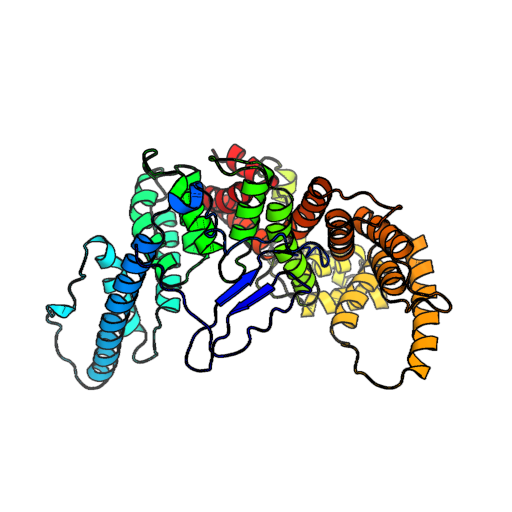ER A 1 411 ? 8.894 -0.545 -17.494 1.00 92.44 411 SER A O 1
ATOM 3258 N N . ALA A 1 412 ? 10.307 1.063 -16.796 1.00 95.38 412 ALA A N 1
ATOM 3259 C CA . ALA A 1 412 ? 9.313 1.884 -16.111 1.00 95.38 412 ALA A CA 1
ATOM 3260 C C . ALA A 1 412 ? 8.210 2.376 -17.062 1.00 95.38 412 ALA A C 1
ATOM 3262 O O . ALA A 1 412 ? 7.027 2.273 -16.749 1.00 95.38 412 ALA A O 1
ATOM 3263 N N . GLN A 1 413 ? 8.573 2.852 -18.260 1.00 95.56 413 GLN A N 1
ATOM 3264 C CA . GLN A 1 413 ? 7.611 3.289 -19.283 1.00 95.56 413 GLN A CA 1
ATOM 3265 C C . GLN A 1 413 ? 6.680 2.165 -19.755 1.00 95.56 413 GLN A C 1
ATOM 3267 O O . GLN A 1 413 ? 5.556 2.433 -20.172 1.00 95.56 413 GLN A O 1
ATOM 3272 N N . ARG A 1 414 ? 7.129 0.909 -19.664 1.00 91.25 414 ARG A N 1
ATOM 3273 C CA . ARG A 1 414 ? 6.336 -0.290 -19.967 1.00 91.25 414 ARG A CA 1
ATOM 3274 C C . ARG A 1 414 ? 5.615 -0.860 -18.735 1.00 91.25 414 ARG A C 1
ATOM 3276 O O . ARG A 1 414 ? 5.073 -1.959 -18.804 1.00 91.25 414 ARG A O 1
ATOM 3283 N N . GLY A 1 415 ? 5.607 -0.136 -17.614 1.00 89.38 415 GLY A N 1
ATOM 3284 C CA . GLY A 1 415 ? 4.824 -0.469 -16.423 1.00 89.38 415 GLY A CA 1
ATOM 3285 C C . GLY A 1 415 ? 5.435 -1.528 -15.503 1.00 89.38 415 GLY A C 1
ATOM 3286 O O . GLY A 1 415 ? 4.693 -2.190 -14.781 1.00 89.38 415 GLY A O 1
ATOM 3287 N N . ASN A 1 416 ? 6.757 -1.727 -15.510 1.00 86.06 416 ASN A N 1
ATOM 3288 C CA . ASN A 1 416 ? 7.409 -2.587 -14.516 1.00 86.06 416 ASN A CA 1
ATOM 3289 C C . ASN A 1 416 ? 7.763 -1.793 -13.243 1.00 86.06 416 ASN A C 1
ATOM 3291 O O . ASN A 1 416 ? 8.415 -0.750 -13.301 1.00 86.06 416 ASN A O 1
ATOM 3295 N N . ILE A 1 417 ? 7.323 -2.317 -12.092 1.00 90.25 417 ILE A N 1
ATOM 3296 C CA . ILE A 1 417 ? 7.467 -1.685 -10.772 1.00 90.25 417 ILE A CA 1
ATOM 3297 C C . ILE A 1 417 ? 8.933 -1.538 -10.361 1.00 90.25 417 ILE A C 1
ATOM 3299 O O . ILE A 1 417 ? 9.322 -0.471 -9.886 1.00 90.25 417 ILE A O 1
ATOM 3303 N N . ASP A 1 418 ? 9.750 -2.568 -10.569 1.00 88.56 418 ASP A N 1
ATOM 3304 C CA . ASP A 1 418 ? 11.169 -2.542 -10.203 1.00 88.56 418 ASP A CA 1
ATOM 3305 C C . ASP A 1 418 ? 11.937 -1.511 -11.033 1.00 88.56 418 ASP A C 1
ATOM 3307 O O . ASP A 1 418 ? 12.728 -0.738 -10.496 1.00 88.56 418 ASP A O 1
ATOM 3311 N N . GLY A 1 419 ? 11.635 -1.423 -12.329 1.00 91.25 419 GLY A N 1
ATOM 3312 C CA . GLY A 1 419 ? 12.160 -0.407 -13.231 1.00 91.25 419 GLY A CA 1
ATOM 3313 C C . GLY A 1 419 ? 11.780 1.000 -12.784 1.00 91.25 419 GLY A C 1
ATOM 3314 O O . GLY A 1 419 ? 12.633 1.886 -12.792 1.00 91.25 419 GLY A O 1
ATOM 3315 N N . SER A 1 420 ? 10.535 1.212 -12.343 1.00 95.94 420 SER A N 1
ATOM 3316 C CA . SER A 1 420 ? 10.089 2.496 -11.785 1.00 95.94 420 SER A CA 1
ATOM 3317 C C . SER A 1 420 ? 10.835 2.874 -10.503 1.00 95.94 420 SER A C 1
ATOM 3319 O O . SER A 1 420 ? 11.182 4.043 -10.342 1.00 95.94 420 SER A O 1
ATOM 3321 N N . ILE A 1 421 ? 11.112 1.913 -9.614 1.00 90.69 421 ILE A N 1
ATOM 3322 C CA . ILE A 1 421 ? 11.886 2.142 -8.382 1.00 90.69 421 ILE A CA 1
ATOM 3323 C C . ILE A 1 421 ? 13.325 2.529 -8.730 1.00 90.69 421 ILE A C 1
ATOM 3325 O O . ILE A 1 421 ? 13.786 3.589 -8.313 1.00 90.69 421 ILE A O 1
ATOM 3329 N N . GLN A 1 422 ? 13.997 1.732 -9.566 1.00 92.19 422 GLN A N 1
ATOM 3330 C CA . GLN A 1 422 ? 15.383 1.993 -9.966 1.00 92.19 422 GLN A CA 1
ATOM 3331 C C . GLN A 1 422 ? 15.532 3.318 -10.723 1.00 92.19 422 GLN A C 1
ATOM 3333 O O . GLN A 1 422 ? 16.487 4.065 -10.516 1.00 92.19 422 GLN A O 1
ATOM 3338 N N . LEU A 1 423 ? 14.572 3.649 -11.591 1.00 95.50 423 LEU A N 1
ATOM 3339 C CA . LEU A 1 423 ? 14.537 4.939 -12.276 1.00 95.50 423 LEU A CA 1
ATOM 3340 C C . LEU A 1 423 ? 14.449 6.098 -11.277 1.00 95.50 423 LEU A C 1
ATOM 3342 O O . LEU A 1 423 ? 15.140 7.108 -11.429 1.00 95.50 423 LEU A O 1
ATOM 3346 N N . ALA A 1 424 ? 13.602 5.955 -10.261 1.00 94.81 424 ALA A N 1
ATOM 3347 C CA . ALA A 1 424 ? 13.404 6.976 -9.252 1.00 94.81 424 ALA A CA 1
ATOM 3348 C C . ALA A 1 424 ? 14.643 7.144 -8.353 1.00 94.81 424 ALA A C 1
ATOM 3350 O O . ALA A 1 424 ? 15.041 8.283 -8.110 1.00 94.81 424 ALA A O 1
ATOM 3351 N N . ASP A 1 425 ? 15.319 6.054 -7.970 1.00 87.06 425 ASP A N 1
ATOM 3352 C CA . ASP A 1 425 ? 16.614 6.088 -7.266 1.00 87.06 425 ASP A CA 1
ATOM 3353 C C . ASP A 1 425 ? 17.684 6.847 -8.078 1.00 87.06 425 ASP A C 1
ATOM 3355 O O . ASP A 1 425 ? 18.439 7.671 -7.548 1.00 87.06 425 ASP A O 1
ATOM 3359 N N . VAL A 1 426 ? 17.719 6.649 -9.401 1.00 88.69 426 VAL A N 1
ATOM 3360 C CA . VAL A 1 426 ? 18.613 7.419 -10.280 1.00 88.69 426 VAL A CA 1
ATOM 3361 C C . VAL A 1 426 ? 18.213 8.896 -10.333 1.00 88.69 426 VAL A C 1
ATOM 3363 O O . VAL A 1 426 ? 19.080 9.762 -10.416 1.00 88.69 426 VAL A O 1
ATOM 3366 N N . TRP A 1 427 ? 16.926 9.235 -10.281 1.00 91.94 427 TRP A N 1
ATOM 3367 C CA . TRP A 1 427 ? 16.476 10.629 -10.329 1.00 91.94 427 TRP A CA 1
ATOM 3368 C C . TRP A 1 427 ? 16.642 11.388 -9.008 1.00 91.94 427 TRP A C 1
ATOM 3370 O O . TRP A 1 427 ? 16.820 12.608 -9.048 1.00 91.94 427 TRP A O 1
ATOM 3380 N N . THR A 1 428 ? 16.662 10.726 -7.851 1.00 86.50 428 THR A N 1
ATOM 3381 C CA . THR A 1 428 ? 16.949 11.397 -6.566 1.00 86.50 428 THR A CA 1
ATOM 3382 C C . THR A 1 428 ? 18.415 11.783 -6.403 1.00 86.50 428 THR A C 1
ATOM 3384 O O . THR A 1 428 ? 18.717 12.751 -5.701 1.00 86.50 428 THR A O 1
ATOM 3387 N N . THR A 1 429 ? 19.324 11.084 -7.083 1.00 83.38 429 THR A N 1
ATOM 3388 C CA . THR A 1 429 ? 20.776 11.324 -7.027 1.00 83.38 429 THR A CA 1
ATOM 3389 C C . THR A 1 429 ? 21.308 12.031 -8.277 1.00 83.38 429 THR A C 1
ATOM 3391 O O . THR A 1 429 ? 22.125 12.947 -8.181 1.00 83.38 429 THR A O 1
ATOM 3394 N N . GLY A 1 430 ? 20.788 11.678 -9.451 1.00 87.50 430 GLY A N 1
ATOM 3395 C CA . GLY A 1 430 ? 21.306 12.079 -10.756 1.00 87.50 430 GLY A CA 1
ATOM 3396 C C . GLY A 1 430 ? 22.551 11.283 -11.174 1.00 87.50 430 GLY A C 1
ATOM 3397 O O . GLY A 1 430 ? 23.192 10.599 -10.381 1.00 87.50 430 GLY A O 1
ATOM 3398 N N . ILE A 1 431 ? 22.929 11.408 -12.447 1.00 88.62 431 ILE A N 1
ATOM 3399 C CA . ILE A 1 431 ? 24.197 10.898 -12.988 1.00 88.62 431 ILE A CA 1
ATOM 3400 C C . ILE A 1 431 ? 25.015 12.111 -13.447 1.00 88.62 431 ILE A C 1
ATOM 3402 O O . ILE A 1 431 ? 24.595 12.787 -14.394 1.00 88.62 431 ILE A O 1
ATOM 3406 N N . PRO A 1 432 ? 26.173 12.405 -12.827 1.00 89.00 432 PRO A N 1
ATOM 3407 C CA . PRO A 1 432 ? 26.984 13.570 -13.172 1.00 89.00 432 PRO A CA 1
ATOM 3408 C C . PRO A 1 432 ? 27.245 13.686 -14.680 1.00 89.00 432 PRO A C 1
ATOM 3410 O O . PRO A 1 432 ? 27.669 12.731 -15.327 1.00 89.00 432 PRO A O 1
ATOM 3413 N N . GLY A 1 433 ? 26.940 14.851 -15.257 1.00 91.50 433 GLY A N 1
ATOM 3414 C CA . GLY A 1 433 ? 27.139 15.134 -16.685 1.00 91.50 433 GLY A CA 1
ATOM 3415 C C . GLY A 1 433 ? 26.197 14.411 -17.661 1.00 91.50 433 GLY A C 1
ATOM 3416 O O . GLY A 1 433 ? 26.287 14.659 -18.862 1.00 91.50 433 GLY A O 1
ATOM 3417 N N . ARG A 1 434 ? 25.287 13.543 -17.191 1.00 95.06 434 ARG A N 1
ATOM 3418 C CA . ARG A 1 434 ? 24.380 12.755 -18.052 1.00 95.06 434 ARG A CA 1
ATOM 3419 C C . ARG A 1 434 ? 22.902 12.895 -17.686 1.00 95.06 434 ARG A C 1
ATOM 3421 O O . ARG A 1 434 ? 22.074 13.051 -18.576 1.00 95.06 434 ARG A O 1
ATOM 3428 N N . VAL A 1 435 ? 22.565 12.848 -16.397 1.00 94.12 435 VAL A N 1
ATOM 3429 C CA . VAL A 1 435 ? 21.183 12.896 -15.890 1.00 94.12 435 VAL A CA 1
ATOM 3430 C C . VAL A 1 435 ? 21.117 13.874 -14.722 1.00 94.12 435 VAL A C 1
ATOM 3432 O O . VAL A 1 435 ? 21.785 13.690 -13.708 1.00 94.12 435 VAL A O 1
ATOM 3435 N N . LYS A 1 436 ? 20.310 14.929 -14.855 1.00 93.06 436 LYS A N 1
ATOM 3436 C CA . LYS A 1 436 ? 20.090 15.891 -13.768 1.00 93.06 436 LYS A CA 1
ATOM 3437 C C . LYS A 1 436 ? 19.233 15.264 -12.666 1.00 93.06 436 LYS A C 1
ATOM 3439 O O . LYS A 1 436 ? 18.358 14.452 -12.953 1.00 93.06 436 LYS A O 1
ATOM 3444 N N . ARG A 1 437 ? 19.457 15.696 -11.424 1.00 90.25 437 ARG A N 1
ATOM 3445 C CA . ARG A 1 437 ? 18.623 15.351 -10.269 1.00 90.25 437 ARG A CA 1
ATOM 3446 C C . ARG A 1 437 ? 17.194 15.880 -10.457 1.00 90.25 437 ARG A C 1
ATOM 3448 O O . ARG A 1 437 ? 17.016 17.044 -10.812 1.00 90.25 437 ARG A O 1
ATOM 3455 N N . ARG A 1 438 ? 16.195 15.028 -10.224 1.00 92.19 438 ARG A N 1
ATOM 3456 C CA . ARG A 1 438 ? 14.761 15.253 -10.470 1.00 92.19 438 ARG A CA 1
ATOM 3457 C C . ARG A 1 438 ? 13.895 14.584 -9.379 1.00 92.19 438 ARG A C 1
ATOM 3459 O O . ARG A 1 438 ? 13.164 13.637 -9.667 1.00 92.19 438 ARG A O 1
ATOM 3466 N N . PRO A 1 439 ? 13.946 15.050 -8.118 1.00 84.69 439 PRO A N 1
ATOM 3467 C CA . PRO A 1 439 ? 13.278 14.371 -7.002 1.00 84.69 439 PRO A CA 1
ATOM 3468 C C . PRO A 1 439 ? 11.746 14.403 -7.116 1.00 84.69 439 PRO A C 1
ATOM 3470 O O . PRO A 1 439 ? 11.083 13.428 -6.783 1.00 84.69 439 PRO A O 1
ATOM 3473 N N . ALA A 1 440 ? 11.167 15.478 -7.663 1.00 90.56 440 ALA A N 1
ATOM 3474 C CA . ALA A 1 440 ? 9.723 15.568 -7.887 1.00 90.56 440 ALA A CA 1
ATOM 3475 C C . ALA A 1 440 ? 9.217 14.497 -8.871 1.00 90.56 440 ALA A C 1
ATOM 3477 O O . ALA A 1 440 ? 8.169 13.897 -8.647 1.00 90.56 440 ALA A O 1
ATOM 3478 N N . ASP A 1 441 ? 9.982 14.213 -9.927 1.00 94.31 441 ASP A N 1
ATOM 3479 C CA . ASP A 1 441 ? 9.643 13.156 -10.879 1.00 94.31 441 ASP A CA 1
ATOM 3480 C C . ASP A 1 441 ? 9.865 11.762 -10.282 1.00 94.31 441 ASP A C 1
ATOM 3482 O O . ASP A 1 441 ? 9.079 10.850 -10.537 1.00 94.31 441 ASP A O 1
ATOM 3486 N N . ALA A 1 442 ? 10.901 11.598 -9.448 1.00 93.00 442 ALA A N 1
ATOM 3487 C CA . ALA A 1 442 ? 11.143 10.359 -8.713 1.00 93.00 442 ALA A CA 1
ATOM 3488 C C . ALA A 1 442 ? 9.937 10.006 -7.831 1.00 93.00 442 ALA A C 1
ATOM 3490 O O . ALA A 1 442 ? 9.436 8.884 -7.901 1.00 93.00 442 ALA A O 1
ATOM 3491 N N . VAL A 1 443 ? 9.411 10.987 -7.083 1.00 94.56 443 VAL A N 1
ATOM 3492 C CA . VAL A 1 443 ? 8.208 10.841 -6.246 1.00 94.56 443 VAL A CA 1
ATOM 3493 C C . VAL A 1 443 ? 7.019 10.313 -7.039 1.00 94.56 443 VAL A C 1
ATOM 3495 O O . VAL A 1 443 ? 6.296 9.466 -6.526 1.00 94.56 443 VAL A O 1
ATOM 3498 N N . LEU A 1 444 ? 6.799 10.771 -8.274 1.00 94.88 444 LEU A N 1
ATOM 3499 C CA . LEU A 1 444 ? 5.670 10.304 -9.084 1.00 94.88 444 LEU A CA 1
ATOM 3500 C C . LEU A 1 444 ? 5.771 8.805 -9.400 1.00 94.88 444 LEU A C 1
ATOM 3502 O O . LEU A 1 444 ? 4.779 8.091 -9.256 1.00 94.88 444 LEU A O 1
ATOM 3506 N N . TRP A 1 445 ? 6.962 8.316 -9.756 1.00 95.25 445 TRP A N 1
ATOM 3507 C CA . TRP A 1 445 ? 7.178 6.896 -10.050 1.00 95.25 445 TRP A CA 1
ATOM 3508 C C . TRP A 1 445 ? 7.098 6.011 -8.813 1.00 95.25 445 TRP A C 1
ATOM 3510 O O . TRP A 1 445 ? 6.413 4.988 -8.852 1.00 95.25 445 TRP A O 1
ATOM 3520 N N . VAL A 1 446 ? 7.733 6.399 -7.699 1.00 93.81 446 VAL A N 1
ATOM 3521 C CA . VAL A 1 446 ? 7.622 5.600 -6.466 1.00 93.81 446 VAL A CA 1
ATOM 3522 C C . VAL A 1 446 ? 6.236 5.685 -5.853 1.00 93.81 446 VAL A C 1
ATOM 3524 O O . VAL A 1 446 ? 5.785 4.700 -5.281 1.00 93.81 446 VAL A O 1
ATOM 3527 N N . LYS A 1 447 ? 5.513 6.801 -6.014 1.00 95.69 447 LYS A N 1
ATOM 3528 C CA . LYS A 1 447 ? 4.099 6.887 -5.635 1.00 95.69 447 LYS A CA 1
ATOM 3529 C C . LYS A 1 447 ? 3.274 5.900 -6.453 1.00 95.69 447 LYS A C 1
ATOM 3531 O O . LYS A 1 447 ? 2.504 5.149 -5.867 1.00 95.69 447 LYS A O 1
ATOM 3536 N N . TRP A 1 448 ? 3.444 5.874 -7.775 1.00 94.88 448 TRP A N 1
ATOM 3537 C CA . TRP A 1 448 ? 2.737 4.930 -8.640 1.00 94.88 448 TRP A CA 1
ATOM 3538 C C . TRP A 1 448 ? 3.027 3.475 -8.242 1.00 94.88 448 TRP A C 1
ATOM 3540 O O . TRP A 1 448 ? 2.095 2.700 -8.038 1.00 94.88 448 TRP A O 1
ATOM 3550 N N . ALA A 1 449 ? 4.297 3.119 -8.034 1.00 94.69 449 ALA A N 1
ATOM 3551 C CA . ALA A 1 449 ? 4.689 1.793 -7.558 1.00 94.69 449 ALA A CA 1
ATOM 3552 C C . ALA A 1 449 ? 4.082 1.474 -6.180 1.00 94.69 449 ALA A C 1
ATOM 3554 O O . ALA A 1 449 ? 3.517 0.401 -5.976 1.00 94.69 449 ALA A O 1
ATOM 3555 N N . ALA A 1 450 ? 4.130 2.425 -5.245 1.00 94.81 450 ALA A N 1
ATOM 3556 C CA . ALA A 1 450 ? 3.540 2.292 -3.920 1.00 94.81 450 ALA A CA 1
ATOM 3557 C C . ALA A 1 450 ? 2.013 2.127 -3.969 1.00 94.81 450 ALA A C 1
ATOM 3559 O O . ALA A 1 450 ? 1.449 1.410 -3.146 1.00 94.81 450 ALA A O 1
ATOM 3560 N N . GLU A 1 451 ? 1.323 2.740 -4.929 1.00 94.31 451 GLU A N 1
ATOM 3561 C CA . GLU A 1 451 ? -0.120 2.576 -5.133 1.00 94.31 451 GLU A CA 1
ATOM 3562 C C . GLU A 1 451 ? -0.503 1.187 -5.658 1.00 94.31 451 GLU A C 1
ATOM 3564 O O . GLU A 1 451 ? -1.670 0.837 -5.570 1.00 94.31 451 GLU A O 1
ATOM 3569 N N . HIS A 1 452 ? 0.445 0.356 -6.107 1.00 90.69 452 HIS A N 1
ATOM 3570 C CA . HIS A 1 452 ? 0.194 -1.040 -6.501 1.00 90.69 452 HIS A CA 1
ATOM 3571 C C . HIS A 1 452 ? 0.338 -2.040 -5.339 1.00 90.69 452 HIS A C 1
ATOM 3573 O O . HIS A 1 452 ? 0.308 -3.254 -5.547 1.00 90.69 452 HIS A O 1
ATOM 3579 N N . ASN A 1 453 ? 0.488 -1.562 -4.099 1.00 91.06 453 ASN A N 1
ATOM 3580 C CA . ASN A 1 453 ? 0.645 -2.437 -2.940 1.00 91.06 453 ASN A CA 1
ATOM 3581 C C . ASN A 1 453 ? -0.653 -3.200 -2.607 1.00 91.06 453 ASN A C 1
ATOM 3583 O O . ASN A 1 453 ? -1.728 -2.613 -2.464 1.00 91.06 453 ASN A O 1
ATOM 3587 N N . GLY A 1 454 ? -0.552 -4.512 -2.383 1.00 87.88 454 GLY A N 1
ATOM 3588 C CA . GLY A 1 454 ? -1.740 -5.355 -2.220 1.00 87.88 454 GLY A CA 1
ATOM 3589 C C . GLY A 1 454 ? -2.576 -5.098 -0.954 1.00 87.88 454 GLY A C 1
ATOM 3590 O O . GLY A 1 454 ? -3.743 -5.490 -0.868 1.00 87.88 454 GLY A O 1
ATOM 3591 N N . HIS A 1 455 ? -2.020 -4.411 0.051 1.00 89.25 455 HIS A N 1
ATOM 3592 C CA . HIS A 1 455 ? -2.783 -4.014 1.237 1.00 89.25 455 HIS A CA 1
ATOM 3593 C C . HIS A 1 455 ? -3.762 -2.877 0.943 1.00 89.25 455 HIS A C 1
ATOM 3595 O O . HIS A 1 455 ? -4.858 -2.874 1.508 1.00 89.25 455 HIS A O 1
ATOM 3601 N N . LEU A 1 456 ? -3.395 -1.942 0.059 1.00 93.06 456 LEU A N 1
ATOM 3602 C CA . LEU A 1 456 ? -4.317 -0.925 -0.440 1.00 93.06 456 LEU A CA 1
ATOM 3603 C C . LEU A 1 456 ? -5.475 -1.584 -1.199 1.00 93.06 456 LEU A C 1
ATOM 3605 O O . LEU A 1 456 ? -6.628 -1.258 -0.924 1.00 93.06 456 LEU A O 1
ATOM 3609 N N . GLY A 1 457 ? -5.189 -2.582 -2.041 1.00 91.56 457 GLY A N 1
ATOM 3610 C CA . GLY A 1 457 ? -6.212 -3.332 -2.778 1.00 91.56 457 GLY A CA 1
ATOM 3611 C C . GLY A 1 457 ? -7.217 -4.014 -1.850 1.00 91.56 457 GLY A C 1
ATOM 3612 O O . GLY A 1 457 ? -8.427 -3.875 -2.023 1.00 91.56 457 GLY A O 1
ATOM 3613 N N . MET A 1 458 ? -6.743 -4.627 -0.760 1.00 90.44 458 MET A N 1
ATOM 3614 C CA . MET A 1 458 ? -7.625 -5.180 0.276 1.00 90.44 458 MET A CA 1
ATOM 3615 C C . MET A 1 458 ? -8.533 -4.121 0.932 1.00 90.44 458 MET A C 1
ATOM 3617 O O . MET A 1 458 ? -9.678 -4.429 1.272 1.00 90.44 458 MET A O 1
ATOM 3621 N N . VAL A 1 459 ? -8.053 -2.893 1.166 1.00 92.94 459 VAL A N 1
ATOM 3622 C CA . VAL A 1 459 ? -8.892 -1.820 1.739 1.00 92.94 459 VAL A CA 1
ATOM 3623 C C . VAL A 1 459 ? -9.954 -1.360 0.746 1.00 92.94 459 VAL A C 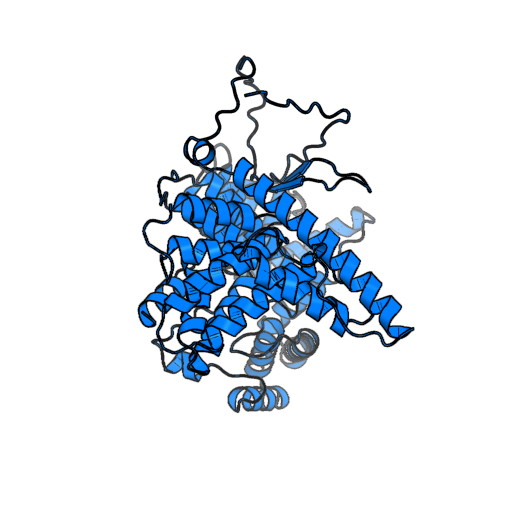1
ATOM 3625 O O . VAL A 1 459 ? -11.114 -1.232 1.135 1.00 92.94 459 VAL A O 1
ATOM 3628 N N . LEU A 1 460 ? -9.590 -1.183 -0.525 1.00 93.88 460 LEU A N 1
ATOM 3629 C CA . LEU A 1 460 ? -10.528 -0.801 -1.584 1.00 93.88 460 LEU A CA 1
ATOM 3630 C C . LEU A 1 460 ? -11.601 -1.870 -1.802 1.00 93.88 460 LEU A C 1
ATOM 3632 O O . LEU A 1 460 ? -12.782 -1.539 -1.879 1.00 93.88 460 LEU A O 1
ATOM 3636 N N . ARG A 1 461 ? -11.224 -3.154 -1.796 1.00 91.62 461 ARG A N 1
ATOM 3637 C CA . ARG A 1 461 ? -12.188 -4.258 -1.880 1.00 91.62 461 ARG A CA 1
ATOM 3638 C C . ARG A 1 461 ? -13.164 -4.250 -0.707 1.00 91.62 461 ARG A C 1
ATOM 3640 O O . ARG A 1 461 ? -14.362 -4.356 -0.918 1.00 91.62 461 ARG A O 1
ATOM 3647 N N . LYS A 1 462 ? -12.691 -4.032 0.527 1.00 92.00 462 LYS A N 1
ATOM 3648 C CA . LYS A 1 462 ? -13.581 -3.894 1.698 1.00 92.00 462 LYS A CA 1
ATOM 3649 C C . LYS A 1 462 ? -14.544 -2.718 1.568 1.00 92.00 462 LYS A C 1
ATOM 3651 O O . LYS A 1 462 ? -15.675 -2.824 2.042 1.00 92.00 462 LYS A O 1
ATOM 3656 N N . ALA A 1 463 ? -14.102 -1.616 0.964 1.00 94.19 463 ALA A N 1
ATOM 3657 C CA . ALA A 1 463 ? -14.955 -0.467 0.689 1.00 94.19 463 ALA A CA 1
ATOM 3658 C C . ALA A 1 463 ? -16.074 -0.846 -0.288 1.00 94.19 463 ALA A C 1
ATOM 3660 O O . ALA A 1 463 ? -17.251 -0.659 0.019 1.00 94.19 463 ALA A O 1
ATOM 3661 N N . LEU A 1 464 ? -15.702 -1.477 -1.402 1.00 92.94 464 LEU A N 1
ATOM 3662 C CA . LEU A 1 464 ? -16.621 -1.924 -2.442 1.00 92.94 464 LEU A CA 1
ATOM 3663 C C . LEU A 1 464 ? -17.607 -2.995 -1.945 1.00 92.94 464 LEU A C 1
ATOM 3665 O O . LEU A 1 464 ? -18.807 -2.890 -2.175 1.00 92.94 464 LEU A O 1
ATOM 3669 N N . ASP A 1 465 ? -17.138 -3.982 -1.181 1.00 91.56 465 ASP A N 1
ATOM 3670 C CA . ASP A 1 465 ? -17.998 -5.009 -0.585 1.00 91.56 465 ASP A CA 1
ATOM 3671 C C . ASP A 1 465 ? -18.996 -4.409 0.415 1.00 91.56 465 ASP A C 1
ATOM 3673 O O . ASP A 1 465 ? -20.117 -4.897 0.552 1.00 91.56 465 ASP A O 1
ATOM 3677 N N . SER A 1 466 ? -18.586 -3.370 1.152 1.00 92.19 466 SER A N 1
ATOM 3678 C CA . SER A 1 466 ? -19.478 -2.650 2.070 1.00 92.19 466 SER A CA 1
ATOM 3679 C C . SER A 1 466 ? -20.526 -1.858 1.288 1.00 92.19 466 SER A C 1
ATOM 3681 O O . SER A 1 466 ? -21.697 -1.880 1.659 1.00 92.19 466 SER A O 1
ATOM 3683 N N . TYR A 1 467 ? -20.133 -1.250 0.165 1.00 92.62 467 TYR A N 1
ATOM 3684 C CA . TYR A 1 467 ? -21.044 -0.569 -0.753 1.00 92.62 467 TYR A CA 1
ATOM 3685 C C . TYR A 1 467 ? -22.105 -1.525 -1.316 1.00 92.62 467 TYR A C 1
ATOM 3687 O O . TYR A 1 467 ? -23.295 -1.243 -1.196 1.00 92.62 467 TYR A O 1
ATOM 3695 N N . PHE A 1 468 ? -21.711 -2.700 -1.823 1.00 90.50 468 PHE A N 1
ATOM 3696 C CA . PHE A 1 468 ? -22.662 -3.702 -2.327 1.00 90.50 468 PHE A CA 1
ATOM 3697 C C . PHE A 1 468 ? -23.612 -4.246 -1.253 1.00 90.50 468 PHE A C 1
ATOM 3699 O O . PHE A 1 468 ? -24.736 -4.631 -1.560 1.00 90.50 468 PHE A O 1
ATOM 3706 N N . LYS A 1 469 ? -23.192 -4.251 0.016 1.00 90.81 469 LYS A N 1
ATOM 3707 C CA . LYS A 1 469 ? -24.043 -4.628 1.158 1.00 90.81 469 LYS A CA 1
ATOM 3708 C C . LYS A 1 469 ? -24.975 -3.504 1.625 1.00 90.81 469 LYS A C 1
ATOM 3710 O O . LYS A 1 469 ? -25.746 -3.727 2.553 1.00 90.81 469 LYS A O 1
ATOM 3715 N N . GLY A 1 470 ? -24.892 -2.313 1.030 1.00 89.00 470 GLY A N 1
ATOM 3716 C CA . GLY A 1 470 ? -25.646 -1.131 1.453 1.00 89.00 470 GLY A CA 1
ATOM 3717 C C . GLY A 1 470 ? -25.115 -0.464 2.728 1.00 89.00 470 GLY A C 1
ATOM 3718 O O . GLY A 1 470 ? -25.781 0.405 3.286 1.00 89.00 470 GLY A O 1
ATOM 3719 N N . ASP A 1 471 ? -23.921 -0.835 3.202 1.00 89.44 471 ASP A N 1
ATOM 3720 C CA . ASP A 1 471 ? -23.273 -0.231 4.373 1.00 89.44 471 ASP A CA 1
ATOM 3721 C C . ASP A 1 471 ? -22.473 1.011 3.945 1.00 89.44 471 ASP A C 1
ATOM 3723 O O . ASP A 1 471 ? -21.246 0.982 3.788 1.00 89.44 471 ASP A O 1
ATOM 3727 N N . SER A 1 472 ? -23.198 2.107 3.703 1.00 87.94 472 SER A N 1
ATOM 3728 C CA . SER A 1 472 ? -22.647 3.364 3.178 1.00 87.94 472 SER A CA 1
ATOM 3729 C C . SER A 1 472 ? -21.588 3.981 4.091 1.00 87.94 472 SER A C 1
ATOM 3731 O O . SER A 1 472 ? -20.559 4.449 3.604 1.00 87.94 472 SER A O 1
ATOM 3733 N N . LEU A 1 473 ? -21.783 3.929 5.414 1.00 87.44 473 LEU A N 1
ATOM 3734 C CA . LEU A 1 473 ? -20.828 4.465 6.385 1.00 87.44 473 LEU A CA 1
ATOM 3735 C C . LEU A 1 473 ? -19.497 3.708 6.334 1.00 87.44 473 LEU A C 1
ATOM 3737 O O . LEU A 1 473 ? -18.436 4.333 6.332 1.00 87.44 473 LEU A O 1
ATOM 3741 N N . MET A 1 474 ? -19.527 2.373 6.284 1.00 90.81 474 MET A N 1
ATOM 3742 C CA . MET A 1 474 ? -18.292 1.592 6.188 1.00 90.81 474 MET A CA 1
ATOM 3743 C C . MET A 1 474 ? -17.627 1.713 4.822 1.00 90.81 474 MET A C 1
ATOM 3745 O O . MET A 1 474 ? -16.397 1.771 4.768 1.00 90.81 474 MET A O 1
ATOM 3749 N N . ALA A 1 475 ? -18.409 1.771 3.741 1.00 93.19 475 ALA A N 1
ATOM 3750 C CA . ALA A 1 475 ? -17.881 2.036 2.407 1.00 93.19 475 ALA A CA 1
ATOM 3751 C C . ALA A 1 475 ? -17.120 3.368 2.392 1.00 93.19 475 ALA A C 1
ATOM 3753 O O . ALA A 1 475 ? -15.935 3.395 2.051 1.00 93.19 475 ALA A O 1
ATOM 3754 N N . LEU A 1 476 ? -17.761 4.440 2.873 1.00 92.06 476 LEU A N 1
ATOM 3755 C CA . LEU A 1 476 ? -17.158 5.763 2.986 1.00 92.06 476 LEU A CA 1
ATOM 3756 C C . LEU A 1 476 ? -15.901 5.725 3.862 1.00 92.06 476 LEU A C 1
ATOM 3758 O 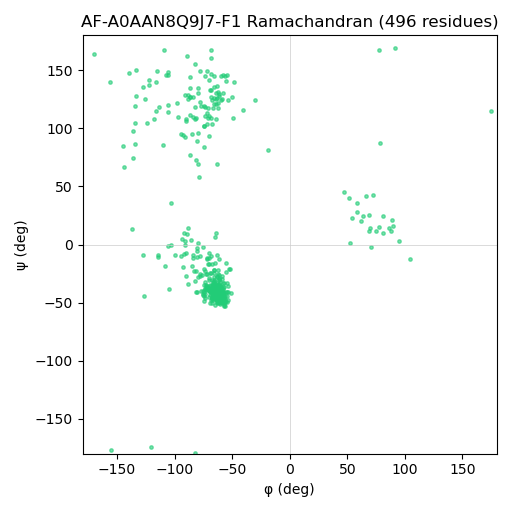O . LEU A 1 476 ? -14.871 6.251 3.461 1.00 92.06 476 LEU A O 1
ATOM 3762 N N . LEU A 1 477 ? -15.935 5.060 5.021 1.00 91.94 477 LEU A N 1
ATOM 3763 C CA . LEU A 1 477 ? -14.786 4.948 5.929 1.00 91.94 477 LEU A CA 1
ATOM 3764 C C . LEU A 1 477 ? -13.574 4.278 5.280 1.00 91.94 477 LEU A C 1
ATOM 3766 O O . LEU A 1 477 ? -12.457 4.782 5.407 1.00 91.94 477 LEU A O 1
ATOM 3770 N N . TYR A 1 478 ? -13.768 3.163 4.576 1.00 94.81 478 TYR A N 1
ATOM 3771 C CA . TYR A 1 478 ? -12.667 2.489 3.891 1.00 94.81 478 TYR A CA 1
ATOM 3772 C C . TYR A 1 478 ? -12.141 3.299 2.702 1.00 94.81 478 TYR A C 1
ATOM 3774 O O . TYR A 1 478 ? -10.921 3.385 2.539 1.00 94.81 478 TYR A O 1
ATOM 3782 N N . TYR A 1 479 ? -13.018 3.944 1.923 1.00 95.62 479 TYR A N 1
ATOM 3783 C CA . TYR A 1 479 ? -12.573 4.858 0.873 1.00 95.62 479 TYR A CA 1
ATOM 3784 C C . TYR A 1 479 ? -11.828 6.062 1.454 1.00 95.62 479 TYR A C 1
ATOM 3786 O O . TYR A 1 479 ? -10.749 6.368 0.961 1.00 95.62 479 TYR A O 1
ATOM 3794 N N . MET A 1 480 ? -12.285 6.667 2.555 1.00 93.56 480 MET A N 1
ATOM 3795 C CA . MET A 1 480 ? -11.568 7.765 3.216 1.00 93.56 480 MET A CA 1
ATOM 3796 C C . MET A 1 480 ? -10.184 7.332 3.686 1.00 93.56 480 MET A C 1
ATOM 3798 O O . MET A 1 480 ? -9.226 8.063 3.472 1.00 93.56 480 MET A O 1
ATOM 3802 N N . MET A 1 481 ? -10.030 6.131 4.258 1.00 94.06 481 MET A N 1
ATOM 3803 C CA . MET A 1 481 ? -8.709 5.630 4.659 1.00 94.06 481 MET A CA 1
ATOM 3804 C C . MET A 1 481 ? -7.709 5.583 3.495 1.00 94.06 481 MET A C 1
ATOM 3806 O O . MET A 1 481 ? -6.525 5.843 3.713 1.00 94.06 481 MET A O 1
ATOM 3810 N N . ALA A 1 482 ? -8.165 5.249 2.284 1.00 95.00 482 ALA A N 1
ATOM 3811 C CA . ALA A 1 482 ? -7.346 5.251 1.073 1.00 95.00 482 ALA A CA 1
ATOM 3812 C C . ALA A 1 482 ? -7.195 6.662 0.466 1.00 95.00 482 ALA A C 1
ATOM 3814 O O . ALA A 1 482 ? -6.097 7.047 0.068 1.00 95.00 482 ALA A O 1
ATOM 3815 N N . ALA A 1 483 ? -8.265 7.458 0.451 1.00 94.25 483 ALA A N 1
ATOM 3816 C CA . ALA A 1 483 ? -8.307 8.813 -0.098 1.00 94.25 483 ALA A CA 1
ATOM 3817 C C . ALA A 1 483 ? -7.373 9.771 0.653 1.00 94.25 483 ALA A C 1
ATOM 3819 O O . ALA A 1 483 ? -6.566 10.469 0.045 1.00 94.25 483 ALA A O 1
ATOM 3820 N N . GLU A 1 484 ? -7.418 9.719 1.984 1.00 91.75 484 GLU A N 1
ATOM 3821 C CA . GLU A 1 484 ? -6.537 10.444 2.905 1.00 91.75 484 GLU A CA 1
ATOM 3822 C C . GLU A 1 484 ? -5.087 9.937 2.870 1.00 91.75 484 GLU A C 1
ATOM 3824 O O . GLU A 1 484 ? -4.199 10.555 3.456 1.00 91.75 484 GLU A O 1
ATOM 3829 N N . SER A 1 485 ? -4.835 8.805 2.202 1.00 91.75 485 SER A N 1
ATOM 3830 C CA . SER A 1 485 ? -3.488 8.317 1.883 1.00 91.75 485 SER A CA 1
ATOM 3831 C C . SER A 1 485 ? -2.987 8.819 0.521 1.00 91.75 485 SER A C 1
ATOM 3833 O O . SER A 1 485 ? -1.897 8.453 0.090 1.00 91.75 485 SER A O 1
ATOM 3835 N N . GLY A 1 486 ? -3.772 9.654 -0.167 1.00 90.00 486 GLY A N 1
ATOM 3836 C CA . GLY A 1 486 ? -3.421 10.245 -1.454 1.00 90.00 486 GLY A CA 1
ATOM 3837 C C . GLY A 1 486 ? -3.785 9.417 -2.683 1.00 90.00 486 GLY A C 1
ATOM 3838 O O . GLY A 1 486 ? -3.319 9.747 -3.776 1.00 90.00 486 GLY A O 1
ATOM 3839 N N . PHE A 1 487 ? -4.585 8.357 -2.520 1.00 94.56 487 PHE A N 1
ATOM 3840 C CA . PHE A 1 487 ? -5.019 7.511 -3.630 1.00 94.56 487 PHE A CA 1
ATOM 3841 C C . PHE A 1 487 ? -6.207 8.143 -4.368 1.00 94.56 487 PHE A C 1
ATOM 3843 O O . PHE A 1 487 ? -7.334 8.171 -3.865 1.00 94.56 487 PHE A O 1
ATOM 3850 N N . ALA A 1 488 ? -5.956 8.632 -5.583 1.00 91.50 488 ALA A N 1
ATOM 3851 C CA . ALA A 1 488 ? -6.898 9.455 -6.345 1.00 91.50 488 ALA A CA 1
ATOM 3852 C C . ALA A 1 488 ? -8.240 8.758 -6.636 1.00 91.50 488 ALA A C 1
ATOM 3854 O O . ALA A 1 488 ? -9.298 9.375 -6.511 1.00 91.50 488 ALA A O 1
ATOM 3855 N N . ALA A 1 489 ? -8.235 7.461 -6.972 1.00 90.94 489 ALA A N 1
ATOM 3856 C CA . ALA A 1 489 ? -9.485 6.752 -7.249 1.00 90.94 489 ALA A CA 1
ATOM 3857 C C . ALA A 1 489 ? -10.378 6.643 -6.000 1.00 90.94 489 ALA A C 1
ATOM 3859 O O . ALA A 1 489 ? -11.599 6.715 -6.126 1.00 90.94 489 ALA A O 1
ATOM 3860 N N . ALA A 1 490 ? -9.799 6.546 -4.796 1.00 94.25 490 ALA A N 1
ATOM 3861 C CA . ALA A 1 490 ? -10.573 6.593 -3.555 1.00 94.25 490 ALA A CA 1
ATOM 3862 C C . ALA A 1 490 ? -11.057 8.007 -3.210 1.00 94.25 490 ALA A C 1
ATOM 3864 O O . ALA A 1 490 ? -12.167 8.139 -2.707 1.00 94.25 490 ALA A O 1
ATOM 3865 N N . GLN A 1 491 ? -10.278 9.055 -3.510 1.00 93.56 491 GLN A N 1
ATOM 3866 C CA . GLN A 1 491 ? -10.730 10.447 -3.354 1.00 93.56 491 GLN A CA 1
ATOM 3867 C C . GLN A 1 491 ? -11.993 10.710 -4.181 1.00 93.56 491 GLN A C 1
ATOM 3869 O O . GLN A 1 491 ? -12.960 11.272 -3.670 1.00 93.56 491 GLN A O 1
ATOM 3874 N N . PHE A 1 492 ? -12.018 10.215 -5.422 1.00 93.12 492 PHE A N 1
ATOM 3875 C CA . PHE A 1 492 ? -13.210 10.265 -6.262 1.00 93.12 492 PHE A CA 1
ATOM 3876 C C . PHE A 1 492 ? -14.386 9.497 -5.641 1.00 93.12 492 PHE A C 1
ATOM 3878 O O . PHE A 1 492 ? -15.483 10.039 -5.556 1.00 93.12 492 PHE A O 1
ATOM 3885 N N . GLN A 1 493 ? -14.168 8.265 -5.156 1.00 91.56 493 GLN A N 1
ATOM 3886 C CA . GLN A 1 493 ? -15.248 7.476 -4.542 1.00 91.56 493 GLN A CA 1
ATOM 3887 C C . GLN A 1 493 ? -15.829 8.136 -3.293 1.00 91.56 493 GLN A C 1
ATOM 3889 O O . GLN A 1 493 ? -17.040 8.100 -3.100 1.00 91.56 493 GLN A O 1
ATOM 3894 N N . CYS A 1 494 ? -14.994 8.766 -2.464 1.00 91.75 494 CYS A N 1
ATOM 3895 C CA . CYS A 1 494 ? -15.476 9.554 -1.334 1.00 91.75 494 CYS A CA 1
ATOM 3896 C C . CYS A 1 494 ? -16.430 10.656 -1.803 1.00 91.75 494 CYS A C 1
ATOM 3898 O O . CYS A 1 494 ? -17.492 10.807 -1.216 1.00 91.75 494 CYS A O 1
ATOM 3900 N N . GLY A 1 495 ? -16.086 11.384 -2.872 1.00 89.81 495 GLY A N 1
ATOM 3901 C CA . GLY A 1 495 ? -16.948 12.423 -3.443 1.00 89.81 495 GLY A CA 1
ATOM 3902 C C . GLY A 1 495 ? -18.258 11.904 -4.046 1.00 89.81 495 GLY A C 1
ATOM 3903 O O . GLY A 1 495 ? -19.216 12.655 -4.117 1.00 89.81 495 GLY A O 1
ATOM 3904 N N . VAL A 1 496 ? -18.318 10.635 -4.462 1.00 89.50 496 VAL A N 1
ATOM 3905 C CA . VAL A 1 496 ? -19.562 9.988 -4.928 1.00 89.50 496 VAL A CA 1
ATOM 3906 C C . VAL A 1 496 ? -20.449 9.536 -3.758 1.00 89.50 496 VAL A C 1
ATOM 3908 O O . VAL A 1 496 ? -21.662 9.424 -3.916 1.00 89.50 496 VAL A O 1
ATOM 3911 N N . LEU A 1 497 ? -19.852 9.226 -2.603 1.00 87.94 497 LEU A N 1
ATOM 3912 C CA . LEU A 1 497 ? -20.553 8.714 -1.418 1.00 87.94 497 LEU A CA 1
ATOM 3913 C C . LEU A 1 497 ? -20.997 9.800 -0.427 1.00 87.94 497 LEU A C 1
ATOM 3915 O O . LEU A 1 497 ? -21.829 9.505 0.434 1.00 87.94 497 LEU A O 1
ATOM 3919 N N . MET A 1 498 ? -20.403 10.993 -0.501 1.00 82.31 498 MET A N 1
ATOM 3920 C CA . MET A 1 498 ? -20.786 12.190 0.260 1.00 82.31 498 MET A CA 1
ATOM 3921 C C . MET A 1 498 ? -21.841 12.982 -0.499 1.00 82.31 498 MET A C 1
ATOM 3923 O O . MET A 1 498 ? -22.760 13.492 0.181 1.00 82.31 498 MET A O 1
#

InterPro domains:
  IPR006597 Sel1-like repeat [PF08238] (216-248)
 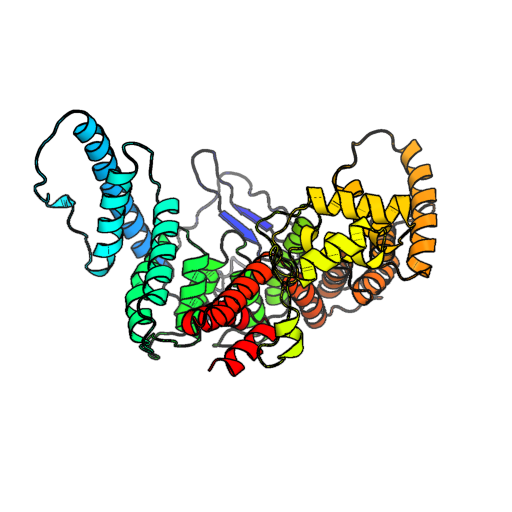 IPR006597 Sel1-like repeat [PF08238] (298-329)
  IPR006597 Sel1-like repeat [PF08238] (360-377)
  IPR006597 Sel1-like repeat [PF08238] (379-416)
  IPR006597 Sel1-like repeat [SM00671] (214-250)
  IPR006597 Sel1-like repeat [SM00671] (297-333)
  IPR006597 Sel1-like repeat [SM00671] (379-416)
  IPR006597 Sel1-like repeat [SM00671] (450-487)
  IPR011990 Tetratricopeptide-like helical domain superfamily [G3DSA:1.25.40.10] (132-498)
  IPR042756 Protein sel-1 homolog 3 [PTHR44444] (6-341)

pLDDT: mean 78.5, std 18.09, range [24.64, 97.94]

Sequence (498 aa):
MELVCYRFRDPIHLDDTDGYFVVSGGRFMRGIEGYYGPLVYYSNRIPNVRTSEVIVPDHIRSLNLTGWLQSCQGFQLELHIKLTGYLLRAREKQESAVTPHCEPWEAPSAPQRRYAVRLAKILASKHGGRKVDLASMGRALYSLSLRKLRQESTGSTGVVNRIMAPLLQAGCLGNNRALHLSSVLYSSGLGVERRSPIKWAWLLSLLSAQKDWRLALLRLGHLHRLGEHGIPSDPDLAYAYYSNIAKQTSSDQHNPSPQQMFVESIYLNNKEVLALQTNENHDIFHWLKLQARNGAADAEQAVARMLFWGQQGVSPDIQTAVRHYERGAVRLGDPVSINQLSRVSCQRSTPLAGTMSSFEKDYQRAVQLWEQADKQGSSDAAMNLGVMYSQGLYPGKAADKFMAYTYYLKSAQRGNIDGSIQLADVWTTGIPGRVKRRPADAVLWVKWAAEHNGHLGMVLRKALDSYFKGDSLMALLYYMMAAESGFAAAQFQCGVLM

Organism: NCBI:txid861788

Mean predicted aligned error: 10.99 Å

Solvent-accessible surface area (backbone atoms only — not comparable to full-atom values): 26514 Å² total; per-residue (Å²): 140,78,84,83,79,83,78,75,93,63,86,80,72,73,57,74,86,63,20,47,44,58,48,82,47,58,105,88,40,84,48,52,66,51,75,79,24,76,70,85,78,67,92,85,64,81,68,91,65,69,86,66,73,82,80,67,54,69,72,62,70,70,47,66,59,66,62,51,50,52,55,36,51,54,48,51,50,54,50,51,54,51,38,52,54,35,33,52,48,28,46,53,52,75,77,47,96,75,84,87,74,90,53,79,83,73,60,58,97,43,80,80,45,44,62,61,55,53,49,40,46,52,52,24,53,74,45,62,58,60,87,82,50,60,53,56,50,10,50,49,37,34,54,48,41,54,49,52,54,66,74,55,69,73,88,50,47,67,56,47,48,70,33,45,59,46,24,52,51,8,25,61,32,71,24,38,71,26,20,34,50,50,13,43,32,50,64,71,35,59,36,40,68,80,86,56,60,61,63,53,17,51,53,26,27,61,64,11,26,54,85,72,30,52,62,27,25,35,20,52,17,38,39,21,57,69,30,50,97,86,40,69,61,32,40,64,62,14,26,31,32,18,41,55,38,21,53,51,28,50,51,38,74,65,55,77,54,75,82,36,17,46,55,71,84,72,55,86,89,39,63,67,67,56,68,65,51,45,30,84,87,28,67,69,48,51,48,34,53,51,40,27,73,74,66,38,52,70,28,20,46,49,51,16,49,24,19,53,38,19,39,57,62,24,69,43,36,55,71,63,13,49,54,28,20,50,47,21,26,74,76,63,62,35,68,66,25,40,51,53,44,48,56,60,53,52,60,76,58,73,86,78,89,80,65,79,80,61,50,58,60,51,40,46,55,48,50,53,52,28,52,56,36,34,76,71,61,38,20,67,27,21,29,52,53,10,51,26,22,55,70,32,62,35,76,98,42,72,57,31,65,66,61,11,47,56,22,13,46,54,2,27,76,57,69,27,56,65,13,22,43,54,37,19,60,45,18,63,67,31,40,91,99,79,38,74,63,34,37,66,62,16,29,54,38,16,40,55,33,30,62,57,20,28,62,60,12,42,39,49,49,53,11,52,55,24,44,78,70,67,36,56,69,56,15,39,51,34,23,40,55,41,21,67,20,61,38,63,60,28,43,52,45,34,66,74,72,106

Foldseek 3Di:
DDPPDDDDPDDQDDPQPFQWGWQDADPDGDIAIDHQGHDDDPVPDPDPPPVPPPCDDVLNVPDPPVVLLVVLVVLQVLLVVLLVVLLVVLQVVVVDDDDDDDDPSLDDPDPLCVVLSVVSNVVSNVVRNPDDALLNSLVVLVVVLVVQLLVPLPPDLCSVVSSLSSLSNSLSSVDLVSLLLNLLCLCVVRSPPVPRQNSSSLVSLVSSCGPNNQLSLLLQLQCLCVVPPVRHNDLRSSLRSLLSLLVVLVVCLLPPDLLFAWADLDAPVDPVSLVQQAECPGPVLVVLVVCLVVVNLVSLQVNLCCQCRVPSPYGHDNVVSLVSLCSSCVVVVDPVSVVVNCSNVVSVDDDDDDDPVVVLVVLVVLLVVLVVVVVVQALVSLQVQLVCLCCLVRRPGGRDNLSSLVSLVSSVVSPHSSSLSSNLVCQCPPDPPRGHRDSSSSSVSSSVSSSRTRNLRVLQSQLSVCVVVVVLSSVLSSLSSNVSSVNVSSVSNNVVSD

Secondary structure (DSSP, 8-state):
--------SS-----TTTSEEEE---TTS--EEEE-------TT-------------HHHHTS-HHHHHHHHHHHHHHHHHHHHHHHHHHHHTTT--------GGGS-SSGGGHHHHHHHHHHHHHTTTS---HHHHHHHHHHHHHHHHHHT-SS-THHHHHHHHHHHHHHHTT-HHHHHHHHHHHHHTTTS-TTS-HHHHHHHHHHHTGGG-HHHHHHHHHHHHHT-TTPPP-HHHHHHHHHHHHHHHHHHHHS--TT--------TT-HHHHHT---TTSHHHHHHHHHHHTT-HHHHHHHHHHHHHTGGGPPP-HHHHHHHHHHHHHHH--HHHHHHHHHHHHTT-------HHHHHHHHHHHHHHHHHHHHTT-HHHHHHHHHHHHHT-STT----HHHHHHHHHHHHHTT-HHHHHHHHHHHHH-BTTTB---HHHHHHHHHHHHHT-HHHHHHHHHHHHHHHTT-HHHHHHHHHHHHTTT-HHHHHHHHHH-